Protein AF-A0A940JCB8-F1 (afdb_monomer)

Solvent-accessible surface area (backbone atoms only — not comparable to full-atom values): 30753 Å² total; per-residue (Å²): 132,79,62,69,27,49,29,37,37,38,40,33,71,72,59,15,60,64,66,74,38,58,61,48,79,44,79,41,61,62,73,43,23,52,36,58,54,50,39,53,51,28,47,76,59,75,40,52,91,43,62,91,54,48,49,42,22,48,77,88,39,85,44,61,49,82,44,64,58,59,71,66,39,40,41,31,50,34,54,73,67,92,76,82,67,72,58,42,72,45,69,46,68,42,69,57,87,74,60,64,67,59,43,53,57,71,34,64,51,93,71,39,59,26,72,34,78,48,75,43,52,48,72,102,42,57,26,34,37,28,48,58,59,58,72,60,36,44,54,44,49,47,51,51,40,54,50,45,33,65,76,47,57,31,53,9,32,24,49,34,38,41,31,45,81,34,43,36,91,37,60,42,32,39,35,30,18,16,5,55,44,48,69,40,8,51,54,40,42,53,49,47,54,54,48,45,72,56,67,34,70,61,43,50,30,45,28,50,92,92,48,77,46,81,49,86,63,78,80,57,83,81,65,81,72,76,66,78,70,73,80,76,55,94,79,68,73,66,68,50,43,43,100,86,69,47,81,40,66,64,90,48,84,90,43,69,73,38,63,22,33,12,30,11,32,24,32,35,40,46,51,38,72,58,31,42,32,49,72,69,37,68,35,96,75,40,54,37,61,63,53,12,30,52,43,8,53,54,35,31,78,42,32,43,81,75,37,90,62,50,71,87,72,74,70,75,43,70,51,52,49,78,48,73,41,37,89,78,4,32,37,43,28,42,10,37,22,30,30,72,37,54,66,72,35,55,62,31,6,44,40,12,17,51,44,17,45,52,39,40,46,68,46,39,40,87,82,47,76,83,52,42,83,42,74,73,45,75,40,32,35,41,45,80,96,66,64,51,71,53,91,84,66,81,81,71,78,68,81,71,75,75,78,72,80,65,66,81,74,63,61,47,44,26,13,38,42,35,38,33,49,56,46,68,70,68,75,49,85,68,54,44,59,55,27,49,52,55,48,25,71,74,60,60,34,40,78,78,38,78,50,76,35,44,57,39,45,67,59,43,20,49,49,53,50,56,33,41,72,73,70,28,40,29,33,42,31,31,31,32,32,54,85,54,94,54,31,31,42,38,59,14,49,60,74,52,35,82,42,79,37,62,67,58,29,51,46,53,35,56,61,39,43,79,81,34,77,69,30,79,62,56,52,42,40,26,22,34,37,86,60,16,37,37,37,52,42,66,41,46,44,67,61,43,60,73,43,40,72,58,51,50,56,46,51,53,56,54,28,54,53,44,41,52,54,52,53,58,62,70,78,105

pLDDT: mean 83.63, std 16.85, range [27.91, 98.5]

Mean predicted aligned error: 21.71 Å

Structure (mmCIF, N/CA/C/O backbone):
data_AF-A0A940JCB8-F1
#
_entry.id   AF-A0A940JCB8-F1
#
loop_
_atom_site.group_PDB
_atom_site.id
_atom_site.type_symbol
_atom_site.label_atom_id
_atom_site.label_alt_id
_atom_site.label_comp_id
_atom_site.label_asym_id
_atom_site.label_entity_id
_atom_site.label_seq_id
_atom_site.pdbx_PDB_ins_code
_atom_site.Cartn_x
_atom_site.Cartn_y
_atom_site.Cartn_z
_atom_site.occupancy
_atom_site.B_iso_or_equiv
_atom_site.auth_seq_id
_atom_site.auth_comp_id
_atom_site.auth_asym_id
_atom_site.auth_atom_id
_atom_site.pdbx_PDB_model_num
ATOM 1 N N . MET A 1 1 ? 24.162 45.008 20.730 1.00 47.84 1 MET A N 1
ATOM 2 C CA . MET A 1 1 ? 22.949 45.397 21.471 1.00 47.84 1 MET A CA 1
ATOM 3 C C . MET A 1 1 ? 21.824 45.469 20.458 1.00 47.84 1 MET A C 1
ATOM 5 O O . MET A 1 1 ? 21.760 46.435 19.712 1.00 47.84 1 MET A O 1
ATOM 9 N N . THR A 1 2 ? 21.047 44.399 20.320 1.00 54.44 2 THR A N 1
ATOM 10 C CA . THR A 1 2 ? 19.790 44.422 19.561 1.00 54.44 2 THR A CA 1
ATOM 11 C C . THR A 1 2 ? 18.814 45.314 20.325 1.00 54.44 2 THR A C 1
ATOM 13 O O . THR A 1 2 ? 18.699 45.167 21.538 1.00 54.44 2 THR A O 1
ATOM 16 N N . ALA A 1 3 ? 18.218 46.302 19.658 1.00 74.69 3 ALA A N 1
ATOM 17 C CA . ALA A 1 3 ? 17.293 47.237 20.296 1.00 74.69 3 ALA A CA 1
ATOM 18 C C . ALA A 1 3 ? 16.041 46.495 20.794 1.00 74.69 3 ALA A C 1
ATOM 20 O O . ALA A 1 3 ? 15.574 45.576 20.122 1.00 74.69 3 ALA A O 1
ATOM 21 N N . ASP A 1 4 ? 15.513 46.878 21.955 1.00 86.06 4 ASP A N 1
ATOM 22 C CA . ASP A 1 4 ? 14.218 46.380 22.425 1.00 86.06 4 ASP A CA 1
ATOM 23 C C . ASP A 1 4 ? 13.100 46.987 21.567 1.00 86.06 4 ASP A C 1
ATOM 25 O O . ASP A 1 4 ? 13.131 48.179 21.257 1.00 86.06 4 ASP A O 1
ATOM 29 N N . LEU A 1 5 ? 12.120 46.165 21.197 1.00 90.38 5 LEU A N 1
ATOM 30 C CA . LEU A 1 5 ? 10.915 46.568 20.476 1.00 90.38 5 LEU A CA 1
ATOM 31 C C . LEU A 1 5 ? 9.831 46.937 21.488 1.00 90.38 5 LEU A C 1
ATOM 33 O O . LEU A 1 5 ? 9.679 46.256 22.504 1.00 90.38 5 LEU A O 1
ATOM 37 N N . THR A 1 6 ? 9.061 47.982 21.213 1.00 92.56 6 THR A N 1
ATOM 38 C CA . THR A 1 6 ? 7.860 48.339 21.970 1.00 92.56 6 THR A CA 1
ATOM 39 C C . THR A 1 6 ? 6.638 47.865 21.198 1.00 92.56 6 THR A C 1
ATOM 41 O O . THR A 1 6 ? 6.383 48.323 20.091 1.00 92.56 6 THR A O 1
ATOM 44 N N . ILE A 1 7 ? 5.871 46.952 21.785 1.00 94.38 7 ILE A N 1
ATOM 45 C CA . ILE A 1 7 ? 4.648 46.400 21.190 1.00 94.38 7 ILE A CA 1
ATOM 46 C C . ILE A 1 7 ? 3.441 46.716 22.069 1.00 94.38 7 ILE A C 1
ATOM 48 O O . ILE A 1 7 ? 3.572 46.894 23.285 1.00 94.38 7 ILE A O 1
ATOM 52 N N . THR A 1 8 ? 2.254 46.727 21.468 1.00 92.94 8 THR A N 1
ATOM 53 C CA . THR A 1 8 ? 0.989 46.883 22.191 1.00 92.94 8 THR A CA 1
ATOM 54 C C . THR A 1 8 ? 0.245 45.557 22.228 1.00 92.94 8 THR A C 1
ATOM 56 O O . THR A 1 8 ? -0.144 45.011 21.200 1.00 92.94 8 THR A O 1
ATOM 59 N N . LEU A 1 9 ? 0.004 45.031 23.425 1.00 94.94 9 LEU A N 1
ATOM 60 C CA . LEU A 1 9 ? -0.792 43.827 23.629 1.00 94.94 9 LEU A CA 1
ATOM 61 C C . LEU A 1 9 ? -2.259 44.211 23.762 1.00 94.94 9 LEU A C 1
ATOM 63 O O . LEU A 1 9 ? -2.598 45.043 24.600 1.00 94.94 9 LEU A O 1
ATOM 67 N N . ARG A 1 10 ? -3.144 43.580 22.991 1.00 92.88 10 ARG A N 1
ATOM 68 C CA . ARG A 1 10 ? -4.598 43.727 23.125 1.00 92.88 10 ARG A CA 1
ATOM 69 C C . ARG A 1 10 ? -5.192 42.464 23.732 1.00 92.88 10 ARG A C 1
ATOM 71 O O . ARG A 1 10 ? -5.079 41.377 23.168 1.00 92.88 10 ARG A O 1
ATOM 78 N N . LEU A 1 11 ? -5.825 42.614 24.890 1.00 90.62 11 LEU A N 1
ATOM 79 C CA . LEU A 1 11 ? -6.244 41.500 25.735 1.00 90.62 11 LEU A CA 1
ATOM 80 C C . LEU A 1 11 ? -7.766 41.369 25.768 1.00 90.62 11 LEU A C 1
ATOM 82 O O . LEU A 1 11 ? -8.511 42.354 25.775 1.00 90.62 11 LEU A O 1
ATOM 86 N N . PHE A 1 12 ? -8.236 40.126 25.841 1.00 81.06 12 PHE A N 1
ATOM 87 C CA . PHE A 1 12 ? -9.656 39.788 25.791 1.00 81.06 12 PHE A CA 1
ATOM 88 C C . PHE A 1 12 ? -10.036 38.830 26.932 1.00 81.06 12 PHE A C 1
ATOM 90 O O . PHE A 1 12 ? -9.185 38.148 27.498 1.00 81.06 12 PHE A O 1
ATOM 97 N N . ALA A 1 13 ? -11.328 38.802 27.279 1.00 81.19 13 ALA A N 1
ATOM 98 C CA . ALA A 1 13 ? -11.943 37.917 28.283 1.00 81.19 13 ALA A CA 1
ATOM 99 C C . ALA A 1 13 ? -11.084 37.676 29.547 1.00 81.19 13 ALA A C 1
ATOM 101 O O . ALA A 1 13 ? -10.679 38.654 30.176 1.00 81.19 13 ALA A O 1
ATOM 102 N N . GLN A 1 14 ? -10.830 36.420 29.945 1.00 72.94 14 GLN A N 1
ATOM 103 C CA . GLN A 1 14 ? -10.091 36.119 31.180 1.00 72.94 14 GLN A CA 1
ATOM 104 C C . GLN A 1 14 ? -8.665 36.682 31.203 1.00 72.94 14 GLN A C 1
ATOM 106 O O . GLN A 1 14 ? -8.215 37.102 32.262 1.00 72.94 14 GLN A O 1
ATOM 111 N N . VAL A 1 15 ? -7.994 36.797 30.051 1.00 79.25 15 VAL A N 1
ATOM 112 C CA . VAL A 1 15 ? -6.648 37.392 29.967 1.00 79.25 15 VAL A CA 1
ATOM 113 C C . VAL A 1 15 ? -6.708 38.885 30.295 1.00 79.25 15 VAL A C 1
ATOM 115 O O . VAL A 1 15 ? -5.902 39.385 31.071 1.00 79.25 15 VAL A O 1
ATOM 118 N N . ARG A 1 16 ? -7.726 39.594 29.786 1.00 84.62 16 ARG A N 1
ATOM 119 C CA . ARG A 1 16 ? -7.993 40.997 30.146 1.00 84.62 16 ARG A CA 1
ATOM 120 C C . ARG A 1 16 ? -8.329 41.160 31.627 1.00 84.62 16 ARG A C 1
ATOM 122 O O . ARG A 1 16 ? -7.913 42.138 32.237 1.00 84.62 16 ARG A O 1
ATOM 129 N N . VAL A 1 17 ? -9.134 40.252 32.182 1.00 71.81 17 VAL A N 1
ATOM 130 C CA . VAL A 1 17 ? -9.527 40.305 33.600 1.00 71.81 17 VAL A CA 1
ATOM 131 C C . VAL A 1 17 ? -8.306 40.096 34.494 1.00 71.81 17 VAL A C 1
ATOM 133 O O . VAL A 1 17 ? -8.106 40.891 35.406 1.00 71.81 17 VAL A O 1
ATOM 136 N N . ALA A 1 18 ? -7.470 39.099 34.195 1.00 75.69 18 ALA A N 1
ATOM 137 C CA . ALA A 1 18 ? -6.246 38.819 34.944 1.00 75.69 18 ALA A CA 1
ATOM 138 C C . ALA A 1 18 ? -5.221 39.960 34.837 1.00 75.69 18 ALA A C 1
ATOM 140 O O . ALA A 1 18 ? -4.622 40.341 35.835 1.00 75.69 18 ALA A O 1
ATOM 141 N N . ALA A 1 19 ? -5.068 40.559 33.652 1.00 84.44 19 ALA A N 1
ATOM 142 C CA . ALA A 1 19 ? -4.157 41.684 33.443 1.00 84.44 19 ALA A CA 1
ATOM 143 C C . ALA A 1 19 ? -4.662 43.018 34.022 1.00 84.44 19 ALA A C 1
ATOM 145 O O . ALA A 1 19 ? -3.912 43.990 34.072 1.00 84.44 19 ALA A O 1
ATOM 146 N N . GLY A 1 20 ? -5.947 43.117 34.382 1.00 86.19 20 GLY A N 1
ATOM 147 C CA . GLY A 1 20 ? -6.569 44.360 34.851 1.00 86.19 20 GLY A CA 1
ATOM 148 C C . GLY A 1 20 ? -6.683 45.473 33.796 1.00 86.19 20 GLY A C 1
ATOM 149 O O . GLY A 1 20 ? -7.180 46.555 34.107 1.00 86.19 20 GLY A O 1
ATOM 150 N N . ALA A 1 21 ? -6.266 45.229 32.549 1.00 86.19 21 ALA A N 1
ATOM 151 C CA . ALA A 1 21 ? -6.255 46.204 31.462 1.00 86.19 21 ALA A CA 1
ATOM 152 C C . ALA A 1 21 ? -6.628 45.560 30.117 1.00 86.19 21 ALA A C 1
ATOM 154 O O . ALA A 1 21 ? -6.303 44.407 29.839 1.00 86.19 21 ALA A O 1
ATOM 155 N N . ALA A 1 22 ? -7.317 46.319 29.257 1.00 78.94 22 ALA A N 1
ATOM 156 C CA . ALA A 1 22 ? -7.664 45.885 27.896 1.00 78.94 22 ALA A CA 1
ATOM 157 C C . ALA A 1 22 ? -6.474 45.936 26.928 1.00 78.94 22 ALA A C 1
ATOM 159 O O . ALA A 1 22 ? -6.476 45.239 25.912 1.00 78.94 22 ALA A O 1
ATOM 160 N N . THR A 1 23 ? -5.475 46.753 27.250 1.00 90.88 23 THR A N 1
ATOM 161 C CA . THR A 1 23 ? -4.256 46.934 26.469 1.00 90.88 23 THR A CA 1
ATOM 162 C C . THR A 1 23 ? -3.062 47.118 27.392 1.00 90.88 23 THR A C 1
ATOM 164 O O . THR A 1 23 ? -3.181 47.816 28.400 1.00 90.88 23 THR A O 1
ATOM 167 N N . VAL A 1 24 ? -1.927 46.516 27.042 1.00 91.19 24 VAL A N 1
ATOM 168 C CA . VAL A 1 24 ? -0.669 46.597 27.798 1.00 91.19 24 VAL A CA 1
ATOM 169 C C . VAL A 1 24 ? 0.470 46.859 26.820 1.00 91.19 24 VAL A C 1
ATOM 171 O O . VAL A 1 24 ? 0.670 46.074 25.899 1.00 91.19 24 VAL A O 1
ATOM 174 N N . GLU A 1 25 ? 1.227 47.937 27.005 1.00 93.50 25 GLU A N 1
ATOM 175 C CA . GLU A 1 25 ? 2.471 48.145 26.255 1.00 93.50 25 GLU A CA 1
ATOM 176 C C . GLU A 1 25 ? 3.605 47.343 26.892 1.00 93.50 25 GLU A C 1
ATOM 178 O O . GLU A 1 25 ? 3.758 47.326 28.116 1.00 93.50 25 GLU A O 1
ATOM 183 N N . ARG A 1 26 ? 4.416 46.676 26.068 1.00 91.12 26 ARG A N 1
ATOM 184 C CA . ARG A 1 26 ? 5.525 45.847 26.547 1.00 91.12 26 ARG A CA 1
ATOM 185 C C . ARG A 1 26 ? 6.771 46.078 25.710 1.00 91.12 26 ARG A C 1
ATOM 187 O O . ARG A 1 26 ? 6.701 46.157 24.487 1.00 91.12 26 ARG A O 1
ATOM 194 N N . ARG A 1 27 ? 7.921 46.144 26.386 1.00 93.69 27 ARG A N 1
ATOM 195 C CA . ARG A 1 27 ? 9.230 46.070 25.733 1.00 93.69 27 ARG A CA 1
ATOM 196 C C . ARG A 1 27 ? 9.681 44.623 25.661 1.00 93.69 27 ARG A C 1
ATOM 198 O O . ARG A 1 27 ? 9.673 43.932 26.680 1.00 93.69 27 ARG A O 1
ATOM 205 N N . VAL A 1 28 ? 10.052 44.177 24.469 1.00 91.75 28 VAL A N 1
ATOM 206 C CA . VAL A 1 28 ? 10.487 42.804 24.203 1.00 91.75 28 VAL A CA 1
ATOM 207 C C . VAL A 1 28 ? 11.788 42.808 23.397 1.00 91.75 28 VAL A C 1
ATOM 209 O O . VAL A 1 28 ? 12.001 43.723 22.599 1.00 91.75 28 VAL A O 1
ATOM 212 N N . PRO A 1 29 ? 12.671 41.809 23.564 1.00 91.94 29 PRO A N 1
ATOM 213 C CA . PRO A 1 29 ? 13.887 41.718 22.761 1.00 91.94 29 PRO A CA 1
ATOM 214 C C . PRO A 1 29 ? 13.569 41.639 21.262 1.00 91.94 29 PRO A C 1
ATOM 216 O O . PRO A 1 29 ? 12.654 40.914 20.858 1.00 91.94 29 PRO A O 1
ATOM 219 N N . SER A 1 30 ? 14.344 42.327 20.418 1.00 87.19 30 SER A N 1
ATOM 220 C CA . SER A 1 30 ? 14.237 42.154 18.962 1.00 87.19 30 SER A CA 1
ATOM 221 C C . SER A 1 30 ? 14.469 40.691 18.568 1.00 87.19 30 SER A C 1
ATOM 223 O O . SER A 1 30 ? 15.414 40.055 19.037 1.00 87.19 30 SER A O 1
ATOM 225 N N . GLY A 1 31 ? 13.576 40.156 17.729 1.00 88.31 31 GLY A N 1
ATOM 226 C CA . GLY A 1 31 ? 13.528 38.736 17.368 1.00 88.31 31 GLY A CA 1
ATOM 227 C C . GLY A 1 31 ? 12.516 37.906 18.168 1.00 88.31 31 GLY A C 1
ATOM 228 O O . GLY A 1 31 ? 12.343 36.730 17.858 1.00 88.31 31 GLY A O 1
ATOM 229 N N . SER A 1 32 ? 11.834 38.493 19.161 1.00 92.31 32 SER A N 1
ATOM 230 C CA . SER A 1 32 ? 10.762 37.808 19.898 1.00 92.31 32 SER A CA 1
ATOM 231 C C . SER A 1 32 ? 9.608 37.420 18.974 1.00 92.31 32 SER A C 1
ATOM 233 O O . SER A 1 32 ? 9.167 38.224 18.148 1.00 92.31 32 SER A O 1
ATOM 235 N N . THR A 1 33 ? 9.093 36.202 19.137 1.00 94.88 33 THR A N 1
ATOM 236 C CA . THR A 1 33 ? 7.920 35.733 18.392 1.00 94.88 33 THR A CA 1
ATOM 237 C C . THR A 1 33 ? 6.616 36.056 19.122 1.00 94.88 33 THR A C 1
ATOM 239 O O . THR A 1 33 ? 6.592 36.224 20.345 1.00 94.88 33 THR A O 1
ATOM 242 N N . ALA A 1 34 ? 5.505 36.100 18.385 1.00 90.50 34 ALA A N 1
ATOM 243 C CA . ALA A 1 34 ? 4.168 36.274 18.951 1.00 90.50 34 ALA A CA 1
ATOM 244 C C . ALA A 1 34 ? 3.846 35.217 20.024 1.00 90.50 34 ALA A C 1
ATOM 246 O O . ALA A 1 34 ? 3.245 35.532 21.053 1.00 90.50 34 ALA A O 1
ATOM 247 N N . GLY A 1 35 ? 4.279 33.970 19.811 1.00 88.06 35 GLY A N 1
ATOM 248 C CA . GLY A 1 35 ? 4.099 32.868 20.749 1.00 88.06 35 GLY A CA 1
ATOM 249 C C . GLY A 1 35 ? 4.913 33.028 22.028 1.00 88.06 35 GLY A C 1
ATOM 250 O O . GLY A 1 35 ? 4.399 32.746 23.109 1.00 88.06 35 GLY A O 1
ATOM 251 N N . ASP A 1 36 ? 6.152 33.510 21.931 1.00 93.00 36 ASP A N 1
ATOM 252 C CA . ASP A 1 36 ? 7.004 33.733 23.105 1.00 93.00 36 ASP A CA 1
ATOM 253 C C . ASP A 1 36 ? 6.448 34.839 23.998 1.00 93.00 36 ASP A C 1
ATOM 255 O O . ASP A 1 36 ? 6.352 34.666 25.214 1.00 93.00 36 ASP A O 1
ATOM 259 N N . VAL A 1 37 ? 5.997 35.939 23.389 1.00 93.38 37 VAL A N 1
ATOM 260 C CA . VAL A 1 37 ? 5.364 37.049 24.109 1.00 93.38 37 VAL A CA 1
ATOM 261 C C . VAL A 1 37 ? 4.050 36.615 24.757 1.00 93.38 37 VAL A C 1
ATOM 263 O O . VAL A 1 37 ? 3.804 36.940 25.919 1.00 93.38 37 VAL A O 1
ATOM 266 N N . ALA A 1 38 ? 3.214 35.855 24.043 1.00 90.31 38 ALA A N 1
ATOM 267 C CA . ALA A 1 38 ? 1.955 35.359 24.588 1.00 90.31 38 ALA A CA 1
ATOM 268 C C . ALA A 1 38 ? 2.168 34.371 25.744 1.00 90.31 38 ALA A C 1
ATOM 270 O O . ALA A 1 38 ? 1.495 34.481 26.767 1.00 90.31 38 ALA A O 1
ATOM 271 N N . ARG A 1 39 ? 3.124 33.441 25.617 1.00 90.12 39 ARG A N 1
ATOM 272 C CA . ARG A 1 39 ? 3.464 32.471 26.669 1.00 90.12 39 ARG A CA 1
ATOM 273 C C . ARG A 1 39 ? 3.973 33.172 27.924 1.00 90.12 39 ARG A C 1
ATOM 275 O O . ARG A 1 39 ? 3.460 32.897 29.001 1.00 90.12 39 ARG A O 1
ATOM 282 N N . ALA A 1 40 ? 4.903 34.115 27.765 1.00 91.00 40 ALA A N 1
ATOM 283 C CA . ALA A 1 40 ? 5.451 34.885 28.878 1.00 91.00 40 ALA A CA 1
ATOM 284 C C . ALA A 1 40 ? 4.371 35.704 29.602 1.00 91.00 40 ALA A C 1
ATOM 286 O O . ALA A 1 40 ? 4.348 35.738 30.829 1.00 91.00 40 ALA A O 1
ATOM 287 N N . LEU A 1 41 ? 3.443 36.329 28.862 1.00 91.44 41 LEU A N 1
ATOM 288 C CA . LEU A 1 41 ? 2.323 37.046 29.473 1.00 91.44 41 LEU A CA 1
ATOM 289 C C . LEU A 1 41 ? 1.380 36.095 30.222 1.00 91.44 41 LEU A C 1
ATOM 291 O O . LEU A 1 41 ? 0.964 36.395 31.334 1.00 91.44 41 LEU A O 1
ATOM 295 N N . LEU A 1 42 ? 0.999 34.969 29.618 1.00 84.88 42 LEU A N 1
ATOM 296 C CA . LEU A 1 42 ? 0.078 34.028 30.256 1.00 84.88 42 LEU A CA 1
ATOM 297 C C . LEU A 1 42 ? 0.689 33.401 31.509 1.00 84.88 42 LEU A C 1
ATOM 299 O O . LEU A 1 42 ? -0.025 33.220 32.488 1.00 84.88 42 LEU A O 1
ATOM 303 N N . GLU A 1 43 ? 1.990 33.125 31.506 1.00 87.00 43 GLU A N 1
ATOM 304 C CA . GLU A 1 43 ? 2.721 32.655 32.682 1.00 87.00 43 GLU A CA 1
ATOM 305 C C . GLU A 1 43 ? 2.728 33.696 33.807 1.00 87.00 43 GLU A C 1
ATOM 307 O O . GLU A 1 43 ? 2.366 33.381 34.939 1.00 87.00 43 GLU A O 1
ATOM 312 N N . GLU A 1 44 ? 3.026 34.956 33.481 1.00 89.00 44 GLU A N 1
ATOM 313 C CA . GLU A 1 44 ? 2.977 36.084 34.421 1.00 89.00 44 GLU A CA 1
ATOM 314 C C . GLU A 1 44 ? 1.587 36.261 35.058 1.00 89.00 44 GLU A C 1
ATOM 316 O O . GLU A 1 44 ? 1.471 36.612 36.231 1.00 89.00 44 GLU A O 1
ATOM 321 N N . LEU A 1 45 ? 0.526 35.980 34.297 1.00 82.88 45 LEU A N 1
ATOM 322 C CA . LEU A 1 45 ? -0.864 36.094 34.741 1.00 82.88 45 LEU A CA 1
ATOM 323 C C . LEU A 1 45 ? -1.412 34.824 35.419 1.00 82.88 45 LEU A C 1
ATOM 325 O O . LEU A 1 45 ? -2.592 34.796 35.769 1.00 82.88 45 LEU A O 1
ATOM 329 N N . GLY A 1 46 ? -0.604 33.769 35.587 1.00 79.31 46 GLY A N 1
ATOM 330 C CA . GLY A 1 46 ? -1.051 32.492 36.161 1.00 79.31 46 GLY A CA 1
ATOM 331 C C . GLY A 1 46 ? -2.011 31.697 35.262 1.00 79.31 46 GLY A C 1
ATOM 332 O O . GLY A 1 46 ? -2.795 30.887 35.745 1.00 79.31 46 GLY A O 1
ATOM 333 N N . LEU A 1 47 ? -1.972 31.932 33.948 1.00 77.12 47 LEU A N 1
ATOM 334 C CA . LEU A 1 47 ? -2.838 31.341 32.920 1.00 77.12 47 LEU A CA 1
ATOM 335 C C . LEU A 1 47 ? -2.068 30.422 31.950 1.00 77.12 47 LEU A C 1
ATOM 337 O O . LEU A 1 47 ? -2.488 30.234 30.805 1.00 77.12 47 LEU A O 1
ATOM 341 N N . SER A 1 48 ? -0.949 29.829 32.377 1.00 74.12 48 SER A N 1
ATOM 342 C CA . SER A 1 48 ? -0.064 29.008 31.528 1.00 74.12 48 SER A CA 1
ATOM 343 C C . SER A 1 48 ? -0.783 27.865 30.798 1.00 74.12 48 SER A C 1
ATOM 345 O O . SER A 1 48 ? -0.441 27.556 29.656 1.00 74.12 48 SER A O 1
ATOM 347 N N . GLY A 1 49 ? -1.831 27.287 31.401 1.00 63.03 49 GLY A N 1
ATOM 348 C CA . GLY A 1 49 ? -2.662 26.239 30.787 1.00 63.03 49 GLY A CA 1
ATOM 349 C C . GLY A 1 49 ? -3.373 26.666 29.493 1.00 63.03 49 GLY A C 1
ATOM 350 O O . GLY A 1 49 ? -3.793 25.825 28.701 1.00 63.03 49 GLY A O 1
ATOM 351 N N . MET A 1 50 ? -3.458 27.972 29.225 1.00 67.56 50 MET A N 1
ATOM 352 C CA . MET A 1 50 ? -4.073 28.522 28.016 1.00 67.56 50 MET A CA 1
ATOM 353 C C . MET A 1 50 ? -3.094 28.744 26.860 1.00 67.56 50 MET A C 1
ATOM 355 O O . MET A 1 50 ? -3.538 29.066 25.758 1.00 67.56 50 MET A O 1
ATOM 359 N N . ALA A 1 51 ? -1.782 28.581 27.061 1.00 68.94 51 ALA A N 1
ATOM 360 C CA . ALA A 1 51 ? -0.773 28.968 26.069 1.00 68.94 51 ALA A CA 1
ATOM 361 C C . ALA A 1 51 ? -0.938 28.269 24.704 1.00 68.94 51 ALA A C 1
ATOM 363 O O . ALA A 1 51 ? -0.619 28.857 23.675 1.00 68.94 51 ALA A O 1
ATOM 364 N N . GLY A 1 52 ? -1.481 27.047 24.681 1.00 63.88 52 GLY A N 1
ATOM 365 C CA . GLY A 1 52 ? -1.786 26.302 23.450 1.00 63.88 52 GLY A CA 1
ATOM 366 C C . GLY A 1 52 ? -3.196 26.514 22.885 1.00 63.88 52 GLY A C 1
ATOM 367 O O . GLY A 1 52 ? -3.536 25.910 21.873 1.00 63.88 52 GLY A O 1
ATOM 368 N N . GLN A 1 53 ? -4.030 27.321 23.544 1.00 70.75 53 GLN A N 1
ATOM 369 C CA . GLN A 1 53 ? -5.456 27.487 23.227 1.00 70.75 53 GLN A CA 1
ATOM 370 C C . GLN A 1 53 ? -5.816 28.916 22.802 1.00 70.75 53 GLN A C 1
ATOM 372 O O . GLN A 1 53 ? -6.941 29.170 22.371 1.00 70.75 53 GLN A O 1
ATOM 377 N N . VAL A 1 54 ? -4.884 29.862 22.944 1.00 75.50 54 VAL A N 1
ATOM 378 C CA . VAL A 1 54 ? -5.081 31.244 22.507 1.00 75.50 54 VAL A CA 1
ATOM 379 C C . VAL A 1 54 ? -4.900 31.372 20.999 1.00 75.50 54 VAL A C 1
ATOM 381 O O . VAL A 1 54 ? -4.010 30.775 20.396 1.00 75.50 54 VAL A O 1
ATOM 384 N N . VAL A 1 55 ? -5.737 32.203 20.395 1.00 81.06 55 VAL A N 1
ATOM 385 C CA . VAL A 1 55 ? -5.575 32.662 19.022 1.00 81.06 55 VAL A CA 1
ATOM 386 C C . VAL A 1 55 ? -4.792 33.969 19.052 1.00 81.06 55 VAL A C 1
ATOM 388 O O . VAL A 1 55 ? -5.138 34.897 19.788 1.00 81.06 55 V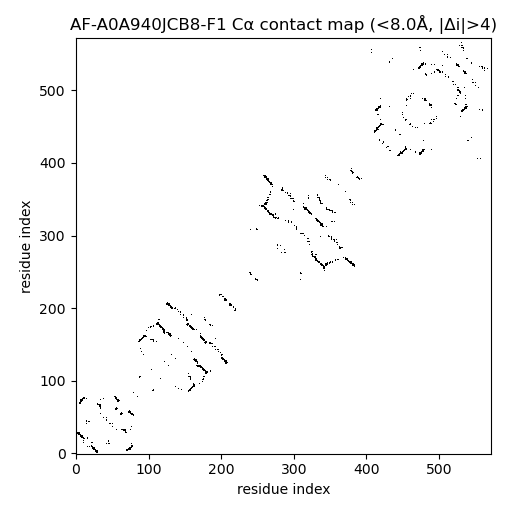AL A O 1
ATOM 391 N N . LEU A 1 56 ? -3.729 34.036 18.255 1.00 86.50 56 LEU A N 1
ATOM 392 C CA . LEU A 1 56 ? -2.877 35.213 18.133 1.00 86.50 56 LEU A CA 1
ATOM 393 C C . LEU A 1 56 ? -3.238 35.976 16.861 1.00 86.50 56 LEU A C 1
ATOM 395 O O . LEU A 1 56 ? -3.512 35.371 15.822 1.00 86.50 56 LEU A O 1
ATOM 399 N N . ALA A 1 57 ? -3.230 37.301 16.934 1.00 81.31 57 ALA A N 1
ATOM 400 C CA . ALA A 1 57 ? -3.350 38.154 15.759 1.00 81.31 57 ALA A CA 1
ATOM 401 C C . ALA A 1 57 ? -2.431 39.371 15.877 1.00 81.31 57 ALA A C 1
ATOM 403 O O . ALA A 1 57 ? -2.339 39.947 16.955 1.00 81.31 57 ALA A O 1
ATOM 404 N N . ILE A 1 58 ? -1.773 39.761 14.789 1.00 90.31 58 ILE A N 1
ATOM 405 C CA . ILE A 1 58 ? -0.926 40.958 14.701 1.00 90.31 58 ILE A CA 1
ATOM 406 C C . ILE A 1 58 ? -1.628 41.935 13.760 1.00 90.31 58 ILE A C 1
ATOM 408 O O . ILE A 1 58 ? -2.054 41.531 12.683 1.00 90.31 58 ILE A O 1
ATOM 412 N N . ASP A 1 59 ? -1.836 43.182 14.188 1.00 85.62 59 ASP A N 1
ATOM 413 C CA . ASP A 1 59 ? -2.484 44.238 13.389 1.00 85.62 59 ASP A CA 1
ATOM 414 C C . ASP A 1 59 ? -3.820 43.815 12.739 1.00 85.62 59 ASP A C 1
ATOM 416 O O . ASP A 1 59 ? -4.166 44.209 11.629 1.00 85.62 59 ASP A O 1
ATOM 420 N N . ALA A 1 60 ? -4.607 43.034 13.488 1.00 70.81 60 ALA A N 1
ATOM 421 C CA . ALA A 1 60 ? -5.898 42.459 13.091 1.00 70.81 60 ALA A CA 1
ATOM 422 C C . ALA A 1 60 ? -5.854 41.316 12.053 1.00 70.81 60 ALA A C 1
ATOM 424 O O . ALA A 1 60 ? -6.911 40.896 11.577 1.00 70.81 60 ALA A O 1
ATOM 425 N N . GLU A 1 61 ? -4.684 40.734 11.785 1.00 62.59 61 GLU A N 1
ATOM 426 C CA . GLU A 1 61 ? -4.527 39.505 10.998 1.00 62.59 61 GLU A CA 1
ATOM 427 C C . GLU A 1 61 ? -4.121 38.319 11.881 1.00 62.59 61 GLU A C 1
ATOM 429 O O . GLU A 1 61 ? -3.284 38.456 12.771 1.00 62.59 61 GLU A O 1
ATOM 434 N N . PHE A 1 62 ? -4.696 37.133 11.650 1.00 69.00 62 PHE A N 1
ATOM 435 C CA . PHE A 1 62 ? -4.334 35.932 12.412 1.00 69.00 62 PHE A CA 1
ATOM 436 C C . PHE A 1 62 ? -2.861 35.565 12.202 1.00 69.00 62 PHE A C 1
ATOM 438 O O . PHE A 1 62 ? -2.404 35.404 11.071 1.00 69.00 62 PHE A O 1
ATOM 445 N N . ALA A 1 63 ? -2.139 35.374 13.303 1.00 77.00 63 ALA A N 1
ATOM 446 C CA . ALA A 1 63 ? -0.709 35.114 13.306 1.00 77.00 63 ALA A CA 1
ATOM 447 C C . ALA A 1 63 ? -0.405 33.721 13.863 1.00 77.00 63 ALA A C 1
ATOM 449 O O . ALA A 1 63 ? -1.010 33.262 14.834 1.00 77.00 63 ALA A O 1
ATOM 450 N N . ARG A 1 64 ? 0.573 33.046 13.252 1.00 83.38 64 ARG A N 1
ATOM 451 C CA . ARG A 1 64 ? 1.139 31.817 13.817 1.00 83.38 64 ARG A CA 1
ATOM 452 C C . ARG A 1 64 ? 2.086 32.165 14.980 1.00 83.38 64 ARG A C 1
ATOM 454 O O . ARG A 1 64 ? 2.664 33.251 14.973 1.00 83.38 64 ARG A O 1
ATOM 461 N N . PRO A 1 65 ? 2.279 31.269 15.967 1.00 81.69 65 PRO A N 1
ATOM 462 C CA . PRO A 1 65 ? 3.133 31.550 17.123 1.00 81.69 65 PRO A CA 1
ATOM 463 C C . PRO A 1 65 ? 4.596 31.857 16.781 1.00 81.69 65 PRO A C 1
ATOM 465 O O . PRO A 1 65 ? 5.250 32.546 17.550 1.00 81.69 65 PRO A O 1
ATOM 468 N N . ASP A 1 66 ? 5.103 31.365 15.651 1.00 89.25 66 ASP A N 1
ATOM 469 C CA . ASP A 1 66 ? 6.483 31.533 15.181 1.00 89.25 66 ASP A CA 1
ATOM 470 C C . ASP A 1 66 ? 6.737 32.855 14.434 1.00 89.25 66 ASP A C 1
ATOM 472 O O . ASP A 1 66 ? 7.872 33.136 14.050 1.00 89.25 66 ASP A O 1
ATOM 476 N N . VAL A 1 67 ? 5.710 33.687 14.233 1.00 88.94 67 VAL A N 1
ATOM 477 C CA . VAL A 1 67 ? 5.863 34.996 13.583 1.00 88.94 67 VAL A CA 1
ATOM 478 C C . VAL A 1 67 ? 6.666 35.937 14.484 1.00 88.94 67 VAL A C 1
ATOM 480 O O . VAL A 1 67 ? 6.304 36.155 15.640 1.00 88.94 67 VAL A O 1
ATOM 483 N N . VAL A 1 68 ? 7.753 36.497 13.946 1.00 94.31 68 VAL A N 1
ATOM 484 C CA . VAL A 1 68 ? 8.612 37.485 14.620 1.00 94.31 68 VAL A CA 1
ATOM 485 C C . VAL A 1 68 ? 7.930 38.852 14.623 1.00 94.31 68 VAL A C 1
ATOM 487 O O . VAL A 1 68 ? 7.454 39.298 13.581 1.00 94.31 68 VAL A O 1
ATOM 490 N N . LEU A 1 69 ? 7.904 39.508 15.782 1.00 91.62 69 LEU A N 1
ATOM 491 C CA . LEU A 1 69 ? 7.276 40.818 15.964 1.00 91.62 69 LEU A CA 1
ATOM 492 C C . LEU A 1 69 ? 8.185 41.963 15.499 1.00 91.62 69 LEU A C 1
ATOM 494 O O . LEU A 1 69 ? 9.414 41.883 15.604 1.00 91.62 69 LEU A O 1
ATOM 498 N N . SER A 1 70 ? 7.563 43.043 15.037 1.00 91.50 70 SER A N 1
ATOM 499 C CA . SER A 1 70 ? 8.195 44.319 14.693 1.00 91.50 70 SER A CA 1
ATOM 500 C C . SER A 1 70 ? 7.884 45.402 15.734 1.00 91.50 70 SER A C 1
ATOM 502 O O . SER A 1 70 ? 6.996 45.262 16.577 1.00 91.50 70 SER A O 1
ATOM 504 N N . ASP A 1 71 ? 8.666 46.485 15.720 1.00 92.00 71 ASP A N 1
ATOM 505 C CA . ASP A 1 71 ? 8.447 47.630 16.612 1.00 92.00 71 ASP A CA 1
ATOM 506 C C . ASP A 1 71 ? 7.114 48.315 16.277 1.00 92.00 71 ASP A C 1
ATOM 508 O O . ASP A 1 71 ? 6.868 48.660 15.122 1.00 92.00 71 ASP A O 1
ATOM 512 N N . GLY A 1 72 ? 6.266 48.521 17.284 1.00 89.06 72 GLY A N 1
ATOM 513 C CA . GLY A 1 72 ? 4.943 49.128 17.140 1.00 89.06 72 GLY A CA 1
ATOM 514 C C . GLY A 1 72 ? 3.785 48.160 16.864 1.00 89.06 72 GLY A C 1
ATOM 515 O O . GLY A 1 72 ? 2.642 48.620 16.842 1.00 89.06 72 GLY A O 1
ATOM 516 N N . ASP A 1 73 ? 4.040 46.857 16.705 1.00 93.38 73 ASP A N 1
ATOM 517 C CA . ASP A 1 73 ? 3.003 45.856 16.407 1.00 93.38 73 ASP A CA 1
ATOM 518 C C . ASP A 1 73 ? 1.893 45.806 17.473 1.00 93.38 73 ASP A C 1
ATOM 520 O O . ASP A 1 73 ? 2.149 45.874 18.686 1.00 93.38 73 ASP A O 1
ATOM 524 N N . TRP A 1 74 ? 0.652 45.582 17.024 1.00 93.06 74 TRP A N 1
ATOM 525 C CA . TRP A 1 74 ? -0.474 45.251 17.897 1.00 93.06 74 TRP A CA 1
ATOM 526 C C . TRP A 1 74 ? -0.696 43.743 17.978 1.00 93.06 74 TRP A C 1
ATOM 528 O O . TRP A 1 74 ? -1.395 43.164 17.145 1.00 93.06 74 TRP A O 1
ATOM 538 N N . LEU A 1 75 ? -0.188 43.106 19.032 1.00 94.38 75 LEU A N 1
ATOM 539 C CA . LEU A 1 75 ? -0.425 41.686 19.289 1.00 94.38 75 LEU A CA 1
ATOM 540 C C . LEU A 1 75 ? -1.711 41.481 20.102 1.00 94.38 75 LEU A C 1
ATOM 542 O O . LEU A 1 75 ? -1.788 41.761 21.296 1.00 94.38 75 LEU A O 1
ATOM 546 N N . SER A 1 76 ? -2.736 40.939 19.462 1.00 91.69 76 SER A N 1
ATOM 547 C CA . SER A 1 76 ? -3.965 40.481 20.102 1.00 91.69 76 SER A CA 1
ATOM 548 C C . SER A 1 76 ? -3.807 39.055 20.622 1.00 91.69 76 SER A C 1
ATOM 550 O O . SER A 1 76 ? -3.538 38.137 19.849 1.00 91.69 76 SER A O 1
ATOM 552 N N . ILE A 1 77 ? -4.028 38.866 21.924 1.00 89.81 77 ILE A N 1
ATOM 553 C CA . ILE A 1 77 ? -4.057 37.548 22.570 1.00 89.81 77 ILE A CA 1
ATOM 554 C C . ILE A 1 77 ? -5.514 37.236 22.879 1.00 89.81 77 ILE A C 1
ATOM 556 O O . ILE A 1 77 ? -6.089 37.720 23.860 1.00 89.81 77 ILE A O 1
ATOM 560 N N . VAL A 1 78 ? -6.129 36.471 21.984 1.00 81.56 78 VAL A N 1
ATOM 561 C CA . VAL A 1 78 ? -7.551 36.157 22.039 1.00 81.56 78 VAL A CA 1
ATOM 562 C C . VAL A 1 78 ? -7.700 34.782 22.694 1.00 81.56 78 VAL A C 1
ATOM 564 O O . VAL A 1 78 ? -7.346 33.772 22.086 1.00 81.56 78 VAL A O 1
ATOM 567 N N . PRO A 1 79 ? -8.201 34.700 23.937 1.00 70.44 79 PRO A N 1
ATOM 568 C CA . PRO A 1 79 ? -8.580 33.423 24.517 1.00 70.44 79 PRO A CA 1
ATOM 569 C C . PRO A 1 79 ? -9.722 32.809 23.696 1.00 70.44 79 PRO A C 1
ATOM 571 O O . PRO A 1 79 ? -10.414 33.544 22.984 1.00 70.44 79 PRO A O 1
ATOM 574 N N . PRO A 1 80 ? -9.941 31.487 23.780 1.00 63.12 80 PRO A N 1
ATOM 575 C CA . PRO A 1 80 ? -10.988 30.820 23.015 1.00 63.12 80 PRO A CA 1
ATOM 576 C C . PRO A 1 80 ? -12.323 31.567 23.162 1.00 63.12 80 PRO A C 1
ATOM 578 O O . PRO A 1 80 ? -12.807 31.808 24.271 1.00 63.12 80 PRO A O 1
ATOM 581 N N . VAL A 1 81 ? -12.882 32.011 22.032 1.00 45.66 81 VAL A N 1
ATOM 582 C CA . VAL A 1 81 ? -14.112 32.809 22.013 1.00 45.66 81 VAL A CA 1
ATOM 583 C C . VAL A 1 81 ? -15.298 31.940 22.427 1.00 45.66 81 VAL A C 1
ATOM 585 O O . VAL A 1 81 ? -15.538 30.866 21.878 1.00 45.66 81 VAL A O 1
ATOM 588 N N . SER A 1 82 ? -16.058 32.411 23.415 1.00 44.62 82 SER A N 1
ATOM 589 C CA . SER A 1 82 ? -17.288 31.775 23.882 1.00 44.62 82 SER A CA 1
ATOM 590 C C . SER A 1 82 ? -18.381 31.910 22.822 1.00 44.62 82 SER A C 1
ATOM 592 O O . SER A 1 82 ? -19.093 32.905 22.732 1.00 44.62 82 SER A O 1
ATOM 594 N N . GLY A 1 83 ? -18.489 30.871 22.003 1.00 37.94 83 GLY A N 1
ATOM 595 C CA . GLY A 1 83 ? -19.510 30.705 20.978 1.00 37.94 83 GLY A CA 1
ATOM 596 C C . GLY A 1 83 ? -19.356 29.337 20.329 1.00 37.94 83 GLY A C 1
ATOM 597 O O . GLY A 1 83 ? -19.014 29.251 19.157 1.00 37.94 83 GLY A O 1
ATOM 598 N N . GLY A 1 84 ? -19.542 28.279 21.124 1.00 39.12 84 GLY A N 1
ATOM 599 C CA . GLY A 1 84 ? -19.338 26.889 20.706 1.00 39.12 84 GLY A CA 1
ATOM 600 C C . GLY A 1 84 ? -17.925 26.371 20.974 1.00 39.12 84 GLY A C 1
ATOM 601 O O . GLY A 1 84 ? -17.332 25.740 20.105 1.00 39.12 84 GLY A O 1
ATOM 602 N N . ALA A 1 85 ? -17.367 26.642 22.158 1.00 45.62 85 ALA A N 1
ATOM 603 C CA . ALA A 1 85 ? -16.174 25.929 22.594 1.00 45.62 85 ALA A CA 1
ATOM 604 C C . ALA A 1 85 ? -16.591 24.504 22.955 1.00 45.62 85 ALA A C 1
ATOM 606 O O . ALA A 1 85 ? -17.565 24.293 23.681 1.00 45.62 85 ALA A O 1
ATOM 607 N N . GLY A 1 86 ? -15.878 23.531 22.399 1.00 55.44 86 GLY A N 1
ATOM 608 C CA . GLY A 1 86 ? -15.997 22.160 22.847 1.00 55.44 86 GLY A CA 1
ATOM 609 C C . GLY A 1 86 ? -15.725 22.046 24.353 1.00 55.44 86 GLY A C 1
ATOM 610 O O . GLY A 1 86 ? -15.228 22.979 24.985 1.00 55.44 86 GLY A O 1
ATOM 611 N N . PRO A 1 87 ? -16.062 20.900 24.933 1.00 70.94 87 PRO A N 1
ATOM 612 C CA . PRO A 1 87 ? -15.847 20.636 26.348 1.00 70.94 87 PRO A CA 1
ATOM 613 C C . PRO A 1 87 ? -14.411 20.914 26.815 1.00 70.94 87 PRO A C 1
ATOM 615 O O . PRO A 1 87 ? -13.450 20.534 26.145 1.00 70.94 87 PRO A O 1
ATOM 618 N N . VAL A 1 88 ? -14.273 21.559 27.978 1.00 78.38 88 VAL A N 1
ATOM 619 C CA . VAL A 1 88 ? -12.975 21.908 28.584 1.00 78.38 88 VAL A CA 1
ATOM 620 C C . VAL A 1 88 ? -12.293 20.651 29.128 1.00 78.38 88 VAL A C 1
ATOM 622 O O . VAL A 1 88 ? -12.917 19.869 29.838 1.00 78.38 88 VAL A O 1
ATOM 625 N N . ILE A 1 89 ? -11.010 20.448 28.829 1.00 83.19 89 ILE A N 1
ATOM 626 C CA . ILE A 1 89 ? -10.202 19.366 29.411 1.00 83.19 89 ILE A CA 1
ATOM 627 C C . ILE A 1 89 ? -8.967 20.003 30.033 1.00 83.19 89 ILE A C 1
ATOM 629 O O . ILE A 1 89 ? -8.119 20.529 29.315 1.00 83.19 89 ILE A O 1
ATOM 633 N N . ASP A 1 90 ? -8.885 19.954 31.356 1.00 85.56 90 ASP A N 1
ATOM 634 C CA . ASP A 1 90 ? -7.794 20.528 32.135 1.00 85.56 90 ASP A CA 1
ATOM 635 C C . ASP A 1 90 ? -7.026 19.428 32.868 1.00 85.56 90 ASP A C 1
ATOM 637 O O . ASP A 1 90 ? -7.614 18.550 33.502 1.00 85.56 90 ASP A O 1
ATOM 641 N N . VAL A 1 91 ? -5.702 19.430 32.741 1.00 82.19 91 VAL A N 1
ATOM 642 C CA . VAL A 1 91 ? -4.842 18.381 33.296 1.00 82.19 91 VAL A CA 1
ATOM 643 C C . VAL A 1 91 ? -3.627 19.014 33.935 1.00 82.19 91 VAL A C 1
ATOM 645 O O . VAL A 1 91 ? -2.900 19.762 33.285 1.00 82.19 91 VAL A O 1
ATOM 648 N N . VAL A 1 92 ? -3.380 18.642 35.187 1.00 86.50 92 VAL A N 1
ATOM 649 C CA . VAL A 1 92 ? -2.220 19.095 35.953 1.00 86.50 92 VAL A CA 1
ATOM 650 C C . VAL A 1 92 ? -1.533 17.884 36.562 1.00 86.50 92 VAL A C 1
ATOM 652 O O . VAL A 1 92 ? -2.165 17.073 37.234 1.00 86.50 92 VAL A O 1
ATOM 655 N N . VAL A 1 93 ? -0.228 17.777 36.342 1.00 86.94 93 VAL A N 1
ATOM 656 C CA . VAL A 1 93 ? 0.654 16.885 37.093 1.00 86.94 93 VAL A CA 1
ATOM 657 C C . VAL A 1 93 ? 1.696 17.780 37.748 1.00 86.94 93 VAL A C 1
ATOM 659 O O . VAL A 1 93 ? 2.257 18.638 37.080 1.00 86.94 93 VAL A O 1
ATOM 662 N N . THR A 1 94 ? 1.882 17.672 39.061 1.00 88.12 94 THR A N 1
ATOM 663 C CA . THR A 1 94 ? 2.767 18.580 39.811 1.00 88.12 94 THR A CA 1
ATOM 664 C C . THR A 1 94 ? 3.312 17.904 41.062 1.00 88.12 94 THR A C 1
ATOM 666 O O . THR A 1 94 ? 2.668 17.016 41.605 1.00 88.12 94 THR A O 1
ATOM 669 N N . GLU A 1 95 ? 4.470 18.327 41.559 1.00 86.38 95 GLU A N 1
ATOM 670 C CA . GLU A 1 95 ? 4.984 17.910 42.877 1.00 86.38 95 GLU A CA 1
ATOM 671 C C . GLU A 1 95 ? 4.377 18.741 44.031 1.00 86.38 95 GLU A C 1
ATOM 673 O O . GLU A 1 95 ? 4.359 18.326 45.196 1.00 86.38 95 GLU A O 1
ATOM 678 N N . GLY A 1 96 ? 3.841 19.925 43.712 1.00 88.69 96 GLY A N 1
ATOM 679 C CA . GLY A 1 96 ? 3.230 20.842 44.674 1.00 88.69 96 GLY A CA 1
ATOM 680 C C . GLY A 1 96 ? 1.794 20.467 45.075 1.00 88.69 96 GLY A C 1
ATOM 681 O O . GLY A 1 96 ? 1.174 19.600 44.458 1.00 88.69 96 GLY A O 1
ATOM 682 N N . PRO A 1 97 ? 1.227 21.117 46.110 1.00 88.50 97 PRO A N 1
ATOM 683 C CA . PRO A 1 97 ? -0.174 20.936 46.490 1.00 88.50 97 PRO A CA 1
ATOM 684 C C . PRO A 1 97 ? -1.144 21.247 45.340 1.00 88.50 97 PRO A C 1
ATOM 686 O O . PRO A 1 97 ? -0.925 22.180 44.568 1.00 88.50 97 PRO A O 1
ATOM 689 N N . LEU A 1 98 ? -2.239 20.484 45.249 1.00 89.75 98 LEU A N 1
ATOM 690 C CA . LEU A 1 98 ? -3.263 20.675 44.217 1.00 89.75 98 LEU A CA 1
ATOM 691 C C . LEU A 1 98 ? -4.220 21.819 44.581 1.00 89.75 98 LEU A C 1
ATOM 693 O O . LEU A 1 98 ? -4.792 21.830 45.674 1.00 89.75 98 LEU A O 1
ATOM 697 N N . ASP A 1 99 ? -4.448 22.743 43.645 1.00 88.44 99 ASP A N 1
ATOM 698 C CA . ASP A 1 99 ? -5.406 23.842 43.808 1.00 88.44 99 ASP A CA 1
ATOM 699 C C . ASP A 1 99 ? -6.820 23.415 43.382 1.00 88.44 99 ASP A C 1
ATOM 701 O O . ASP A 1 99 ? -7.214 23.452 42.213 1.00 88.44 99 ASP A O 1
ATOM 705 N N . ILE A 1 100 ? -7.610 23.019 44.378 1.00 88.81 100 ILE A N 1
ATOM 706 C CA . ILE A 1 100 ? -9.003 22.594 44.210 1.00 88.81 100 ILE A CA 1
ATOM 707 C C . ILE A 1 100 ? -9.891 23.722 43.662 1.00 88.81 100 ILE A C 1
ATOM 709 O O . ILE A 1 100 ? -10.799 23.468 42.863 1.00 88.81 100 ILE A O 1
ATOM 713 N N . ALA A 1 101 ? -9.660 24.964 44.092 1.00 79.19 101 ALA A N 1
ATOM 714 C CA . ALA A 1 101 ? -10.474 26.095 43.667 1.00 79.19 101 ALA A CA 1
ATOM 715 C C . ALA A 1 101 ? -10.217 26.420 42.190 1.00 79.19 101 ALA A C 1
ATOM 717 O O . ALA A 1 101 ? -11.171 26.661 41.447 1.00 79.19 101 ALA A O 1
ATOM 718 N N . ALA A 1 102 ? -8.958 26.345 41.750 1.00 75.50 102 ALA A N 1
ATOM 719 C CA . ALA A 1 102 ? -8.593 26.477 40.343 1.00 75.50 102 ALA A CA 1
ATOM 720 C C . ALA A 1 102 ? -9.219 25.367 39.484 1.00 75.50 102 ALA A C 1
ATOM 722 O O . ALA A 1 102 ? -9.838 25.669 38.462 1.00 75.50 102 ALA A O 1
ATOM 723 N N . ALA A 1 103 ? -9.157 24.105 39.931 1.00 79.25 103 ALA A N 1
ATOM 724 C CA . ALA A 1 103 ? -9.765 22.975 39.221 1.00 79.25 103 ALA A CA 1
ATOM 725 C C . ALA A 1 103 ? -11.281 23.159 39.006 1.00 79.25 103 ALA A C 1
ATOM 727 O O . ALA A 1 103 ? -11.806 22.883 37.927 1.00 79.25 103 ALA A O 1
ATOM 728 N N . LEU A 1 104 ? -11.995 23.666 40.020 1.00 82.12 104 LEU A N 1
ATOM 729 C CA . LEU A 1 104 ? -13.421 23.996 39.924 1.00 82.12 104 LEU A CA 1
ATOM 730 C C . LEU A 1 104 ? -13.693 25.177 38.989 1.00 82.12 104 LEU A C 1
ATOM 732 O O . LEU A 1 104 ? -14.660 25.144 38.226 1.00 82.12 104 LEU A O 1
ATOM 736 N N . ALA A 1 105 ? -12.867 26.222 39.061 1.00 76.25 105 ALA A N 1
ATOM 737 C CA . ALA A 1 105 ? -13.043 27.434 38.271 1.00 76.25 105 ALA A CA 1
ATOM 738 C C . ALA A 1 105 ? -12.858 27.178 36.769 1.00 76.25 105 ALA A C 1
ATOM 740 O O . ALA A 1 105 ? -13.613 27.721 35.964 1.00 76.25 105 ALA A O 1
ATOM 741 N N . VAL A 1 106 ? -11.897 26.328 36.391 1.00 74.00 106 VAL A N 1
ATOM 742 C CA . VAL A 1 106 ? -11.582 26.034 34.983 1.00 74.00 106 VAL A CA 1
ATOM 743 C C . VAL A 1 106 ? -12.726 25.318 34.260 1.00 74.00 106 VAL A C 1
ATOM 745 O O . VAL A 1 106 ? -12.987 25.605 33.094 1.00 74.00 106 VAL A O 1
ATOM 748 N N . VAL A 1 107 ? -13.450 24.422 34.937 1.00 80.56 107 VAL A N 1
ATOM 749 C CA . VAL A 1 107 ? -14.558 23.657 34.327 1.00 80.56 107 VAL A CA 1
ATOM 750 C C . VAL A 1 107 ? -15.932 24.304 34.518 1.00 80.56 107 VAL A C 1
ATOM 752 O O . VAL A 1 107 ? -16.955 23.706 34.174 1.00 80.56 107 VAL A O 1
ATOM 755 N N . ALA A 1 108 ? -15.984 25.505 35.099 1.00 77.12 108 ALA A N 1
ATOM 756 C CA . ALA A 1 108 ? -17.230 26.208 35.354 1.00 77.12 108 ALA A CA 1
ATOM 757 C C . ALA A 1 108 ? -17.896 26.637 34.035 1.00 77.12 108 ALA A C 1
ATOM 759 O O . ALA A 1 108 ? -17.407 27.509 33.321 1.00 77.12 108 ALA A O 1
ATOM 760 N N . ASP A 1 109 ? -19.061 26.057 33.742 1.00 76.88 109 ASP A N 1
ATOM 761 C CA . ASP A 1 109 ? -19.842 26.347 32.540 1.00 76.88 109 ASP A CA 1
ATOM 762 C C . ASP A 1 109 ? -21.303 26.645 32.912 1.00 76.88 109 ASP A C 1
ATOM 764 O O . ASP A 1 109 ? -21.908 25.957 33.735 1.00 76.88 109 ASP A O 1
ATOM 768 N N . ARG A 1 110 ? -21.903 27.654 32.269 1.00 73.75 110 ARG A N 1
ATOM 769 C CA . ARG A 1 110 ? -23.336 27.969 32.395 1.00 73.75 110 ARG A CA 1
ATOM 770 C C . ARG A 1 110 ? -24.236 26.845 31.874 1.00 73.75 110 ARG A C 1
ATOM 772 O O . ARG A 1 110 ? -25.393 26.772 32.278 1.00 73.75 110 ARG A O 1
ATOM 779 N N . ALA A 1 111 ? -23.730 25.997 30.980 1.00 76.44 111 ALA A N 1
ATOM 780 C CA . ALA A 1 111 ? -24.425 24.826 30.460 1.00 76.44 111 ALA A CA 1
ATOM 781 C C . ALA A 1 111 ? -24.371 23.613 31.410 1.00 76.44 111 ALA A C 1
ATOM 783 O O . ALA A 1 111 ? -25.077 22.627 31.178 1.00 76.44 111 ALA A O 1
ATOM 784 N N . ALA A 1 112 ? -23.568 23.661 32.481 1.00 82.69 112 ALA A N 1
ATOM 785 C CA . ALA A 1 112 ? -23.483 22.576 33.450 1.00 82.69 112 ALA A CA 1
ATOM 786 C C . ALA A 1 112 ? -24.719 22.566 34.369 1.00 82.69 112 ALA A C 1
ATOM 788 O O . ALA A 1 112 ? -24.954 23.480 35.155 1.00 82.69 112 ALA A O 1
ATOM 789 N N . GLY A 1 113 ? -25.503 21.490 34.302 1.00 81.25 113 GLY A N 1
ATOM 790 C CA . GLY A 1 113 ? -26.601 21.204 35.231 1.00 81.25 113 GLY A CA 1
ATOM 791 C C . GLY A 1 113 ? -26.139 20.508 36.517 1.00 81.25 113 GLY A C 1
ATOM 792 O O . GLY A 1 113 ? -26.950 20.267 37.412 1.00 81.25 113 GLY A O 1
ATOM 793 N N . GLY A 1 114 ? -24.852 20.166 36.614 1.00 85.31 114 GLY A N 1
ATOM 794 C CA . GLY A 1 114 ? -24.191 19.721 37.835 1.00 85.31 114 GLY A CA 1
ATOM 795 C C . GLY A 1 114 ? -22.681 19.568 37.650 1.00 85.31 114 GLY A C 1
ATOM 796 O O . GLY A 1 114 ? -22.225 19.097 36.607 1.00 85.31 114 GLY A O 1
ATOM 797 N N . THR A 1 115 ? -21.933 19.927 38.693 1.00 93.69 115 THR A N 1
ATOM 798 C CA . THR A 1 115 ? -20.481 19.736 38.789 1.00 93.69 115 THR A CA 1
ATOM 799 C C . THR A 1 115 ? -20.185 18.838 39.982 1.00 93.69 115 THR A C 1
ATOM 801 O O . THR A 1 115 ? -20.670 19.095 41.083 1.00 93.69 115 THR A O 1
ATOM 804 N N . VAL A 1 116 ? -19.417 17.775 39.761 1.00 96.81 116 VAL A N 1
ATOM 805 C CA . VAL A 1 116 ? -18.980 16.841 40.803 1.00 96.81 116 VAL A CA 1
ATOM 806 C C . VAL A 1 116 ? -17.490 17.018 41.014 1.00 96.81 116 VAL A C 1
ATOM 808 O O . VAL A 1 116 ? -16.726 16.931 40.058 1.00 96.81 116 VAL A O 1
ATOM 811 N N . LEU A 1 117 ? -17.099 17.242 42.267 1.00 96.75 117 LEU A N 1
ATOM 812 C CA . LEU A 1 117 ? -15.711 17.222 42.702 1.00 96.75 117 LEU A CA 1
ATOM 813 C C . LEU A 1 117 ? -15.453 15.966 43.529 1.00 96.75 117 LEU A C 1
ATOM 815 O O . LEU A 1 117 ? -16.203 15.655 44.455 1.00 96.75 117 LEU A O 1
ATOM 819 N N . PHE A 1 118 ? -14.357 15.289 43.216 1.00 97.00 118 PHE A N 1
ATOM 820 C CA . PHE A 1 118 ? -13.762 14.260 44.047 1.00 97.00 118 PHE A CA 1
ATOM 821 C C . PHE A 1 118 ? -12.332 14.657 44.414 1.00 97.00 118 PHE A C 1
ATOM 823 O O . PHE A 1 118 ? -11.563 15.098 43.561 1.00 97.00 118 PHE A O 1
ATOM 830 N N . GLN A 1 119 ? -11.975 14.439 45.678 1.00 94.69 119 GLN A N 1
ATOM 831 C CA . GLN A 1 119 ? -10.621 14.581 46.195 1.00 94.69 119 GLN A CA 1
ATOM 832 C C . GLN A 1 119 ? -10.195 13.252 46.823 1.00 94.69 119 GLN A C 1
ATOM 834 O O . GLN A 1 119 ? -10.862 12.753 47.729 1.00 94.69 119 GLN A O 1
ATOM 839 N N . GLY A 1 120 ? -9.086 12.684 46.349 1.00 92.06 120 GLY A N 1
ATOM 840 C CA . GLY A 1 120 ? -8.478 11.490 46.931 1.00 92.06 120 GLY A CA 1
ATOM 841 C C . GLY A 1 120 ? -7.323 11.862 47.852 1.00 92.06 120 GLY A C 1
ATOM 842 O O . GLY A 1 120 ? -6.388 12.530 47.415 1.00 92.06 120 GLY A O 1
ATOM 843 N N . THR A 1 121 ? -7.372 11.417 49.105 1.00 91.19 121 THR A N 1
ATOM 844 C CA . THR A 1 121 ? -6.303 11.584 50.103 1.00 91.19 121 THR A CA 1
ATOM 845 C C . THR A 1 121 ? -5.765 10.215 50.531 1.00 91.19 121 THR A C 1
ATOM 847 O O . THR A 1 121 ? -6.500 9.220 50.443 1.00 91.19 121 THR A O 1
ATOM 850 N N . PRO A 1 122 ? -4.505 10.119 50.991 1.00 87.00 122 PRO A N 1
ATOM 851 C CA . PRO A 1 122 ? -4.019 8.900 51.625 1.00 87.00 122 PRO A CA 1
ATOM 852 C C . PRO A 1 122 ? -4.892 8.487 52.817 1.00 87.00 122 PRO A C 1
ATOM 854 O O . PRO A 1 122 ? -5.491 9.326 53.490 1.00 87.00 122 PRO A O 1
ATOM 857 N N . ARG A 1 123 ? -4.954 7.181 53.079 1.00 83.88 123 ARG A N 1
ATOM 858 C CA . ARG A 1 123 ? -5.621 6.594 54.247 1.00 83.88 123 ARG A CA 1
ATOM 859 C C . ARG A 1 123 ? -4.743 5.495 54.825 1.00 83.88 123 ARG A C 1
ATOM 861 O O . ARG A 1 123 ? -4.028 4.850 54.063 1.00 83.88 123 ARG A O 1
ATOM 868 N N . ASP A 1 124 ? -4.837 5.284 56.133 1.00 82.94 124 ASP A N 1
ATOM 869 C CA . ASP A 1 124 ? -4.174 4.192 56.864 1.00 82.94 124 ASP A CA 1
ATOM 870 C C . ASP A 1 124 ? -2.627 4.213 56.832 1.00 82.94 124 ASP A C 1
ATOM 872 O O . ASP A 1 124 ? -1.991 3.273 57.300 1.00 82.94 124 ASP A O 1
ATOM 876 N N . VAL A 1 125 ? -2.025 5.294 56.322 1.00 83.94 125 VAL A N 1
ATOM 877 C CA . VAL A 1 125 ? -0.573 5.528 56.215 1.00 83.94 125 VAL A CA 1
ATOM 878 C C . VAL A 1 125 ? -0.254 6.993 56.522 1.00 83.94 125 VAL A C 1
ATOM 880 O O . VAL A 1 125 ? -1.146 7.839 56.418 1.00 83.94 125 VAL A O 1
ATOM 883 N N . ASP A 1 126 ? 0.999 7.312 56.858 1.00 80.50 126 ASP A N 1
ATOM 884 C CA . ASP A 1 126 ? 1.413 8.695 57.147 1.00 80.50 126 ASP A CA 1
ATOM 885 C C . ASP A 1 126 ? 1.490 9.533 55.860 1.00 80.50 126 ASP A C 1
ATOM 887 O O . ASP A 1 126 ? 1.069 10.696 55.820 1.00 80.50 126 ASP A O 1
ATOM 891 N N . ALA A 1 127 ? 1.990 8.922 54.784 1.00 85.94 127 ALA A N 1
ATOM 892 C CA . ALA A 1 127 ? 2.066 9.520 53.459 1.00 85.94 127 ALA A CA 1
ATOM 893 C C . ALA A 1 127 ? 2.053 8.461 52.345 1.00 85.94 127 ALA A C 1
ATOM 895 O O . ALA A 1 127 ? 2.320 7.277 52.566 1.00 85.94 127 ALA A O 1
ATOM 896 N N . LEU A 1 128 ? 1.764 8.912 51.126 1.00 86.88 128 LEU A N 1
ATOM 897 C CA . LEU A 1 128 ? 1.988 8.157 49.896 1.00 86.88 128 LEU A CA 1
ATOM 898 C C . LEU A 1 128 ? 3.051 8.862 49.062 1.00 86.88 128 LEU A C 1
ATOM 900 O O . LEU A 1 128 ? 2.962 10.068 48.856 1.00 86.88 128 LEU A O 1
ATOM 904 N N . GLU A 1 129 ? 4.034 8.121 48.569 1.00 87.44 129 GLU A N 1
ATOM 905 C CA . GLU A 1 129 ? 5.014 8.622 47.605 1.00 87.44 129 GLU A CA 1
ATOM 906 C C . GLU A 1 129 ? 4.576 8.193 46.200 1.00 87.44 129 GLU A C 1
ATOM 908 O O . GLU A 1 129 ? 4.357 7.004 45.948 1.00 87.44 129 GLU A O 1
ATOM 913 N N . PHE A 1 130 ? 4.386 9.169 45.310 1.00 87.38 130 PHE A N 1
ATOM 914 C CA . PHE A 1 130 ? 3.963 8.942 43.931 1.00 87.38 130 PHE A CA 1
ATOM 915 C C . PHE A 1 130 ? 5.088 9.255 42.951 1.00 87.38 130 PHE A C 1
ATOM 917 O O . PHE A 1 130 ? 5.556 10.390 42.874 1.00 87.38 130 PHE A O 1
ATOM 924 N N . GLU A 1 131 ? 5.471 8.271 42.146 1.00 83.38 131 GLU A N 1
ATOM 925 C CA . GLU A 1 131 ? 6.496 8.423 41.114 1.00 83.38 131 GLU A CA 1
ATOM 926 C C . GLU A 1 131 ? 5.885 8.220 39.731 1.00 83.38 131 GLU A C 1
ATOM 928 O O . GLU A 1 131 ? 5.131 7.273 39.505 1.00 83.38 131 GLU A O 1
ATOM 933 N N 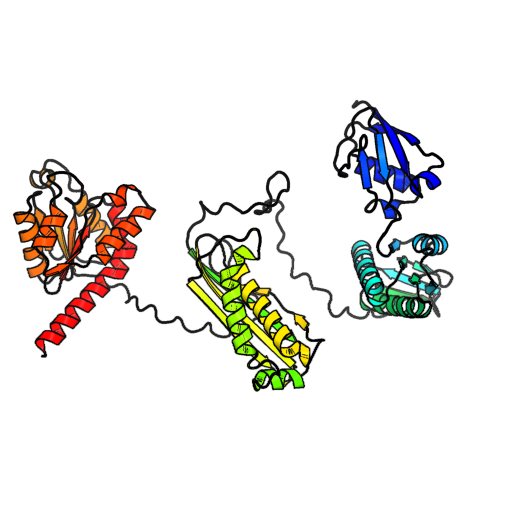. ALA A 1 132 ? 6.204 9.104 38.787 1.00 81.94 132 ALA A N 1
ATOM 934 C CA . ALA A 1 132 ? 5.793 8.968 37.396 1.00 81.94 132 ALA A CA 1
ATOM 935 C C . ALA A 1 132 ? 6.689 9.795 36.476 1.00 81.94 132 ALA A C 1
ATOM 937 O O . ALA A 1 132 ? 7.245 10.816 36.875 1.00 81.94 132 ALA A O 1
ATOM 938 N N . HIS A 1 133 ? 6.752 9.411 35.201 1.00 75.88 133 HIS A N 1
ATOM 939 C CA . HIS A 1 133 ? 7.250 10.319 34.175 1.00 75.88 133 HIS A CA 1
ATOM 940 C C . HIS A 1 133 ? 6.168 11.367 33.879 1.00 75.88 133 HIS A C 1
ATOM 942 O O . HIS A 1 133 ? 5.191 11.067 33.190 1.00 75.88 133 HIS A O 1
ATOM 948 N N . GLU A 1 134 ? 6.364 12.600 34.350 1.00 73.62 134 GLU A N 1
ATOM 949 C CA . GLU A 1 134 ? 5.375 13.692 34.315 1.00 73.62 134 GLU A CA 1
ATOM 950 C C . GLU A 1 134 ? 4.704 13.857 32.942 1.00 73.62 134 GLU A C 1
ATOM 952 O O . GLU A 1 134 ? 3.483 13.765 32.835 1.00 73.62 134 GLU A O 1
ATOM 957 N N . ALA A 1 135 ? 5.492 13.963 31.865 1.00 60.53 135 ALA A N 1
ATOM 958 C CA . ALA A 1 135 ? 4.947 14.130 30.515 1.00 60.53 135 ALA A CA 1
ATOM 959 C C . ALA A 1 135 ? 4.076 12.947 30.036 1.00 60.53 135 ALA A C 1
ATOM 961 O O . ALA A 1 135 ? 3.105 13.154 29.307 1.00 60.53 135 ALA A O 1
ATOM 962 N N . LEU A 1 136 ? 4.395 11.708 30.437 1.00 57.94 136 LEU A N 1
ATOM 963 C CA . LEU A 1 136 ? 3.597 10.528 30.083 1.0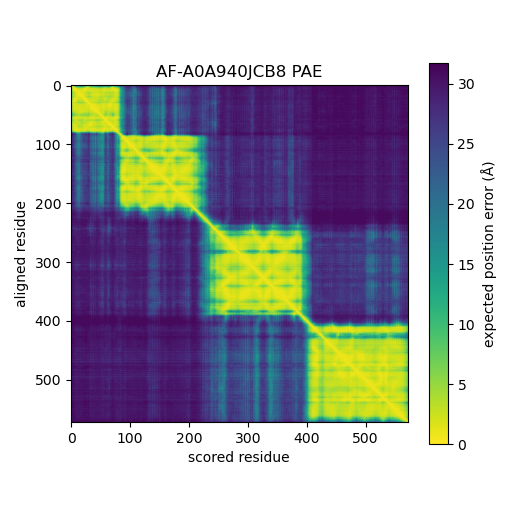0 57.94 136 LEU A CA 1
ATOM 964 C C . LEU A 1 136 ? 2.305 10.482 30.900 1.00 57.94 136 LEU A C 1
ATOM 966 O O . LEU A 1 136 ? 1.244 10.206 30.342 1.00 57.94 136 LEU A O 1
ATOM 970 N N . ALA A 1 137 ? 2.384 10.797 32.196 1.00 73.50 137 ALA A N 1
ATOM 971 C CA . ALA A 1 137 ? 1.215 10.886 33.061 1.00 73.50 137 ALA A CA 1
ATOM 972 C C . ALA A 1 137 ? 0.249 11.979 32.578 1.00 73.50 137 ALA A C 1
ATOM 974 O O . ALA A 1 137 ? -0.941 11.720 32.413 1.00 73.50 137 ALA A O 1
ATOM 975 N N . GLN A 1 138 ? 0.767 13.166 32.253 1.00 77.75 138 GLN A N 1
ATOM 976 C CA . GLN A 1 138 ? -0.016 14.283 31.729 1.00 77.75 138 GLN A CA 1
ATOM 977 C C . GLN A 1 138 ? -0.678 13.941 30.386 1.00 77.75 138 GLN A C 1
ATOM 979 O O . GLN A 1 138 ? -1.870 14.193 30.201 1.00 77.75 138 GLN A O 1
ATOM 984 N N . ALA A 1 139 ? 0.059 13.323 29.457 1.00 61.41 139 ALA A N 1
ATOM 985 C CA . ALA A 1 139 ? -0.492 12.912 28.167 1.00 61.41 139 ALA A CA 1
ATOM 986 C C . ALA A 1 139 ? -1.610 11.866 28.313 1.00 61.41 139 ALA A C 1
ATOM 988 O O . ALA A 1 139 ? -2.625 11.945 27.616 1.00 61.41 139 ALA A O 1
ATOM 989 N N . GLU A 1 140 ? -1.454 10.894 29.214 1.00 76.19 140 GLU A N 1
ATOM 990 C CA . GLU A 1 140 ? -2.465 9.857 29.421 1.00 76.19 140 GLU A CA 1
ATOM 991 C C . GLU A 1 140 ? -3.700 10.390 30.161 1.00 76.19 140 GLU A C 1
ATOM 993 O O . GLU A 1 140 ? -4.824 10.081 29.765 1.00 76.19 140 GLU A O 1
ATOM 998 N N . LEU A 1 141 ? -3.522 11.272 31.151 1.00 79.50 141 LEU A N 1
ATOM 999 C CA . LEU A 1 141 ? -4.623 11.994 31.796 1.00 79.50 141 LEU A CA 1
ATOM 1000 C C . LEU A 1 141 ? -5.427 12.820 30.784 1.00 79.50 141 LEU A C 1
ATOM 1002 O O . LEU A 1 141 ? -6.656 12.773 30.799 1.00 79.50 141 LEU A O 1
ATOM 1006 N N . ALA A 1 142 ? -4.767 13.501 29.842 1.00 77.06 142 ALA A N 1
ATOM 1007 C CA . ALA A 1 142 ? -5.455 14.248 28.786 1.00 77.06 142 ALA A CA 1
ATOM 1008 C C . ALA A 1 142 ? -6.297 13.336 27.880 1.00 77.06 142 ALA A C 1
ATOM 1010 O O . ALA A 1 142 ? -7.431 13.677 27.534 1.00 77.06 142 ALA A O 1
ATOM 1011 N N . ARG A 1 143 ? -5.790 12.141 27.540 1.00 72.50 143 ARG A N 1
ATOM 1012 C CA . ARG A 1 143 ? -6.551 11.136 26.775 1.00 72.50 143 ARG A CA 1
ATOM 1013 C C . ARG A 1 143 ? -7.754 10.611 27.550 1.00 72.50 143 ARG A C 1
ATOM 1015 O O . ARG A 1 143 ? -8.822 10.463 26.960 1.00 72.50 143 ARG A O 1
ATOM 1022 N N . ILE A 1 144 ? -7.594 10.329 28.844 1.00 86.31 144 ILE A N 1
ATOM 1023 C CA . ILE A 1 144 ? -8.698 9.920 29.723 1.00 86.31 144 ILE A CA 1
ATOM 1024 C C . ILE A 1 144 ? -9.758 11.023 29.773 1.00 86.31 144 ILE A C 1
ATOM 1026 O O . ILE A 1 144 ? -10.936 10.738 29.578 1.00 86.31 144 ILE A O 1
ATOM 1030 N N . GLY A 1 145 ? -9.347 12.280 29.957 1.00 85.50 145 GLY A N 1
ATOM 1031 C CA . GLY A 1 145 ? -10.246 13.432 29.964 1.00 85.50 145 GLY A CA 1
ATOM 1032 C C . GLY A 1 145 ? -11.059 13.547 28.673 1.00 85.50 145 GLY A C 1
ATOM 1033 O O . GLY A 1 145 ? -12.285 13.619 28.730 1.00 85.50 145 GLY A O 1
ATOM 1034 N N . ALA A 1 146 ? -10.402 13.477 27.511 1.00 77.88 146 ALA A N 1
ATOM 1035 C CA . ALA A 1 146 ? -11.064 13.534 26.205 1.00 77.88 146 ALA A CA 1
ATOM 1036 C C . ALA A 1 146 ? -12.077 12.399 25.989 1.00 77.88 146 ALA A C 1
ATOM 1038 O O . ALA A 1 146 ? -13.187 12.622 25.499 1.00 77.88 146 ALA A O 1
ATOM 1039 N N . ASP A 1 147 ? -11.707 11.183 26.383 1.00 82.06 147 ASP A N 1
ATOM 1040 C CA . ASP A 1 147 ? -12.570 10.012 26.289 1.00 82.06 147 ASP A CA 1
ATOM 1041 C C . ASP A 1 147 ? -13.797 10.139 27.207 1.00 82.06 147 ASP A C 1
ATOM 1043 O O . ASP A 1 147 ? -14.928 9.961 26.760 1.00 82.06 147 ASP A O 1
ATOM 1047 N N . LEU A 1 148 ? -13.614 10.541 28.467 1.00 91.81 148 LEU A N 1
ATOM 1048 C CA . LEU A 1 148 ? -14.719 10.721 29.416 1.00 91.81 148 LEU A CA 1
ATOM 1049 C C . LEU A 1 148 ? -15.667 11.845 29.011 1.00 91.81 148 LEU A C 1
ATOM 1051 O O . LEU A 1 148 ? -16.885 11.705 29.131 1.00 91.81 148 LEU A O 1
ATOM 1055 N N . VAL A 1 149 ? -15.119 12.938 28.492 1.00 88.00 149 VAL A N 1
ATOM 1056 C CA . VAL A 1 149 ? -15.890 14.037 27.923 1.00 88.00 149 VAL A CA 1
ATOM 1057 C C . VAL A 1 149 ? -16.829 13.540 26.824 1.00 88.00 149 VAL A C 1
ATOM 1059 O O . VAL A 1 149 ? -18.026 13.830 26.866 1.00 88.00 149 VAL A O 1
ATOM 1062 N N . SER A 1 150 ? -16.303 12.745 25.889 1.00 83.69 150 SER A N 1
ATOM 1063 C CA . SER A 1 150 ? -17.076 12.153 24.797 1.00 83.69 150 SER A CA 1
ATOM 1064 C C . SER A 1 150 ? -18.105 11.138 25.311 1.00 83.69 150 SER A C 1
ATOM 1066 O O . SER A 1 150 ? -19.291 11.231 24.992 1.00 83.69 150 SER A O 1
ATOM 1068 N N . ARG A 1 151 ? -17.679 10.204 26.173 1.00 91.38 151 ARG A N 1
ATOM 1069 C CA . ARG A 1 151 ? -18.516 9.118 26.708 1.00 91.38 151 ARG A CA 1
ATOM 1070 C C . ARG A 1 151 ? -19.680 9.613 27.561 1.00 91.38 151 ARG A C 1
ATOM 1072 O O . ARG A 1 151 ? -20.766 9.037 27.499 1.00 91.38 151 ARG A O 1
ATOM 1079 N N . HIS A 1 152 ? -19.466 10.655 28.362 1.00 89.81 152 HIS A N 1
ATOM 1080 C CA . HIS A 1 152 ? -20.446 11.127 29.343 1.00 89.81 152 HIS A CA 1
ATOM 1081 C C . HIS A 1 152 ? -21.133 12.444 28.950 1.00 89.81 152 HIS A C 1
ATOM 1083 O O . HIS A 1 152 ? -22.058 12.872 29.645 1.00 89.81 152 HIS A O 1
ATOM 1089 N N . GLY A 1 153 ? -20.746 13.071 27.832 1.00 86.81 153 GLY A N 1
ATOM 1090 C CA . GLY A 1 153 ? -21.316 14.346 27.386 1.00 86.81 153 GLY A CA 1
ATOM 1091 C C . GLY A 1 153 ? -21.061 15.461 28.399 1.00 86.81 153 GLY A C 1
ATOM 1092 O O . GLY A 1 153 ? -21.995 16.128 28.853 1.00 86.81 153 GLY A O 1
ATOM 1093 N N . LEU A 1 154 ? -19.808 15.590 28.830 1.00 89.88 154 LEU A N 1
ATOM 1094 C CA . LEU A 1 154 ? -19.392 16.617 29.783 1.00 89.88 154 LEU A CA 1
ATOM 1095 C C . LEU A 1 154 ? -19.284 17.975 29.085 1.00 89.88 154 LEU A C 1
ATOM 1097 O O . LEU A 1 154 ? -19.040 18.034 27.885 1.00 89.88 154 LEU A O 1
ATOM 1101 N N . THR A 1 155 ? -19.453 19.057 29.840 1.00 86.12 155 THR A N 1
ATOM 1102 C CA . THR A 1 155 ? -19.085 20.424 29.427 1.00 86.12 155 THR A CA 1
ATOM 1103 C C . THR A 1 155 ? -17.651 20.752 29.832 1.00 86.12 155 THR A C 1
ATOM 1105 O O . THR A 1 155 ? -17.009 21.594 29.215 1.00 86.12 155 THR A O 1
ATOM 1108 N N . GLY A 1 156 ? -17.116 20.050 30.833 1.00 89.69 156 GLY A N 1
ATOM 1109 C CA . GLY A 1 156 ? -15.706 20.128 31.179 1.00 89.69 156 GLY A CA 1
ATOM 1110 C C . GLY A 1 156 ? -15.265 19.044 32.156 1.00 89.69 156 GLY A C 1
ATOM 1111 O O . GLY A 1 156 ? -16.085 18.493 32.896 1.00 89.69 156 GLY A O 1
ATOM 1112 N N . ILE A 1 157 ? -13.971 18.738 32.158 1.00 94.69 157 ILE A N 1
ATOM 1113 C CA . ILE A 1 157 ? -13.327 17.856 33.128 1.00 94.69 157 ILE A CA 1
ATOM 1114 C C . ILE A 1 157 ? -11.947 18.398 33.523 1.00 94.69 157 ILE A C 1
ATOM 1116 O O . ILE A 1 157 ? -11.192 18.841 32.661 1.00 94.69 157 ILE A O 1
ATOM 1120 N N . ALA A 1 158 ? -11.622 18.343 34.815 1.00 94.06 158 ALA A N 1
ATOM 1121 C CA . ALA A 1 158 ? -10.293 18.610 35.355 1.00 94.06 158 ALA A CA 1
ATOM 1122 C C . ALA A 1 158 ? -9.750 17.342 36.025 1.00 94.06 158 ALA A C 1
ATOM 1124 O O . ALA A 1 158 ? -10.450 16.732 36.837 1.00 94.06 158 ALA A O 1
ATOM 1125 N N . LEU A 1 159 ? -8.525 16.946 35.676 1.00 95.50 159 LEU A N 1
ATOM 1126 C CA . LEU A 1 159 ? -7.816 15.789 36.227 1.00 95.50 159 LEU A CA 1
ATOM 1127 C C . LEU A 1 159 ? -6.443 16.233 36.731 1.00 95.50 159 LEU A C 1
ATOM 1129 O O . LEU A 1 159 ? -5.502 16.389 35.951 1.00 95.50 159 LEU A O 1
ATOM 1133 N N . HIS A 1 160 ? -6.334 16.476 38.033 1.00 96.00 160 HIS A N 1
ATOM 1134 C CA . HIS A 1 160 ? -5.102 16.953 38.656 1.00 96.00 160 HIS A CA 1
ATOM 1135 C C . HIS A 1 160 ? -4.512 15.867 39.546 1.00 96.00 160 HIS A C 1
ATOM 1137 O O . HIS A 1 160 ? -5.227 15.297 40.370 1.00 96.00 160 HIS A O 1
ATOM 1143 N N . HIS A 1 161 ? -3.220 15.588 39.405 1.00 95.31 161 HIS A N 1
ATOM 1144 C CA . HIS A 1 161 ? -2.526 14.568 40.184 1.00 95.31 161 HIS A CA 1
ATOM 1145 C C . HIS A 1 161 ? -1.223 15.110 40.765 1.00 95.31 161 HIS A C 1
ATOM 1147 O O . HIS A 1 161 ? -0.451 15.776 40.075 1.00 95.31 161 HIS A O 1
ATOM 1153 N N . ARG A 1 162 ? -0.963 14.789 42.033 1.00 94.00 162 ARG A N 1
ATOM 1154 C CA . ARG A 1 162 ? 0.267 15.161 42.723 1.00 94.00 162 ARG A CA 1
ATOM 1155 C C . ARG A 1 162 ? 1.297 14.036 42.688 1.00 94.00 162 ARG A C 1
ATOM 1157 O O . ARG A 1 162 ? 0.943 12.874 42.877 1.00 94.00 162 ARG A O 1
ATOM 1164 N N . LEU A 1 163 ? 2.550 14.386 42.433 1.00 90.56 163 LEU A N 1
ATOM 1165 C CA . LEU A 1 163 ? 3.720 13.516 42.502 1.00 90.56 163 LEU A CA 1
ATOM 1166 C C . LEU A 1 163 ? 4.533 13.806 43.771 1.00 90.56 163 LEU A C 1
ATOM 1168 O O . LEU A 1 163 ? 4.303 14.797 44.465 1.00 90.56 163 LEU A O 1
ATOM 1172 N N . GLY A 1 164 ? 5.490 12.934 44.068 1.00 88.88 164 GLY A N 1
ATOM 1173 C CA . GLY A 1 164 ? 6.314 13.015 45.266 1.00 88.88 164 GLY A CA 1
ATOM 1174 C C . GLY A 1 164 ? 5.559 12.591 46.523 1.00 88.88 164 GLY A C 1
ATOM 1175 O O . GLY A 1 164 ? 4.591 11.829 46.468 1.00 88.88 164 GLY A O 1
ATOM 1176 N N . LEU A 1 165 ? 6.030 13.063 47.676 1.00 88.75 165 LEU A N 1
ATOM 1177 C CA . LEU A 1 165 ? 5.482 12.701 48.980 1.00 88.75 165 LEU A CA 1
ATOM 1178 C C . LEU A 1 165 ? 4.196 13.490 49.278 1.00 88.75 165 LEU A C 1
ATOM 1180 O O . LEU A 1 165 ? 4.216 14.716 49.396 1.00 88.75 165 LEU A O 1
ATOM 1184 N N . VAL A 1 166 ? 3.087 12.775 49.452 1.00 91.44 166 VAL A N 1
ATOM 1185 C CA . VAL A 1 166 ? 1.763 13.328 49.755 1.00 91.44 166 VAL A CA 1
ATOM 1186 C C . VAL A 1 166 ? 1.330 12.890 51.157 1.00 91.44 166 VAL A C 1
ATOM 1188 O O . VAL A 1 166 ? 1.023 11.710 51.349 1.00 91.44 166 VAL A O 1
ATOM 1191 N N . PRO A 1 167 ? 1.282 13.806 52.143 1.00 88.69 167 PRO A N 1
ATOM 1192 C CA . PRO A 1 167 ? 0.802 13.505 53.492 1.00 88.69 167 PRO A CA 1
ATOM 1193 C C . PRO A 1 167 ? -0.672 13.089 53.513 1.00 88.69 167 PRO A C 1
ATOM 1195 O O . PRO A 1 167 ? -1.458 13.530 52.674 1.00 88.69 167 PRO A O 1
ATOM 1198 N N . ALA A 1 168 ? -1.089 12.322 54.525 1.00 86.19 168 ALA A N 1
ATOM 1199 C CA . ALA A 1 168 ? -2.485 11.888 54.691 1.00 86.19 168 ALA A CA 1
ATOM 1200 C C . ALA A 1 168 ? -3.522 13.023 54.755 1.00 86.19 168 ALA A C 1
ATOM 1202 O O . ALA A 1 168 ? -4.703 12.815 54.479 1.00 86.19 168 ALA A O 1
ATOM 1203 N N . THR A 1 169 ? -3.086 14.238 55.081 1.00 85.19 169 THR A N 1
ATOM 1204 C CA . THR A 1 169 ? -3.926 15.438 55.151 1.00 85.19 169 THR A CA 1
ATOM 1205 C C . THR A 1 169 ? -4.114 16.147 53.808 1.00 85.19 169 THR A C 1
ATOM 1207 O O . THR A 1 169 ? -4.870 17.113 53.743 1.00 85.19 169 THR A O 1
ATOM 1210 N N . GLU A 1 170 ? -3.437 15.712 52.742 1.00 90.19 170 GLU A N 1
ATOM 1211 C CA . GLU A 1 170 ? -3.394 16.419 51.461 1.00 90.19 170 GLU A CA 1
ATOM 1212 C C . GLU A 1 170 ? -3.930 15.580 50.294 1.00 90.19 170 GLU A C 1
ATOM 1214 O O . GLU A 1 170 ? -3.945 14.348 50.314 1.00 90.19 170 GLU A O 1
ATOM 1219 N N . ALA A 1 171 ? -4.417 16.271 49.260 1.00 91.44 171 ALA A N 1
ATOM 1220 C CA . ALA A 1 171 ? -4.941 15.634 48.060 1.00 91.44 171 ALA A CA 1
ATOM 1221 C C . ALA A 1 171 ? -3.807 15.046 47.209 1.00 91.44 171 ALA A C 1
ATOM 1223 O O . ALA A 1 171 ? -2.904 15.767 46.785 1.00 91.44 171 ALA A O 1
ATOM 1224 N N . ALA A 1 172 ? -3.906 13.755 46.902 1.00 93.06 172 ALA A N 1
ATOM 1225 C CA . ALA A 1 172 ? -3.095 13.100 45.880 1.00 93.06 172 ALA A CA 1
ATOM 1226 C C . ALA A 1 172 ? -3.693 13.286 44.478 1.00 93.06 172 ALA A C 1
ATOM 1228 O O . ALA A 1 172 ? -2.966 13.387 43.495 1.00 93.06 172 ALA A O 1
ATOM 1229 N N . ILE A 1 173 ? -5.024 13.348 44.386 1.00 95.44 173 ILE A N 1
ATOM 1230 C CA . ILE A 1 173 ? -5.752 13.502 43.126 1.00 95.44 173 ILE A CA 1
ATOM 1231 C C . ILE A 1 173 ? -6.998 14.365 43.326 1.00 95.44 173 ILE A C 1
ATOM 1233 O O . ILE A 1 173 ? -7.715 14.216 44.320 1.00 95.44 173 ILE A O 1
ATOM 1237 N N . VAL A 1 174 ? -7.273 15.240 42.362 1.00 96.94 174 VAL A N 1
ATOM 1238 C CA . VAL A 1 174 ? -8.514 16.013 42.257 1.00 96.94 174 VAL A CA 1
ATOM 1239 C C . VAL A 1 174 ? -9.138 15.740 40.894 1.00 96.94 174 VAL A C 1
ATOM 1241 O O . VAL A 1 174 ? -8.490 15.873 39.857 1.00 96.94 174 VAL A O 1
ATOM 1244 N N . VAL A 1 175 ? -10.412 15.354 40.902 1.00 97.31 175 VAL A N 1
ATOM 1245 C CA . VAL A 1 175 ? -11.221 15.155 39.697 1.00 97.31 175 VAL A CA 1
ATOM 1246 C C . VAL A 1 175 ? -12.431 16.067 39.779 1.00 97.31 175 VAL A C 1
ATOM 1248 O O . VAL A 1 175 ? -13.199 15.986 40.738 1.00 97.31 175 VAL A O 1
ATOM 1251 N N . VAL A 1 176 ? -12.638 16.895 38.760 1.00 96.94 176 VAL A N 1
ATOM 1252 C CA . VAL A 1 176 ? -13.841 17.724 38.643 1.00 96.94 176 VAL A CA 1
ATOM 1253 C C . VAL A 1 176 ? -14.521 17.428 37.318 1.00 96.94 176 VAL A C 1
ATOM 1255 O O . VAL A 1 176 ? -13.908 17.596 36.275 1.00 96.94 176 VAL A O 1
ATOM 1258 N N . ALA A 1 177 ? -15.781 17.000 37.337 1.00 96.50 177 ALA A N 1
ATOM 1259 C CA . ALA A 1 177 ? -16.564 16.728 36.134 1.00 96.50 177 ALA A CA 1
ATOM 1260 C C . ALA A 1 177 ? -17.812 17.617 36.101 1.00 96.50 177 ALA A C 1
ATOM 1262 O O . ALA A 1 177 ? -18.650 17.551 37.002 1.00 96.50 177 ALA A O 1
ATOM 1263 N N . ALA A 1 178 ? -17.951 18.429 35.054 1.00 93.94 178 ALA A N 1
ATOM 1264 C CA . ALA A 1 178 ? -19.105 19.288 34.809 1.00 93.94 178 ALA A CA 1
ATOM 1265 C C . ALA A 1 178 ? -19.945 18.722 33.656 1.00 93.94 178 ALA A C 1
ATOM 1267 O O . ALA A 1 178 ? -19.420 18.373 32.599 1.00 93.94 178 ALA A O 1
ATOM 1268 N N . SER A 1 179 ? -21.259 18.606 33.848 1.00 93.94 179 SER A N 1
ATOM 1269 C CA . SER A 1 179 ? -22.170 18.063 32.834 1.00 93.94 179 SER A CA 1
ATOM 1270 C C . SER A 1 179 ? -23.536 18.750 32.870 1.00 93.94 179 SER A C 1
ATOM 1272 O O . SER A 1 179 ? -23.994 19.138 33.948 1.00 93.94 179 SER A O 1
ATOM 1274 N N . PRO A 1 180 ? -24.277 18.818 31.745 1.00 88.94 180 PRO A N 1
ATOM 1275 C CA . PRO A 1 180 ? -25.678 19.240 31.736 1.00 88.94 180 PRO A CA 1
ATOM 1276 C C . PRO A 1 180 ? -26.580 18.354 32.610 1.00 88.94 180 PRO A C 1
ATOM 1278 O O . PRO A 1 180 ? -27.621 18.799 33.089 1.00 88.94 180 PRO A O 1
ATOM 1281 N N . ARG A 1 181 ? -26.198 17.088 32.841 1.00 89.88 181 ARG A N 1
ATOM 1282 C CA . ARG A 1 181 ? -26.955 16.138 33.669 1.00 89.88 181 ARG A CA 1
ATOM 1283 C C . ARG A 1 181 ? -26.131 15.707 34.877 1.00 89.88 181 ARG A C 1
ATOM 1285 O O . ARG A 1 181 ? -25.144 14.997 34.727 1.00 89.88 181 ARG A O 1
ATOM 1292 N N . ARG A 1 182 ? -26.616 16.018 36.085 1.00 88.06 182 ARG A N 1
ATOM 1293 C CA . ARG A 1 182 ? -25.952 15.669 37.359 1.00 88.06 182 ARG A CA 1
ATOM 1294 C C . ARG A 1 182 ? -25.502 14.203 37.472 1.00 88.06 182 ARG A C 1
ATOM 1296 O O . ARG A 1 182 ? -24.425 13.950 37.988 1.00 88.06 182 ARG A O 1
ATOM 1303 N N . GLY A 1 183 ? -26.288 13.246 36.964 1.00 89.69 183 GLY A N 1
ATOM 1304 C CA . GLY A 1 183 ? -25.924 11.821 37.002 1.00 89.69 183 GLY A CA 1
ATOM 1305 C C . GLY A 1 183 ? -24.668 11.506 36.184 1.00 89.69 183 GLY A C 1
ATOM 1306 O O . GLY A 1 183 ? -23.782 10.813 36.667 1.00 89.69 183 GLY A O 1
ATOM 1307 N N . ALA A 1 184 ? -24.542 12.110 35.000 1.00 90.69 184 ALA A N 1
ATOM 1308 C CA . ALA A 1 184 ? -23.381 11.918 34.137 1.00 90.69 184 ALA A CA 1
ATOM 1309 C C . ALA A 1 184 ? -22.097 12.504 34.747 1.00 90.69 184 ALA A C 1
ATOM 1311 O O . ALA A 1 184 ? -21.029 11.935 34.552 1.00 90.69 184 ALA A O 1
ATOM 1312 N N . ALA A 1 185 ? -22.198 13.587 35.529 1.00 93.12 185 ALA A N 1
ATOM 1313 C CA . ALA A 1 185 ? -21.062 14.130 36.273 1.00 93.12 185 ALA A CA 1
ATOM 1314 C C . ALA A 1 185 ? -20.547 13.151 37.350 1.00 93.12 185 ALA A C 1
ATOM 1316 O O . ALA A 1 185 ? -19.340 12.963 37.473 1.00 93.12 185 ALA A O 1
ATOM 1317 N N . PHE A 1 186 ? -21.441 12.472 38.083 1.00 96.06 186 PHE A N 1
ATOM 1318 C CA . PHE A 1 186 ? -21.048 11.435 39.051 1.00 96.06 186 PHE A CA 1
ATOM 1319 C C . PHE A 1 186 ? -20.424 10.214 38.371 1.00 96.06 186 PHE A C 1
ATOM 1321 O O . PHE A 1 186 ? -19.376 9.737 38.810 1.00 96.06 186 PHE A O 1
ATOM 1328 N N . ASP A 1 187 ? -21.047 9.727 37.296 1.00 94.56 187 ASP A N 1
ATOM 1329 C CA . ASP A 1 187 ? -20.544 8.571 36.552 1.00 94.56 187 ASP A CA 1
ATOM 1330 C C . ASP A 1 187 ? -19.156 8.848 35.966 1.00 94.56 187 ASP A C 1
ATOM 1332 O O . ASP A 1 187 ? -18.270 7.999 36.069 1.00 94.56 187 ASP A O 1
ATOM 1336 N N . ALA A 1 188 ? -18.946 10.050 35.420 1.00 95.19 188 ALA A N 1
ATOM 1337 C CA . ALA A 1 188 ? -17.662 10.469 34.877 1.00 95.19 188 ALA A CA 1
ATOM 1338 C C . ALA A 1 188 ? -16.587 10.637 35.954 1.00 95.19 188 ALA A C 1
ATOM 1340 O O . ALA A 1 188 ? -15.462 10.197 35.745 1.00 95.19 188 ALA A O 1
ATOM 1341 N N . ALA A 1 189 ? -16.916 11.229 37.108 1.00 95.94 189 ALA A N 1
ATOM 1342 C CA . ALA A 1 189 ? -15.959 11.376 38.204 1.00 95.94 189 ALA A CA 1
ATOM 1343 C C . ALA A 1 189 ? -15.496 10.011 38.739 1.00 95.94 189 ALA A C 1
ATOM 1345 O O . ALA A 1 189 ? -14.306 9.812 38.969 1.00 95.94 189 ALA A O 1
ATOM 1346 N N . ARG A 1 190 ? -16.411 9.039 38.876 1.00 95.44 190 ARG A N 1
ATOM 1347 C CA . ARG A 1 190 ? -16.050 7.664 39.254 1.00 95.44 190 ARG A CA 1
ATOM 1348 C C . ARG A 1 190 ? -15.196 6.994 38.179 1.00 95.44 190 ARG A C 1
ATOM 1350 O O . ARG A 1 190 ? -14.141 6.456 38.495 1.00 95.44 190 ARG A O 1
ATOM 1357 N N . ALA A 1 191 ? -15.630 7.064 36.920 1.00 94.12 191 ALA A N 1
ATOM 1358 C CA . ALA A 1 191 ? -14.902 6.472 35.804 1.00 94.12 191 ALA A CA 1
ATOM 1359 C C . ALA A 1 191 ? -13.493 7.067 35.661 1.00 94.12 191 ALA A C 1
ATOM 1361 O O . ALA A 1 191 ? -12.555 6.331 35.385 1.00 94.12 191 ALA A O 1
ATOM 1362 N N . ALA A 1 192 ? -13.313 8.366 35.911 1.00 95.88 192 ALA A N 1
ATOM 1363 C CA . ALA A 1 192 ? -11.997 8.996 35.926 1.00 95.88 192 ALA A CA 1
ATOM 1364 C C . ALA A 1 192 ? -11.045 8.331 36.920 1.00 95.88 192 ALA A C 1
ATOM 1366 O O . ALA A 1 192 ? -9.926 8.009 36.546 1.00 95.88 192 ALA A O 1
ATOM 1367 N N . LEU A 1 193 ? -11.481 8.069 38.153 1.00 94.12 193 LEU A N 1
ATOM 1368 C CA . LEU A 1 193 ? -10.635 7.418 39.158 1.00 94.12 193 LEU A CA 1
ATOM 1369 C C . LEU A 1 193 ? -10.220 6.009 38.731 1.00 94.12 193 LEU A C 1
ATOM 1371 O O . LEU A 1 193 ? -9.047 5.649 38.850 1.00 94.12 193 LEU A O 1
ATOM 1375 N N . ASP A 1 194 ? -11.168 5.239 38.197 1.00 92.19 194 ASP A N 1
ATOM 1376 C CA . ASP A 1 194 ? -10.919 3.878 37.721 1.00 92.19 194 ASP A CA 1
ATOM 1377 C C . ASP A 1 194 ? -9.941 3.875 36.534 1.00 92.19 194 ASP A C 1
ATOM 1379 O O . ASP A 1 194 ? -8.996 3.087 36.496 1.00 92.19 194 ASP A O 1
ATOM 1383 N N . GLU A 1 195 ? -10.122 4.790 35.578 1.00 90.69 195 GLU A N 1
ATOM 1384 C CA . GLU A 1 195 ? -9.269 4.908 34.393 1.00 90.69 195 GLU A CA 1
ATOM 1385 C C . GLU A 1 195 ? -7.874 5.435 34.730 1.00 90.69 195 GLU A C 1
ATOM 1387 O O . GLU A 1 195 ? -6.894 4.935 34.178 1.00 90.69 195 GLU A O 1
ATOM 1392 N N . VAL A 1 196 ? -7.765 6.398 35.653 1.00 91.38 196 VAL A N 1
ATOM 1393 C CA . VAL A 1 196 ? -6.473 6.915 36.120 1.00 91.38 196 VAL A CA 1
ATOM 1394 C C . VAL A 1 196 ? -5.666 5.795 36.752 1.00 91.38 196 VAL A C 1
ATOM 1396 O O . VAL A 1 196 ? -4.536 5.548 36.339 1.00 91.38 196 VAL A O 1
ATOM 1399 N N . LYS A 1 197 ? -6.281 5.053 37.679 1.00 87.12 197 LYS A N 1
ATOM 1400 C CA . LYS A 1 197 ? -5.645 3.915 38.346 1.00 87.12 197 LYS A CA 1
ATOM 1401 C C . LYS A 1 197 ? -5.230 2.812 37.367 1.00 87.12 197 LYS A C 1
ATOM 1403 O O . LYS A 1 197 ? -4.244 2.125 37.607 1.00 87.12 197 LYS A O 1
ATOM 1408 N N . ARG A 1 198 ? -5.993 2.621 36.289 1.00 82.69 198 ARG A N 1
ATOM 1409 C CA . ARG A 1 198 ? -5.772 1.550 35.310 1.00 82.69 198 ARG A CA 1
ATOM 1410 C C . ARG A 1 198 ? -4.718 1.886 34.257 1.00 82.69 198 ARG A C 1
ATOM 1412 O O . ARG A 1 198 ? -4.028 0.983 33.793 1.00 82.69 198 ARG A O 1
ATOM 1419 N N . ARG A 1 199 ? -4.658 3.139 33.801 1.00 81.81 199 ARG A N 1
ATOM 1420 C CA . ARG A 1 199 ? -3.933 3.518 32.573 1.00 81.81 199 ARG A CA 1
ATOM 1421 C C . ARG A 1 199 ? -2.736 4.419 32.817 1.00 81.81 199 ARG A C 1
ATOM 1423 O O . ARG A 1 199 ? -1.804 4.394 32.017 1.00 81.81 199 ARG A O 1
ATOM 1430 N N . VAL A 1 200 ? -2.780 5.254 33.852 1.00 82.75 200 VAL A N 1
ATOM 1431 C CA . VAL A 1 200 ? -1.748 6.269 34.060 1.00 82.75 200 VAL A CA 1
ATOM 1432 C C . VAL A 1 200 ? -0.565 5.607 34.772 1.00 82.75 200 VAL A C 1
ATOM 1434 O O . VAL A 1 200 ? -0.767 5.006 35.827 1.00 82.75 200 VAL A O 1
ATOM 1437 N N . PRO A 1 201 ? 0.661 5.682 34.220 1.00 76.62 201 PRO A N 1
ATOM 1438 C CA . PRO A 1 201 ? 1.837 5.022 34.784 1.00 76.62 201 PRO A CA 1
ATOM 1439 C C . PRO A 1 201 ? 2.373 5.808 35.992 1.00 76.62 201 PRO A C 1
ATOM 1441 O O . PRO A 1 201 ? 3.416 6.455 35.914 1.00 76.62 201 PRO A O 1
ATOM 1444 N N . ILE A 1 202 ? 1.613 5.792 37.087 1.00 82.62 202 ILE A N 1
ATOM 1445 C CA . ILE A 1 202 ? 1.977 6.369 38.381 1.00 82.62 202 ILE A CA 1
ATOM 1446 C C . ILE A 1 202 ? 2.155 5.219 39.373 1.00 82.62 202 ILE A C 1
ATOM 1448 O O . ILE A 1 202 ? 1.224 4.452 39.629 1.00 82.62 202 ILE A O 1
ATOM 1452 N N . TRP A 1 203 ? 3.350 5.108 39.942 1.00 82.69 203 TRP A N 1
ATOM 1453 C CA . TRP A 1 203 ? 3.668 4.155 41.001 1.00 82.69 203 TRP A CA 1
ATOM 1454 C C . TRP A 1 203 ? 3.389 4.771 42.365 1.00 82.69 203 TRP A C 1
ATOM 1456 O O . TRP A 1 203 ? 3.608 5.963 42.566 1.00 82.69 203 TRP A O 1
ATOM 1466 N N . LYS A 1 204 ? 2.895 3.951 43.297 1.00 83.44 204 LYS A N 1
ATOM 1467 C CA . LYS A 1 204 ? 2.521 4.364 44.651 1.00 83.44 204 LYS A CA 1
ATOM 1468 C C . LYS A 1 204 ? 3.307 3.547 45.674 1.00 83.44 204 LYS A C 1
ATOM 1470 O O . LYS A 1 204 ? 3.170 2.324 45.709 1.00 83.44 204 LYS A O 1
ATOM 1475 N N . ALA A 1 205 ? 4.049 4.212 46.549 1.00 80.06 205 ALA A N 1
ATOM 1476 C CA . ALA A 1 205 ? 4.633 3.607 47.741 1.00 80.06 205 ALA A CA 1
ATOM 1477 C C . ALA A 1 205 ? 3.934 4.121 49.007 1.00 80.06 205 ALA A C 1
ATOM 1479 O O . ALA A 1 205 ? 3.538 5.284 49.088 1.00 80.06 205 ALA A O 1
ATOM 1480 N N . GLU A 1 206 ? 3.754 3.236 49.983 1.00 85.06 206 GLU A N 1
ATOM 1481 C CA . GLU A 1 206 ? 3.212 3.556 51.303 1.00 85.06 206 GLU A CA 1
ATOM 1482 C C . GLU A 1 206 ? 4.349 3.883 52.273 1.00 85.06 206 GLU A C 1
ATOM 1484 O O . GLU A 1 206 ? 5.355 3.169 52.325 1.00 85.06 206 GLU A O 1
ATOM 1489 N N . VAL A 1 207 ? 4.189 4.974 53.029 1.00 76.31 207 VAL A N 1
ATOM 1490 C CA . VAL A 1 207 ? 5.162 5.443 54.022 1.00 76.31 207 VAL A CA 1
ATOM 1491 C C . VAL A 1 207 ? 4.519 5.406 55.407 1.00 76.31 207 VAL A C 1
ATOM 1493 O O . VAL A 1 207 ? 3.499 6.063 55.637 1.00 76.31 207 VAL A O 1
ATOM 1496 N N . VAL A 1 208 ? 5.116 4.632 56.319 1.00 74.94 208 VAL A N 1
ATOM 1497 C CA . VAL A 1 208 ? 4.712 4.519 57.731 1.00 74.94 208 VAL A CA 1
ATOM 1498 C C . VAL A 1 208 ? 5.963 4.666 58.600 1.00 74.94 208 VAL A C 1
ATOM 1500 O O . VAL A 1 208 ? 6.858 3.821 58.568 1.00 74.94 208 VAL A O 1
ATOM 1503 N N . GLY A 1 209 ? 6.062 5.752 59.368 1.00 70.94 209 GLY A N 1
ATOM 1504 C CA . GLY A 1 209 ? 7.291 6.102 60.086 1.00 70.94 209 GLY A CA 1
ATOM 1505 C C . GLY A 1 209 ? 8.482 6.324 59.140 1.00 70.94 209 GLY A C 1
ATOM 1506 O O . GLY A 1 209 ? 8.428 7.178 58.259 1.00 70.94 209 GLY A O 1
ATOM 1507 N N . GLU A 1 210 ? 9.571 5.568 59.327 1.00 59.84 210 GLU A N 1
ATOM 1508 C CA . GLU A 1 210 ? 10.747 5.576 58.432 1.00 59.84 210 GLU A CA 1
ATOM 1509 C C . GLU A 1 210 ? 10.718 4.447 57.381 1.00 59.84 210 GLU A C 1
ATOM 1511 O O . GLU A 1 210 ? 11.584 4.393 56.504 1.00 59.84 210 GLU A O 1
ATOM 1516 N N . GLU A 1 211 ? 9.735 3.541 57.440 1.00 63.47 211 GLU A N 1
ATOM 1517 C CA . GLU A 1 211 ? 9.637 2.397 56.531 1.00 63.47 211 GLU A CA 1
ATOM 1518 C C . GLU A 1 211 ? 8.878 2.763 55.246 1.00 63.47 211 GLU A C 1
ATOM 1520 O O . GLU A 1 211 ? 7.803 3.370 55.275 1.00 63.47 211 GLU A O 1
ATOM 1525 N N . ARG A 1 212 ? 9.448 2.365 54.098 1.00 63.03 212 ARG A N 1
ATOM 1526 C CA . ARG A 1 212 ? 8.845 2.506 52.765 1.00 63.03 212 ARG A CA 1
ATOM 1527 C C . ARG A 1 212 ? 8.467 1.131 52.229 1.00 63.03 212 ARG A C 1
ATOM 1529 O O . ARG A 1 212 ? 9.346 0.298 52.003 1.00 63.03 212 ARG A O 1
ATOM 1536 N N . ALA A 1 213 ? 7.181 0.906 51.984 1.00 61.28 213 ALA A N 1
ATOM 1537 C CA . ALA A 1 213 ? 6.677 -0.318 51.371 1.00 61.28 213 ALA A CA 1
ATOM 1538 C C . ALA A 1 213 ? 6.121 -0.016 49.971 1.00 61.28 213 ALA A C 1
ATOM 1540 O O . ALA A 1 213 ? 5.180 0.760 49.808 1.00 61.28 213 ALA A O 1
ATOM 1541 N N . LEU A 1 214 ? 6.702 -0.637 48.941 1.00 53.25 214 LEU A N 1
ATOM 1542 C CA . LEU A 1 214 ? 6.167 -0.574 47.580 1.00 53.25 214 LEU A CA 1
ATOM 1543 C C . LEU A 1 214 ? 4.856 -1.360 47.523 1.00 53.25 214 LEU A C 1
ATOM 1545 O O . LEU A 1 214 ? 4.833 -2.555 47.815 1.00 53.25 214 LEU A O 1
ATOM 1549 N N . VAL A 1 215 ? 3.774 -0.702 47.112 1.00 55.91 215 VAL A N 1
ATOM 1550 C CA . VAL A 1 215 ? 2.510 -1.378 46.816 1.00 55.91 215 VAL A CA 1
ATOM 1551 C C . VAL A 1 215 ? 2.520 -1.707 45.330 1.00 55.91 215 VAL A C 1
ATOM 1553 O O . VAL A 1 215 ? 2.659 -0.802 44.509 1.00 55.91 215 VAL A O 1
ATOM 1556 N N . GLU A 1 216 ? 2.423 -2.995 44.981 1.00 40.53 216 GLU A N 1
ATOM 1557 C CA . GLU A 1 216 ? 2.474 -3.474 43.593 1.00 40.53 216 GLU A CA 1
ATOM 1558 C C . GLU A 1 216 ? 1.570 -2.637 42.672 1.00 40.53 216 GLU A C 1
ATOM 1560 O O . GLU A 1 216 ? 0.342 -2.622 42.801 1.00 40.53 216 GLU A O 1
ATOM 1565 N N . GLY A 1 217 ? 2.192 -1.930 41.724 1.00 41.19 217 GLY A N 1
ATOM 1566 C CA . GLY A 1 217 ? 1.487 -1.292 40.620 1.00 41.19 217 GLY A CA 1
ATOM 1567 C C . GLY A 1 217 ? 0.898 -2.366 39.711 1.00 41.19 217 GLY A C 1
ATOM 1568 O O . GLY A 1 217 ? 1.581 -3.330 39.361 1.00 41.19 217 GLY A O 1
ATOM 1569 N N . GLN A 1 218 ? -0.370 -2.223 39.318 1.00 39.12 218 GLN A N 1
ATOM 1570 C CA . GLN A 1 218 ? -0.936 -3.104 38.301 1.00 39.12 218 GLN A CA 1
ATOM 1571 C C . GLN A 1 218 ? -0.169 -2.898 36.992 1.00 39.12 218 GLN A C 1
ATOM 1573 O O . GLN A 1 218 ? -0.014 -1.770 36.526 1.00 39.12 218 GLN A O 1
ATOM 1578 N N . VAL A 1 219 ? 0.316 -3.996 36.407 1.00 36.53 219 VAL A N 1
ATOM 1579 C CA . VAL A 1 219 ? 0.894 -3.995 35.062 1.00 36.53 219 VAL A CA 1
ATOM 1580 C C . VAL A 1 219 ? -0.149 -3.400 34.120 1.00 36.53 219 VAL A C 1
ATOM 1582 O O . VAL A 1 219 ? -1.260 -3.919 34.013 1.00 36.53 219 VAL A O 1
ATOM 1585 N N . VAL A 1 220 ? 0.193 -2.292 33.465 1.00 42.91 220 VAL A N 1
ATOM 1586 C CA . VAL A 1 220 ? -0.686 -1.659 32.483 1.00 42.91 220 VAL A CA 1
ATOM 1587 C C . VAL A 1 220 ? -0.758 -2.581 31.261 1.00 42.91 220 VAL A C 1
ATOM 1589 O O . VAL A 1 220 ? 0.100 -2.548 30.379 1.00 42.91 220 VAL A O 1
ATOM 1592 N N . GLU A 1 221 ? -1.763 -3.457 31.213 1.00 34.59 221 GLU A N 1
ATOM 1593 C CA . GLU A 1 221 ? -2.066 -4.232 30.011 1.00 34.59 221 GLU A CA 1
ATOM 1594 C C . GLU A 1 221 ? -2.528 -3.277 28.903 1.00 34.59 221 GLU A C 1
ATOM 1596 O O . GLU A 1 221 ? -3.492 -2.526 29.058 1.00 34.59 221 GLU A O 1
ATOM 1601 N N . GLY A 1 222 ? -1.825 -3.300 27.769 1.00 42.50 222 GLY A N 1
ATOM 1602 C CA . GLY A 1 222 ? -2.182 -2.498 26.599 1.00 42.50 222 GLY A CA 1
ATOM 1603 C C . GLY A 1 222 ? -1.491 -1.137 26.484 1.00 42.50 222 GLY A C 1
ATOM 1604 O O . GLY A 1 222 ? -1.904 -0.347 25.635 1.00 42.50 222 GLY A O 1
ATOM 1605 N N . VAL A 1 223 ? -0.420 -0.856 27.243 1.00 34.78 223 VAL A N 1
ATOM 1606 C CA . VAL A 1 223 ? 0.534 0.182 26.804 1.00 34.78 223 VAL A CA 1
ATOM 1607 C C . VAL A 1 223 ? 1.099 -0.287 25.466 1.00 34.78 223 VAL A C 1
ATOM 1609 O O . VAL A 1 223 ? 1.622 -1.404 25.410 1.00 34.78 223 VAL A O 1
ATOM 1612 N N . PRO A 1 224 ? 1.026 0.510 24.386 1.00 34.38 224 PRO A N 1
ATOM 1613 C CA . PRO A 1 224 ? 1.797 0.221 23.194 1.00 34.38 224 PRO A CA 1
ATOM 1614 C C . PRO A 1 224 ? 3.254 0.153 23.633 1.00 34.38 224 PRO A C 1
ATOM 1616 O O . PRO A 1 224 ? 3.855 1.170 23.981 1.00 34.38 224 PRO A O 1
ATOM 1619 N N . THR A 1 225 ? 3.823 -1.049 23.679 1.00 31.81 225 THR A N 1
ATOM 1620 C CA . THR A 1 225 ? 5.265 -1.181 23.792 1.00 31.81 225 THR A CA 1
ATOM 1621 C C . THR A 1 225 ? 5.797 -0.452 22.571 1.00 31.81 225 THR A C 1
ATOM 1623 O O . THR A 1 225 ? 5.474 -0.830 21.442 1.00 31.81 225 THR A O 1
ATOM 1626 N N . LEU A 1 226 ? 6.540 0.638 22.774 1.00 33.38 226 LEU A N 1
ATOM 1627 C CA . LEU A 1 226 ? 7.372 1.167 21.708 1.00 33.38 226 LEU A CA 1
ATOM 1628 C C . LEU A 1 226 ? 8.300 0.011 21.341 1.00 33.38 226 LEU A C 1
ATOM 1630 O O . LEU A 1 226 ? 9.284 -0.246 22.033 1.00 33.38 226 LEU A O 1
ATOM 1634 N N . ALA A 1 227 ? 7.963 -0.720 20.274 1.00 34.03 227 ALA A N 1
ATOM 1635 C CA . ALA A 1 227 ? 8.971 -1.410 19.496 1.00 34.03 227 ALA A CA 1
ATOM 1636 C C . ALA A 1 227 ? 10.080 -0.380 19.319 1.00 34.03 227 ALA A C 1
ATOM 1638 O O . ALA A 1 227 ? 9.766 0.749 18.924 1.00 34.03 227 ALA A O 1
ATOM 1639 N N . ALA A 1 228 ? 11.299 -0.730 19.749 1.00 30.22 228 ALA A N 1
ATOM 1640 C CA . ALA A 1 228 ? 12.448 0.161 19.751 1.00 30.22 228 ALA A CA 1
ATOM 1641 C C . ALA A 1 228 ? 12.367 1.040 18.507 1.00 30.22 228 ALA A C 1
ATOM 1643 O O . ALA A 1 228 ? 12.428 0.515 17.391 1.00 30.22 228 ALA A O 1
ATOM 1644 N N . GLN A 1 229 ? 12.099 2.340 18.690 1.00 31.72 229 GLN A N 1
ATOM 1645 C CA . GLN A 1 229 ? 12.071 3.224 17.540 1.00 31.72 229 GLN A CA 1
ATOM 1646 C C . GLN A 1 229 ? 13.452 3.074 16.912 1.00 31.72 229 GLN A C 1
ATOM 1648 O O . GLN A 1 229 ? 14.443 3.271 17.628 1.00 31.72 229 GLN A O 1
ATOM 1653 N N . PRO A 1 230 ? 13.560 2.671 15.632 1.00 32.12 230 PRO A N 1
ATOM 1654 C CA . PRO A 1 230 ? 14.831 2.818 14.956 1.00 32.12 230 PRO A CA 1
ATOM 1655 C C . PRO A 1 230 ? 15.206 4.279 15.163 1.00 32.12 230 PRO A C 1
ATOM 1657 O O . PRO A 1 230 ? 14.367 5.154 14.943 1.00 32.12 230 PRO A O 1
ATOM 1660 N N . GLN A 1 231 ? 16.403 4.526 15.700 1.00 32.47 231 GLN A N 1
ATOM 1661 C CA . GLN A 1 231 ? 16.908 5.879 15.874 1.00 32.47 231 GLN A CA 1
ATOM 1662 C C . GLN A 1 231 ? 16.687 6.611 14.552 1.00 32.47 231 GLN A C 1
ATOM 1664 O O . GLN A 1 231 ? 17.353 6.313 13.559 1.00 32.47 231 GLN A O 1
ATOM 1669 N N . VAL A 1 232 ? 15.713 7.524 14.512 1.00 33.25 232 VAL A N 1
ATOM 1670 C CA . VAL A 1 232 ? 15.567 8.421 13.377 1.00 33.25 232 VAL A CA 1
ATOM 1671 C C . VAL A 1 232 ? 16.770 9.328 13.495 1.00 33.25 232 VAL A C 1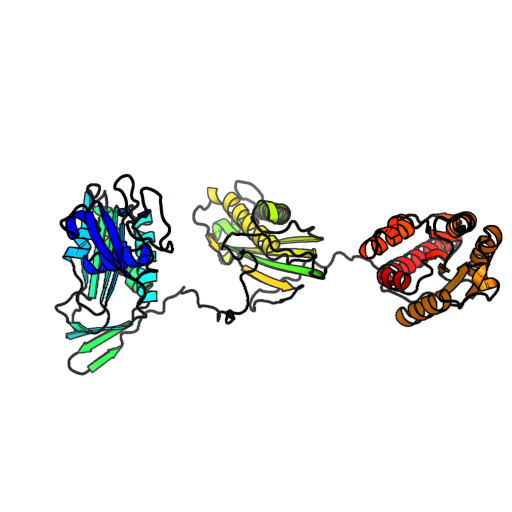
ATOM 1673 O O . VAL A 1 232 ? 16.806 10.237 14.325 1.00 33.25 232 VAL A O 1
ATOM 1676 N N . SER A 1 233 ? 17.808 9.009 12.725 1.00 31.17 233 SER A N 1
ATOM 1677 C CA . SER A 1 233 ? 18.915 9.925 12.564 1.00 31.17 233 SER A CA 1
ATOM 1678 C C . SER A 1 233 ? 18.307 11.238 12.079 1.00 31.17 233 SER A C 1
ATOM 1680 O O . SER A 1 233 ? 17.547 11.276 11.110 1.00 31.17 233 SER A O 1
ATOM 1682 N N . THR A 1 234 ? 18.639 12.336 12.744 1.00 33.75 234 THR A N 1
ATOM 1683 C CA . THR A 1 234 ? 18.279 13.695 12.321 1.00 33.75 234 THR A CA 1
ATOM 1684 C C . THR A 1 234 ? 18.893 14.075 10.960 1.00 33.75 234 THR A C 1
ATOM 1686 O O . THR A 1 234 ? 18.760 15.214 10.519 1.00 33.75 234 THR A O 1
ATOM 1689 N N . ALA A 1 235 ? 19.536 13.124 10.267 1.00 34.19 235 ALA A N 1
ATOM 1690 C CA . ALA A 1 235 ? 20.050 13.245 8.912 1.00 34.19 235 ALA A CA 1
ATOM 1691 C C . ALA A 1 235 ? 19.044 12.823 7.817 1.00 34.19 235 ALA A C 1
ATOM 1693 O O . ALA A 1 235 ? 19.225 13.228 6.667 1.00 34.19 235 ALA A O 1
ATOM 1694 N N . ASP A 1 236 ? 17.962 12.098 8.132 1.00 38.03 236 ASP A N 1
ATOM 1695 C CA . ASP A 1 236 ? 16.960 11.706 7.129 1.00 38.03 236 ASP A CA 1
ATOM 1696 C C . ASP A 1 236 ? 15.795 12.703 7.083 1.00 38.03 236 ASP A C 1
ATOM 1698 O O . ASP A 1 236 ? 14.819 12.629 7.829 1.00 38.03 236 ASP A O 1
ATOM 1702 N N . ARG A 1 237 ? 15.895 13.672 6.165 1.00 45.69 237 ARG A N 1
ATOM 1703 C CA . ARG A 1 237 ? 14.802 14.595 5.822 1.00 45.69 237 ARG A CA 1
ATOM 1704 C C . ARG A 1 237 ? 13.504 13.824 5.538 1.00 45.69 237 ARG A C 1
ATOM 1706 O O . ARG A 1 237 ? 13.488 12.936 4.684 1.00 45.69 237 ARG A O 1
ATOM 1713 N N . LEU A 1 238 ? 12.399 14.241 6.169 1.00 52.81 238 LEU A N 1
ATOM 1714 C CA . LEU A 1 238 ? 11.041 13.810 5.813 1.00 52.81 238 LEU A CA 1
ATOM 1715 C C . LEU A 1 238 ? 10.836 13.990 4.302 1.00 52.81 238 LEU A C 1
ATOM 1717 O O . LEU A 1 238 ? 10.893 15.102 3.780 1.00 52.81 238 LEU A O 1
ATOM 1721 N N . THR A 1 239 ? 10.639 12.891 3.576 1.00 55.69 239 THR A N 1
ATOM 1722 C CA . THR A 1 239 ? 10.652 12.925 2.105 1.00 55.69 239 THR A CA 1
ATOM 1723 C C . THR A 1 239 ? 9.398 13.589 1.526 1.00 55.69 239 THR A C 1
ATOM 1725 O O . THR A 1 239 ? 9.497 14.304 0.530 1.00 55.69 239 THR A O 1
ATOM 1728 N N . HIS A 1 240 ? 8.247 13.449 2.190 1.00 53.34 240 HIS A N 1
ATOM 1729 C CA . HIS A 1 240 ? 6.950 14.006 1.775 1.00 53.34 240 HIS A CA 1
ATOM 1730 C C . HIS A 1 240 ? 6.697 15.459 2.207 1.00 53.34 240 HIS A C 1
ATOM 1732 O O . HIS A 1 240 ? 5.579 15.955 2.077 1.00 53.34 240 HIS A O 1
ATOM 1738 N N . VAL A 1 241 ? 7.718 16.148 2.717 1.00 45.78 241 VAL A N 1
ATOM 1739 C CA . VAL A 1 241 ? 7.611 17.531 3.189 1.00 45.78 241 VAL A CA 1
ATOM 1740 C C . VAL A 1 241 ? 8.592 18.395 2.397 1.00 45.78 241 VAL A C 1
ATOM 1742 O O . VAL A 1 241 ? 9.742 18.016 2.150 1.00 45.78 241 VAL A O 1
ATOM 1745 N N . ALA A 1 242 ? 8.113 19.526 1.893 1.00 54.44 242 ALA A N 1
ATOM 1746 C CA . ALA A 1 242 ? 8.929 20.528 1.229 1.00 54.44 242 ALA A CA 1
ATOM 1747 C C . ALA A 1 242 ? 9.743 21.337 2.261 1.00 54.44 242 ALA A C 1
ATOM 1749 O O . ALA A 1 242 ? 9.432 21.313 3.452 1.00 54.44 242 ALA A O 1
ATOM 1750 N N . PRO A 1 243 ? 10.790 22.070 1.840 1.00 49.06 243 PRO A N 1
ATOM 1751 C CA . PRO A 1 243 ? 11.575 22.908 2.751 1.00 49.06 243 PRO A CA 1
ATOM 1752 C C . PRO A 1 243 ? 10.760 23.967 3.517 1.00 49.06 243 PRO A C 1
ATOM 1754 O O . PRO A 1 243 ? 11.218 24.428 4.554 1.00 49.06 243 PRO A O 1
ATOM 1757 N N . ASP A 1 244 ? 9.574 24.332 3.024 1.00 53.53 244 ASP A N 1
ATOM 1758 C CA . ASP A 1 244 ? 8.635 25.280 3.640 1.00 53.53 244 ASP A CA 1
ATOM 1759 C C . ASP A 1 244 ? 7.594 24.617 4.569 1.00 53.53 244 ASP A C 1
ATOM 1761 O O . ASP A 1 244 ? 6.712 25.294 5.094 1.00 53.53 244 ASP A O 1
ATOM 1765 N N . GLY A 1 245 ? 7.677 23.295 4.773 1.00 60.81 245 GLY A N 1
ATOM 1766 C CA . GLY A 1 245 ? 6.742 22.527 5.598 1.00 60.81 245 GLY A CA 1
ATOM 1767 C C . GLY A 1 245 ? 5.483 22.042 4.868 1.00 60.81 245 GLY A C 1
ATOM 1768 O O . GLY A 1 245 ? 4.689 21.316 5.467 1.00 60.81 245 GLY A O 1
ATOM 1769 N N . SER A 1 246 ? 5.292 22.384 3.588 1.00 57.97 246 SER A N 1
ATOM 1770 C CA . SER A 1 246 ? 4.135 21.927 2.811 1.00 57.97 246 SER A CA 1
ATOM 1771 C C . SER A 1 246 ? 4.254 20.455 2.395 1.00 57.97 246 SER A C 1
ATOM 1773 O O . SER A 1 246 ? 5.341 19.926 2.143 1.00 57.97 246 SER A O 1
ATOM 1775 N N . ALA A 1 247 ? 3.116 19.764 2.333 1.00 74.50 247 ALA A N 1
ATOM 1776 C CA . ALA A 1 247 ? 3.052 18.374 1.904 1.00 74.50 247 ALA A CA 1
ATOM 1777 C C . ALA A 1 247 ? 3.311 18.267 0.391 1.00 74.50 247 ALA A C 1
ATOM 1779 O O . ALA A 1 247 ? 2.667 18.953 -0.401 1.00 74.50 247 ALA A O 1
ATOM 1780 N N . ARG A 1 248 ? 4.224 17.385 -0.026 1.00 74.81 248 ARG A N 1
ATOM 1781 C CA . ARG A 1 248 ? 4.524 17.145 -1.446 1.00 74.81 248 ARG A CA 1
ATOM 1782 C C . ARG A 1 248 ? 4.687 15.666 -1.770 1.00 74.81 248 ARG A C 1
ATOM 1784 O O . ARG A 1 248 ? 5.180 14.873 -0.967 1.00 74.81 248 ARG A O 1
ATOM 1791 N N . MET A 1 249 ? 4.319 15.300 -2.993 1.00 82.00 249 MET A N 1
ATOM 1792 C CA . MET A 1 249 ? 4.650 13.991 -3.549 1.00 82.00 249 MET A CA 1
ATOM 1793 C C . MET A 1 249 ? 6.154 13.939 -3.860 1.00 82.00 249 MET A C 1
ATOM 1795 O O . MET A 1 249 ? 6.727 14.897 -4.379 1.00 82.00 249 MET A O 1
ATOM 1799 N N . VAL A 1 250 ? 6.810 12.838 -3.496 1.00 81.38 250 VAL A N 1
ATOM 1800 C CA . VAL A 1 250 ? 8.261 12.666 -3.675 1.00 81.38 250 VAL A CA 1
ATOM 1801 C C . VAL A 1 250 ? 8.570 12.365 -5.132 1.00 81.38 250 VAL A C 1
ATOM 1803 O O . VAL A 1 250 ? 8.080 11.369 -5.640 1.00 81.38 250 VAL A O 1
ATOM 1806 N N . ASP A 1 251 ? 9.456 13.123 -5.776 1.00 78.44 251 ASP A N 1
ATOM 1807 C CA . ASP A 1 251 ? 9.944 12.746 -7.106 1.00 78.44 251 ASP A CA 1
ATOM 1808 C C . ASP A 1 251 ? 10.737 11.425 -7.046 1.00 78.44 251 ASP A C 1
ATOM 1810 O O . ASP A 1 251 ? 11.744 11.290 -6.341 1.00 78.44 251 ASP A O 1
ATOM 1814 N N . VAL A 1 252 ? 10.260 10.421 -7.783 1.00 83.56 252 VAL A N 1
ATOM 1815 C CA . VAL A 1 252 ? 10.875 9.093 -7.885 1.00 83.56 252 VAL A CA 1
ATOM 1816 C C . VAL A 1 252 ? 11.615 8.876 -9.203 1.00 83.56 252 VAL A C 1
ATOM 1818 O O . VAL A 1 252 ? 12.126 7.781 -9.419 1.00 83.56 252 VAL A O 1
ATOM 1821 N N . THR A 1 253 ? 11.727 9.889 -10.070 1.00 79.06 253 THR A N 1
ATOM 1822 C CA . THR A 1 253 ? 12.284 9.776 -11.431 1.00 79.06 253 THR A CA 1
ATOM 1823 C C . THR A 1 253 ? 13.664 9.122 -11.452 1.00 79.06 253 THR A C 1
ATOM 1825 O O . THR A 1 253 ? 13.882 8.207 -12.248 1.00 79.06 253 THR A O 1
ATOM 1828 N N . GLY A 1 254 ? 14.553 9.513 -10.533 1.00 76.31 254 GLY A N 1
ATOM 1829 C CA . GLY A 1 254 ? 15.916 8.979 -10.417 1.00 76.31 254 GLY A CA 1
ATOM 1830 C C . GLY A 1 254 ? 16.049 7.629 -9.698 1.00 76.31 254 GLY A C 1
ATOM 1831 O O . GLY A 1 254 ? 17.166 7.148 -9.527 1.00 76.31 254 GLY A O 1
ATOM 1832 N N . LYS A 1 255 ? 14.953 7.014 -9.232 1.00 82.25 255 LYS A N 1
ATOM 1833 C CA . LYS A 1 255 ? 14.993 5.696 -8.574 1.00 82.25 255 LYS A CA 1
ATOM 1834 C C . LYS A 1 255 ? 14.949 4.569 -9.612 1.00 82.25 255 LYS A C 1
ATOM 1836 O O . LYS A 1 255 ? 14.238 4.663 -10.612 1.00 82.25 255 LYS A O 1
ATOM 1841 N N . ALA A 1 256 ? 15.667 3.481 -9.333 1.00 75.44 256 ALA A N 1
ATOM 1842 C CA . ALA A 1 256 ? 15.631 2.271 -10.151 1.00 75.44 256 ALA A CA 1
ATOM 1843 C C . ALA A 1 256 ? 14.247 1.600 -10.113 1.00 75.44 256 ALA A C 1
ATOM 1845 O O . ALA A 1 256 ? 13.573 1.582 -9.074 1.00 75.44 256 ALA A O 1
ATOM 1846 N N . VAL A 1 257 ? 13.849 1.037 -11.254 1.00 84.44 257 VAL A N 1
ATOM 1847 C CA . VAL A 1 257 ? 12.685 0.156 -11.365 1.00 84.44 257 VAL A CA 1
ATOM 1848 C C . VAL A 1 257 ? 13.095 -1.223 -10.857 1.00 84.44 257 VAL A C 1
ATOM 1850 O O . VAL A 1 257 ? 14.059 -1.799 -11.351 1.00 84.44 257 VAL A O 1
ATOM 1853 N N . THR A 1 258 ? 12.389 -1.736 -9.854 1.00 86.31 258 THR A N 1
ATOM 1854 C CA . THR A 1 258 ? 12.627 -3.068 -9.283 1.00 86.31 258 THR A CA 1
ATOM 1855 C C . THR A 1 258 ? 11.299 -3.773 -9.056 1.00 86.31 258 THR A C 1
ATOM 1857 O O . THR A 1 258 ? 10.263 -3.114 -8.915 1.00 86.31 258 THR A O 1
ATOM 1860 N N . ASP A 1 259 ? 11.329 -5.100 -8.965 1.00 90.81 259 ASP A N 1
ATOM 1861 C CA . ASP A 1 259 ? 10.220 -5.854 -8.388 1.00 90.81 259 ASP A CA 1
ATOM 1862 C C . ASP A 1 259 ? 10.039 -5.448 -6.927 1.00 90.81 259 ASP A C 1
ATOM 1864 O O . ASP A 1 259 ? 11.013 -5.245 -6.196 1.00 90.81 259 ASP A O 1
ATOM 1868 N N . ARG A 1 260 ? 8.783 -5.247 -6.530 1.00 92.50 260 ARG A N 1
ATOM 1869 C CA . ARG A 1 260 ? 8.407 -4.799 -5.191 1.00 92.50 260 ARG A CA 1
ATOM 1870 C C . ARG A 1 260 ? 7.163 -5.528 -4.743 1.00 92.50 260 ARG A C 1
ATOM 1872 O O . ARG A 1 260 ? 6.198 -5.612 -5.503 1.00 92.50 260 ARG A O 1
ATOM 1879 N N . LEU A 1 261 ? 7.166 -6.011 -3.511 1.00 95.81 261 LEU A N 1
ATOM 1880 C CA . LEU A 1 261 ? 5.996 -6.620 -2.896 1.00 95.81 261 LEU A CA 1
ATOM 1881 C C . LEU A 1 261 ? 5.803 -6.124 -1.469 1.00 95.81 261 LEU A C 1
ATOM 1883 O O . LEU A 1 261 ? 6.756 -5.756 -0.782 1.00 95.81 261 LEU A O 1
ATOM 1887 N N . ALA A 1 262 ? 4.556 -6.162 -1.023 1.00 95.00 262 ALA A N 1
ATOM 1888 C CA . ALA A 1 262 ? 4.204 -5.936 0.363 1.00 95.00 262 ALA A CA 1
ATOM 1889 C C . ALA A 1 262 ? 3.102 -6.898 0.802 1.00 95.00 262 ALA A C 1
ATOM 1891 O O . ALA A 1 262 ? 2.209 -7.242 0.023 1.00 95.00 262 ALA A O 1
ATOM 1892 N N . ARG A 1 263 ? 3.161 -7.298 2.072 1.00 96.38 263 ARG A N 1
ATOM 1893 C CA . ARG A 1 263 ? 2.075 -7.989 2.767 1.00 96.38 263 ARG A CA 1
ATOM 1894 C C . ARG A 1 263 ? 1.577 -7.136 3.910 1.00 96.38 263 ARG A C 1
ATOM 1896 O O . ARG A 1 263 ? 2.385 -6.576 4.646 1.00 96.38 263 ARG A O 1
ATOM 1903 N N . ALA A 1 264 ? 0.270 -7.088 4.097 1.00 96.81 264 ALA A N 1
ATOM 1904 C CA . ALA A 1 264 ? -0.361 -6.422 5.223 1.00 96.81 264 ALA A CA 1
ATOM 1905 C C . ALA A 1 264 ? -1.415 -7.329 5.852 1.00 96.81 264 ALA A C 1
ATOM 1907 O O . ALA A 1 264 ? -1.910 -8.251 5.212 1.00 96.81 264 ALA A O 1
ATOM 1908 N N . THR A 1 265 ? -1.764 -7.063 7.104 1.00 97.50 265 THR A N 1
ATOM 1909 C CA . THR A 1 265 ? -2.798 -7.800 7.831 1.00 97.50 265 THR A CA 1
ATOM 1910 C C . THR A 1 265 ? -3.795 -6.845 8.464 1.00 97.50 265 THR A C 1
ATOM 1912 O O . THR A 1 265 ? -3.451 -5.701 8.741 1.00 97.50 265 THR A O 1
ATOM 1915 N N . ALA A 1 266 ? -5.011 -7.328 8.703 1.00 97.31 266 ALA A N 1
ATOM 1916 C CA . ALA A 1 266 ? -6.009 -6.722 9.580 1.00 97.31 266 ALA A CA 1
ATOM 1917 C C . ALA A 1 266 ? -6.827 -7.838 10.243 1.00 97.31 266 ALA A C 1
ATOM 1919 O O . ALA A 1 266 ? -6.965 -8.917 9.671 1.00 97.31 266 ALA A O 1
ATOM 1920 N N . THR A 1 267 ? -7.393 -7.593 11.419 1.00 97.62 267 THR A N 1
ATOM 1921 C CA . THR A 1 267 ? -8.279 -8.544 12.099 1.00 97.62 267 THR A CA 1
ATOM 1922 C C . THR A 1 267 ? -9.591 -7.860 12.439 1.00 97.62 267 THR A C 1
ATOM 1924 O O . THR A 1 267 ? -9.592 -6.762 12.987 1.00 97.62 267 THR A O 1
ATOM 1927 N N . VAL A 1 268 ? -10.713 -8.513 12.142 1.00 97.81 268 VAL A N 1
ATOM 1928 C CA . VAL A 1 268 ? -12.033 -8.094 12.623 1.00 97.81 268 VAL A CA 1
ATOM 1929 C C . VAL A 1 268 ? -12.444 -9.016 13.759 1.00 97.81 268 VAL A C 1
ATOM 1931 O O . VAL A 1 268 ? -12.674 -10.206 13.544 1.00 97.81 268 VAL A O 1
ATOM 1934 N N . ARG A 1 269 ? -12.518 -8.475 14.974 1.00 97.50 269 ARG A N 1
ATOM 1935 C CA . ARG A 1 269 ? -12.971 -9.186 16.169 1.00 97.50 269 ARG A CA 1
ATOM 1936 C C . ARG A 1 269 ? -14.471 -8.985 16.356 1.00 97.50 269 ARG A C 1
ATOM 1938 O O . ARG A 1 269 ? -14.961 -7.860 16.299 1.00 97.50 269 ARG A O 1
ATOM 1945 N N . MET A 1 270 ? -15.176 -10.076 16.603 1.00 95.56 270 MET A N 1
ATOM 1946 C CA . MET A 1 270 ? -16.624 -10.172 16.775 1.00 95.56 270 MET A CA 1
ATOM 1947 C C . MET A 1 270 ? -16.950 -11.300 17.767 1.00 95.56 270 MET A C 1
ATOM 1949 O O . MET A 1 270 ? -16.051 -11.926 18.328 1.00 95.56 270 MET A O 1
ATOM 1953 N N . SER A 1 271 ? -18.226 -11.567 18.018 1.00 95.69 271 SER A N 1
ATOM 1954 C CA . SER A 1 271 ? -18.640 -12.723 18.811 1.00 95.69 271 SER A CA 1
ATOM 1955 C C . SER A 1 271 ? -18.448 -14.042 18.038 1.00 95.69 271 SER A C 1
ATOM 1957 O O . SER A 1 271 ? -18.592 -14.060 16.812 1.00 95.69 271 SER A O 1
ATOM 1959 N N . PRO A 1 272 ? -18.202 -15.175 18.727 1.00 94.94 272 PRO A N 1
ATOM 1960 C CA . PRO A 1 272 ? -18.161 -16.499 18.096 1.00 94.94 272 PRO A CA 1
ATOM 1961 C C . PRO A 1 272 ? -19.412 -16.830 17.272 1.00 94.94 272 PRO A C 1
ATOM 1963 O O . PRO A 1 272 ? -19.316 -17.417 16.199 1.00 94.94 272 PRO A O 1
ATOM 1966 N N . ALA A 1 273 ? -20.591 -16.395 17.731 1.00 92.44 273 ALA A N 1
ATOM 1967 C CA . ALA A 1 273 ? -21.848 -16.592 17.011 1.00 92.44 273 ALA A CA 1
ATOM 1968 C C . ALA A 1 273 ? -21.875 -15.837 15.670 1.00 92.44 273 ALA A C 1
ATOM 1970 O O . ALA A 1 273 ? -22.278 -16.399 14.654 1.00 92.44 273 ALA A O 1
ATOM 1971 N N . THR A 1 274 ? -21.404 -14.587 15.636 1.00 93.25 274 THR A N 1
ATOM 1972 C CA . THR A 1 274 ? -21.276 -13.832 14.380 1.00 93.25 274 THR A CA 1
ATOM 1973 C C . THR A 1 274 ? -20.196 -14.423 13.479 1.00 93.25 274 THR A C 1
ATOM 1975 O O . THR A 1 274 ? -20.404 -14.521 12.272 1.00 93.25 274 THR A O 1
ATOM 1978 N N . ALA A 1 275 ? -19.070 -14.871 14.041 1.00 94.75 275 ALA A N 1
ATOM 1979 C CA . ALA A 1 275 ? -18.013 -15.525 13.272 1.00 94.75 275 ALA A CA 1
ATOM 1980 C C . ALA A 1 275 ? -18.502 -16.828 12.617 1.00 94.75 275 ALA A C 1
ATOM 1982 O O . ALA A 1 275 ? -18.163 -17.085 11.465 1.00 94.75 275 ALA A O 1
ATOM 1983 N N . GLN A 1 276 ? -19.357 -17.600 13.297 1.00 93.56 276 GLN A N 1
ATOM 1984 C CA . GLN A 1 276 ? -20.013 -18.775 12.715 1.00 93.56 276 GLN A CA 1
ATOM 1985 C C . GLN A 1 276 ? -20.876 -18.390 11.501 1.00 93.56 276 GLN A C 1
ATOM 1987 O O . GLN A 1 276 ? -20.727 -18.985 10.440 1.00 93.56 276 GLN A O 1
ATOM 1992 N N . LEU A 1 277 ? -21.694 -17.333 11.598 1.00 92.12 277 LEU A N 1
ATOM 1993 C CA . LEU A 1 277 ? -22.488 -16.841 10.458 1.00 92.12 277 LEU A CA 1
ATOM 1994 C C . LEU A 1 277 ? -21.618 -16.407 9.269 1.00 92.12 277 LEU A C 1
ATOM 1996 O O . LEU A 1 277 ? -22.005 -16.586 8.114 1.00 92.12 277 LEU A O 1
ATOM 2000 N N . VAL A 1 278 ? -20.455 -15.811 9.548 1.00 93.25 278 VAL A N 1
ATOM 2001 C CA . VAL A 1 278 ? -19.476 -15.434 8.521 1.00 93.25 278 VAL A CA 1
ATOM 2002 C C . VAL A 1 278 ? -18.873 -16.677 7.865 1.00 93.25 278 VAL A C 1
ATOM 2004 O O . VAL A 1 278 ? -18.781 -16.712 6.640 1.00 93.25 278 VAL A O 1
ATOM 2007 N N . ALA A 1 279 ? -18.494 -17.686 8.655 1.00 91.69 279 ALA A N 1
ATOM 2008 C CA . ALA A 1 279 ? -17.939 -18.947 8.163 1.00 91.69 279 ALA A CA 1
ATOM 2009 C C . ALA A 1 279 ? -18.945 -19.732 7.305 1.00 91.69 279 ALA A C 1
ATOM 2011 O O . ALA A 1 279 ? -18.575 -20.267 6.262 1.00 91.69 279 ALA A O 1
ATOM 2012 N N . ASP A 1 280 ? -20.219 -19.730 7.700 1.00 89.00 280 ASP A N 1
ATOM 2013 C CA . ASP A 1 280 ? -21.299 -20.429 6.996 1.00 89.00 280 ASP A CA 1
ATOM 2014 C C . ASP A 1 280 ? -21.787 -19.678 5.745 1.00 89.00 280 ASP A C 1
ATOM 2016 O O . ASP A 1 280 ? -22.585 -20.201 4.967 1.00 89.00 280 ASP A O 1
ATOM 2020 N N . GLY A 1 281 ? -21.351 -18.428 5.550 1.00 86.38 281 GLY A N 1
ATOM 2021 C CA . GLY A 1 281 ? -21.815 -17.569 4.458 1.00 86.38 281 GLY A CA 1
ATOM 2022 C C . GLY A 1 281 ? -23.292 -17.165 4.572 1.00 86.38 281 GLY A C 1
ATOM 2023 O O . GLY A 1 281 ? -23.871 -16.671 3.605 1.00 86.38 281 GLY A O 1
ATOM 2024 N N . SER A 1 282 ? -23.909 -17.344 5.743 1.00 80.25 282 SER A N 1
ATOM 2025 C CA . SER A 1 282 ? -25.341 -17.134 5.996 1.00 80.25 282 SER A CA 1
ATOM 2026 C C . SER A 1 282 ? -25.654 -15.756 6.594 1.00 80.25 282 SER A C 1
ATOM 2028 O O . SER A 1 282 ? -26.638 -15.585 7.319 1.00 80.25 282 SER A O 1
ATOM 2030 N N . GLY A 1 283 ? -24.799 -14.763 6.339 1.00 78.62 283 GLY A N 1
ATOM 2031 C CA . GLY A 1 283 ? -25.002 -13.393 6.800 1.00 78.62 283 GLY A CA 1
ATOM 2032 C C . GLY A 1 283 ? -26.244 -12.746 6.165 1.00 78.62 283 GLY A C 1
ATOM 2033 O O . GLY A 1 283 ? -26.608 -13.068 5.033 1.00 78.62 283 GLY A O 1
ATOM 2034 N N . PRO A 1 284 ? -26.880 -11.763 6.830 1.00 74.94 284 PRO A N 1
ATOM 2035 C CA . PRO A 1 284 ? -28.112 -11.128 6.339 1.00 74.94 284 PRO A CA 1
ATOM 2036 C C . PRO A 1 284 ? -27.937 -10.366 5.015 1.00 74.94 284 PRO A C 1
ATOM 2038 O O . PRO A 1 284 ? -28.919 -10.021 4.365 1.00 74.94 284 PRO A O 1
ATOM 2041 N N . LYS A 1 285 ? -26.690 -10.082 4.626 1.00 82.88 285 LYS A N 1
ATOM 2042 C CA . LYS A 1 285 ? -26.317 -9.402 3.381 1.00 82.88 285 LYS A CA 1
ATOM 2043 C C . LYS A 1 285 ? -25.655 -10.333 2.353 1.00 82.88 285 LYS A C 1
ATOM 2045 O O . LYS A 1 285 ? -25.163 -9.848 1.340 1.00 82.88 285 LYS A O 1
ATOM 2050 N N . GLY A 1 286 ? -25.644 -11.646 2.595 1.00 86.56 286 GLY A N 1
ATOM 2051 C CA . GLY A 1 286 ? -24.998 -12.640 1.736 1.00 86.56 286 GLY A CA 1
ATOM 2052 C C . GLY A 1 286 ? -23.570 -12.984 2.166 1.00 86.56 286 GLY A C 1
ATOM 2053 O O . GLY A 1 286 ? -23.214 -12.870 3.341 1.00 86.56 286 GLY A O 1
ATOM 2054 N N . GLU A 1 287 ? -22.756 -13.427 1.203 1.00 90.56 287 GLU A N 1
ATOM 2055 C CA . GLU A 1 287 ? -21.441 -14.015 1.476 1.00 90.56 287 GLU A CA 1
ATOM 2056 C C . GLU A 1 287 ? -20.394 -12.944 1.821 1.00 90.56 287 GLU A C 1
ATOM 2058 O O . GLU A 1 287 ? -19.967 -12.136 0.989 1.00 90.56 287 GLU A O 1
ATOM 2063 N N . VAL A 1 288 ? -20.006 -12.921 3.097 1.00 93.00 288 VAL A N 1
ATOM 2064 C CA . VAL A 1 288 ? -19.205 -11.846 3.694 1.00 93.00 288 VAL A CA 1
ATOM 2065 C C . VAL A 1 288 ? -17.767 -11.849 3.175 1.00 93.00 288 VAL A C 1
ATOM 2067 O O . VAL A 1 288 ? -17.238 -10.788 2.834 1.00 93.00 288 VAL A O 1
ATOM 2070 N N . LEU A 1 289 ? -17.128 -13.021 3.097 1.00 93.44 289 LEU A N 1
ATOM 2071 C CA . LEU A 1 289 ? -15.696 -13.109 2.821 1.00 93.44 289 LEU A CA 1
ATOM 2072 C C . LEU A 1 289 ? -15.378 -12.817 1.354 1.00 93.44 289 LEU A C 1
ATOM 2074 O O . LEU A 1 289 ? -14.450 -12.055 1.096 1.00 93.44 289 LEU A O 1
ATOM 2078 N N . ALA A 1 290 ? -16.135 -13.336 0.380 1.00 92.44 290 ALA A N 1
ATOM 2079 C CA . ALA A 1 290 ? -15.899 -12.971 -1.022 1.00 92.44 290 ALA A CA 1
ATOM 2080 C C . ALA A 1 290 ? -16.141 -11.490 -1.279 1.00 92.44 290 ALA A C 1
ATOM 2082 O O . ALA A 1 290 ? -15.350 -10.867 -1.989 1.00 92.44 290 ALA A O 1
ATOM 2083 N N . THR A 1 291 ? -17.182 -10.914 -0.674 1.00 94.25 291 THR A N 1
ATOM 2084 C CA . THR A 1 291 ? -17.453 -9.478 -0.797 1.00 94.25 291 THR A CA 1
ATOM 2085 C C . THR A 1 291 ? -16.278 -8.664 -0.251 1.00 94.25 291 THR A C 1
ATOM 2087 O O . THR A 1 291 ? -15.791 -7.756 -0.926 1.00 94.25 291 THR A O 1
ATOM 2090 N N . ALA A 1 292 ? -15.747 -9.039 0.918 1.00 96.62 292 ALA A N 1
ATOM 2091 C CA . ALA A 1 292 ? -14.576 -8.399 1.512 1.00 96.62 292 ALA A CA 1
ATOM 2092 C C . ALA A 1 292 ? -13.305 -8.550 0.656 1.00 96.62 292 ALA A C 1
ATOM 2094 O O . ALA A 1 292 ? -12.585 -7.569 0.458 1.00 96.62 292 ALA A O 1
ATOM 2095 N N . ARG A 1 293 ? -13.050 -9.739 0.090 1.00 96.94 293 ARG A N 1
ATOM 2096 C CA . ARG A 1 293 ? -11.909 -9.980 -0.812 1.00 96.94 293 ARG A CA 1
ATOM 2097 C C . ARG A 1 293 ? -11.974 -9.097 -2.058 1.00 96.94 293 ARG A C 1
ATOM 2099 O O . ARG A 1 293 ? -10.993 -8.439 -2.400 1.00 96.94 293 ARG A O 1
ATOM 2106 N N . LEU A 1 294 ? -13.137 -9.032 -2.710 1.00 96.12 294 LEU A N 1
ATOM 2107 C CA . LEU A 1 294 ? -13.345 -8.186 -3.889 1.00 96.12 294 LEU A CA 1
ATOM 2108 C C . LEU A 1 294 ? -13.190 -6.700 -3.554 1.00 96.12 294 LEU A C 1
ATOM 2110 O O . LEU A 1 294 ? -12.531 -5.974 -4.299 1.00 96.12 294 LEU A O 1
ATOM 2114 N N . ALA A 1 295 ? -13.747 -6.254 -2.426 1.00 97.19 295 ALA A N 1
ATOM 2115 C CA . ALA A 1 295 ? -13.613 -4.877 -1.969 1.00 97.19 295 ALA A CA 1
ATOM 2116 C C . ALA A 1 295 ? -12.145 -4.498 -1.724 1.00 97.19 295 ALA A C 1
ATOM 2118 O O . ALA A 1 295 ? -11.706 -3.445 -2.187 1.00 97.19 295 ALA A O 1
ATOM 2119 N N . GLY A 1 296 ? -11.363 -5.375 -1.088 1.00 97.62 296 GLY A N 1
ATOM 2120 C CA . GLY A 1 296 ? -9.929 -5.163 -0.885 1.00 97.62 296 GLY A CA 1
ATOM 2121 C C . GLY A 1 296 ? -9.140 -5.087 -2.199 1.00 97.62 296 GLY A C 1
ATOM 2122 O O . GLY A 1 296 ? -8.345 -4.167 -2.390 1.00 97.62 296 GLY A O 1
ATOM 2123 N N . VAL A 1 297 ? -9.414 -5.982 -3.157 1.00 96.62 297 VAL A N 1
ATOM 2124 C CA . VAL A 1 297 ? -8.796 -5.950 -4.499 1.00 96.62 297 VAL A CA 1
ATOM 2125 C C . VAL A 1 297 ? -9.131 -4.657 -5.253 1.00 96.62 297 VAL A C 1
ATOM 2127 O O . VAL A 1 297 ? -8.272 -4.078 -5.922 1.00 96.62 297 VAL A O 1
ATOM 2130 N N . LEU A 1 298 ? -10.380 -4.190 -5.175 1.00 97.12 298 LEU A N 1
ATOM 2131 C CA . LEU A 1 298 ? -10.798 -2.933 -5.800 1.00 97.12 298 LEU A CA 1
ATOM 2132 C C . LEU A 1 298 ? -10.131 -1.726 -5.139 1.00 97.12 298 LEU A C 1
ATOM 2134 O O . LEU A 1 298 ? -9.676 -0.827 -5.845 1.00 97.12 298 LEU A O 1
ATOM 2138 N N . ALA A 1 299 ? -10.039 -1.730 -3.812 1.00 97.44 299 ALA A N 1
ATOM 2139 C CA . ALA A 1 299 ? -9.431 -0.660 -3.041 1.00 97.44 299 ALA A CA 1
ATOM 2140 C C . ALA A 1 299 ? -7.938 -0.501 -3.328 1.00 97.44 299 ALA A C 1
ATOM 2142 O O . ALA A 1 299 ? -7.488 0.616 -3.565 1.00 97.44 299 ALA A O 1
ATOM 2143 N N . ALA A 1 300 ? -7.191 -1.607 -3.408 1.00 97.12 300 ALA A N 1
ATOM 2144 C CA . ALA A 1 300 ? -5.765 -1.579 -3.735 1.00 97.12 300 ALA A CA 1
ATOM 2145 C C . ALA A 1 300 ? -5.485 -0.858 -5.065 1.00 97.12 300 ALA A C 1
ATOM 2147 O O . ALA A 1 300 ? -4.530 -0.095 -5.181 1.00 97.12 300 ALA A O 1
ATOM 2148 N N . LYS A 1 301 ? -6.356 -1.043 -6.065 1.00 96.06 301 LYS A N 1
ATOM 2149 C CA . LYS A 1 301 ? -6.240 -0.381 -7.376 1.00 96.06 301 LYS A CA 1
ATOM 2150 C C . LYS A 1 301 ? -6.574 1.114 -7.342 1.00 96.06 301 LYS A C 1
ATOM 2152 O O . LYS A 1 301 ? -6.217 1.821 -8.275 1.00 96.06 301 LYS A O 1
ATOM 2157 N N . ARG A 1 302 ? -7.252 1.588 -6.292 1.00 96.19 302 ARG A N 1
ATOM 2158 C CA . ARG A 1 302 ? -7.648 2.993 -6.086 1.00 96.19 302 ARG A CA 1
ATOM 2159 C C . ARG A 1 302 ? -6.839 3.680 -4.989 1.00 96.19 302 ARG A C 1
ATOM 2161 O O . ARG A 1 302 ? -7.202 4.760 -4.539 1.00 96.19 302 ARG A O 1
ATOM 2168 N N . THR A 1 303 ? -5.733 3.081 -4.558 1.00 97.06 303 THR A N 1
ATOM 2169 C CA . THR A 1 303 ? -4.916 3.596 -3.451 1.00 97.06 303 THR A CA 1
ATOM 2170 C C . THR A 1 303 ? -4.492 5.049 -3.661 1.00 97.06 303 THR A C 1
ATOM 2172 O O . THR A 1 303 ? -4.644 5.861 -2.754 1.00 97.06 303 THR A O 1
ATOM 2175 N N . ALA A 1 304 ? -4.052 5.412 -4.868 1.00 94.31 304 ALA A N 1
ATOM 2176 C CA . ALA A 1 304 ? -3.642 6.781 -5.189 1.00 94.31 304 ALA A CA 1
ATOM 2177 C C . ALA A 1 304 ? -4.802 7.800 -5.215 1.00 94.31 304 ALA A C 1
ATOM 2179 O O . ALA A 1 304 ? -4.559 8.999 -5.128 1.00 94.31 304 ALA A O 1
ATOM 2180 N N . GLU A 1 305 ? -6.057 7.348 -5.305 1.00 93.94 305 GLU A N 1
ATOM 2181 C CA . GLU A 1 305 ? -7.240 8.214 -5.171 1.00 93.94 305 GLU A CA 1
ATOM 2182 C C . GLU A 1 305 ? -7.594 8.466 -3.696 1.00 93.94 305 GLU A C 1
ATOM 2184 O O . GLU A 1 305 ? -8.202 9.481 -3.365 1.00 93.94 305 GLU A O 1
ATOM 2189 N N . LEU A 1 306 ? -7.225 7.534 -2.809 1.00 92.69 306 LEU A N 1
ATOM 2190 C CA . LEU A 1 306 ? -7.562 7.560 -1.384 1.00 92.69 306 LEU A CA 1
ATOM 2191 C C . LEU A 1 306 ? -6.446 8.165 -0.523 1.00 92.69 306 LEU A C 1
ATOM 2193 O O . LEU A 1 306 ? -6.728 8.809 0.486 1.00 92.69 306 LEU A O 1
ATOM 2197 N N . VAL A 1 307 ? -5.184 7.955 -0.902 1.00 93.12 307 VAL A N 1
ATOM 2198 C CA . VAL A 1 307 ? -4.002 8.394 -0.151 1.00 93.12 307 VAL A CA 1
ATOM 2199 C C . VAL A 1 307 ? -3.325 9.551 -0.898 1.00 93.12 307 VAL A C 1
ATOM 2201 O O . VAL A 1 307 ? -2.644 9.303 -1.893 1.00 93.12 307 VAL A O 1
ATOM 2204 N N . PRO A 1 308 ? -3.447 10.811 -0.420 1.00 87.38 308 PRO A N 1
ATOM 2205 C CA . PRO A 1 308 ? -3.181 12.011 -1.230 1.00 87.38 308 PRO A CA 1
ATOM 2206 C C . PRO A 1 308 ? -1.791 12.136 -1.871 1.00 87.38 308 PRO A C 1
ATOM 2208 O O . PRO A 1 308 ? -1.644 12.806 -2.887 1.00 87.38 308 PRO A O 1
ATOM 2211 N N . LEU A 1 309 ? -0.757 11.538 -1.272 1.00 89.00 309 LEU A N 1
ATOM 2212 C CA . LEU A 1 309 ? 0.633 11.638 -1.745 1.00 89.00 309 LEU A CA 1
ATOM 2213 C C . LEU A 1 309 ? 1.185 10.313 -2.291 1.00 89.00 309 LEU A C 1
ATOM 2215 O O . LEU A 1 309 ? 2.388 10.212 -2.554 1.00 89.00 309 LEU A O 1
ATOM 2219 N N . ALA A 1 310 ? 0.335 9.294 -2.431 1.00 90.00 310 ALA A N 1
ATOM 2220 C CA . ALA A 1 310 ? 0.716 8.032 -3.045 1.00 90.00 310 ALA A CA 1
ATOM 2221 C C . ALA A 1 310 ? 0.851 8.197 -4.565 1.00 90.00 310 ALA A C 1
ATOM 2223 O O . ALA A 1 310 ? 0.116 8.950 -5.200 1.00 90.00 310 ALA A O 1
ATOM 2224 N N . HIS A 1 311 ? 1.808 7.483 -5.156 1.00 90.31 311 HIS A N 1
ATOM 2225 C CA . HIS A 1 311 ? 1.965 7.471 -6.608 1.00 90.31 311 HIS A CA 1
ATOM 2226 C C . HIS A 1 311 ? 0.958 6.499 -7.228 1.00 90.31 311 HIS A C 1
ATOM 2228 O O . HIS A 1 311 ? 0.700 5.451 -6.638 1.00 90.31 311 HIS A O 1
ATOM 2234 N N . PRO A 1 312 ? 0.445 6.769 -8.438 1.00 91.12 312 PRO A N 1
ATOM 2235 C CA . PRO A 1 312 ? -0.268 5.751 -9.193 1.00 91.12 312 PRO A CA 1
ATOM 2236 C C . PRO A 1 312 ? 0.706 4.630 -9.579 1.00 91.12 312 PRO A C 1
ATOM 2238 O O . PRO A 1 312 ? 1.729 4.878 -10.222 1.00 91.12 312 PRO A O 1
ATOM 2241 N N . LEU A 1 313 ? 0.390 3.395 -9.184 1.00 91.81 313 LEU A N 1
ATOM 2242 C CA . LEU A 1 313 ? 1.217 2.219 -9.446 1.00 91.81 313 LEU A CA 1
ATOM 2243 C C . LEU A 1 313 ? 0.460 1.172 -10.272 1.00 91.81 313 LEU A C 1
ATOM 2245 O O . LEU A 1 313 ? -0.657 0.796 -9.907 1.00 91.81 313 LEU A O 1
ATOM 2249 N N . PRO A 1 314 ? 1.059 0.640 -11.354 1.00 91.38 314 PRO A N 1
ATOM 2250 C CA . PRO A 1 314 ? 0.504 -0.504 -12.060 1.00 91.38 314 PRO A CA 1
ATOM 2251 C C . PRO A 1 314 ? 0.730 -1.773 -11.227 1.00 91.38 314 PRO A C 1
ATOM 2253 O O . PRO A 1 314 ? 1.820 -2.347 -11.213 1.00 91.38 314 PRO A O 1
ATOM 2256 N N . LEU A 1 315 ? -0.290 -2.207 -10.489 1.00 94.75 315 LEU A N 1
ATOM 2257 C CA . LEU A 1 315 ? -0.222 -3.448 -9.716 1.00 94.75 315 LEU A CA 1
ATOM 2258 C C . LEU A 1 315 ? -0.122 -4.663 -10.648 1.00 94.75 315 LEU A C 1
ATOM 2260 O O . LEU A 1 315 ? -1.019 -4.913 -11.450 1.00 94.75 315 LEU A O 1
ATOM 2264 N N . SER A 1 316 ? 0.944 -5.448 -10.496 1.00 93.62 316 SER A N 1
ATOM 2265 C CA . SER A 1 316 ? 1.161 -6.702 -11.229 1.00 93.62 316 SER A CA 1
ATOM 2266 C C . SER A 1 316 ? 0.380 -7.867 -10.614 1.00 93.62 316 SER A C 1
ATOM 2268 O O . SER A 1 316 ? -0.005 -8.798 -11.316 1.00 93.62 316 SER A O 1
ATOM 2270 N N . LYS A 1 317 ? 0.155 -7.841 -9.292 1.00 92.81 317 LYS A N 1
ATOM 2271 C CA . LYS A 1 317 ? -0.676 -8.817 -8.570 1.00 92.81 317 LYS A CA 1
ATOM 2272 C C . LYS A 1 317 ? -1.244 -8.186 -7.302 1.00 92.81 317 LYS A C 1
ATOM 2274 O O . LYS A 1 317 ? -0.539 -7.463 -6.603 1.00 92.81 317 LYS A O 1
ATOM 2279 N N . ILE A 1 318 ? -2.499 -8.503 -7.003 1.00 95.56 318 ILE A N 1
ATOM 2280 C CA . ILE A 1 318 ? -3.164 -8.199 -5.737 1.00 95.56 318 ILE A CA 1
ATOM 2281 C C . ILE A 1 318 ? -3.944 -9.439 -5.306 1.00 95.56 318 ILE A C 1
ATOM 2283 O O . ILE A 1 318 ? -4.631 -10.045 -6.128 1.00 95.56 318 ILE A O 1
ATOM 2287 N N . ASP A 1 319 ? -3.807 -9.828 -4.046 1.00 94.75 319 ASP A N 1
ATOM 2288 C CA . ASP A 1 319 ? -4.590 -10.896 -3.431 1.00 94.75 319 ASP A CA 1
ATOM 2289 C C . ASP A 1 319 ? -5.012 -10.483 -2.021 1.00 94.75 319 ASP A C 1
ATOM 2291 O O . ASP A 1 319 ? -4.292 -9.750 -1.341 1.00 94.75 319 ASP A O 1
ATOM 2295 N N . VAL A 1 320 ? -6.185 -10.942 -1.598 1.00 95.69 320 VAL A N 1
ATOM 2296 C CA . VAL A 1 320 ? -6.698 -10.753 -0.241 1.00 95.69 320 VAL A CA 1
ATOM 2297 C C . VAL A 1 320 ? -7.230 -12.092 0.235 1.00 95.69 320 VAL A C 1
ATOM 2299 O O . VAL A 1 320 ? -8.187 -12.631 -0.319 1.00 95.69 320 VAL A O 1
ATOM 2302 N N . GLN A 1 321 ? -6.614 -12.613 1.284 1.00 94.19 321 GLN A N 1
ATOM 2303 C CA . GLN A 1 321 ? -6.999 -13.846 1.948 1.00 94.19 321 GLN A CA 1
ATOM 2304 C C . GLN A 1 321 ? -7.760 -13.519 3.227 1.00 94.19 321 GLN A C 1
ATOM 2306 O O . GLN A 1 321 ? -7.529 -12.486 3.856 1.00 94.19 321 GLN A O 1
ATOM 2311 N N . ALA A 1 322 ? -8.699 -14.390 3.584 1.00 92.56 322 ALA A N 1
ATOM 2312 C CA . ALA A 1 322 ? -9.520 -14.240 4.772 1.00 92.56 322 ALA A CA 1
ATOM 2313 C C . ALA A 1 322 ? -9.653 -15.593 5.469 1.00 92.56 322 ALA A C 1
ATOM 2315 O O . ALA A 1 322 ? -10.076 -16.563 4.841 1.00 92.56 322 ALA A O 1
ATOM 2316 N N . GLU A 1 323 ? -9.325 -15.633 6.753 1.00 94.06 323 GLU A N 1
ATOM 2317 C CA . GLU A 1 323 ? -9.429 -16.807 7.615 1.00 94.06 323 GLU A CA 1
ATOM 2318 C C . GLU A 1 323 ? -10.345 -16.485 8.793 1.00 94.06 323 GLU A C 1
ATOM 2320 O O . GLU A 1 323 ? -10.231 -15.421 9.405 1.00 94.06 323 GLU A O 1
ATOM 2325 N N . VAL A 1 324 ? -11.263 -17.398 9.109 1.00 93.81 324 VAL A N 1
ATOM 2326 C CA . VAL A 1 324 ? -12.214 -17.234 10.213 1.00 93.81 324 VAL A CA 1
ATOM 2327 C C . VAL A 1 324 ? -11.852 -18.199 11.332 1.00 93.81 324 VAL A C 1
ATOM 2329 O O . VAL A 1 324 ? -11.860 -19.411 11.138 1.00 93.81 324 VAL A O 1
ATOM 2332 N N . ASP A 1 325 ? -11.584 -17.658 12.513 1.00 93.31 325 ASP A N 1
ATOM 2333 C CA . ASP A 1 325 ? -11.508 -18.403 13.762 1.00 93.31 325 ASP A CA 1
ATOM 2334 C C . ASP A 1 325 ? -12.821 -18.200 14.519 1.00 93.31 325 ASP A C 1
ATOM 2336 O O . ASP A 1 325 ? -13.049 -17.182 15.181 1.00 93.31 325 ASP A O 1
ATOM 2340 N N . VAL A 1 326 ? -13.710 -19.184 14.388 1.00 92.44 326 VAL A N 1
ATOM 2341 C CA . VAL A 1 326 ? -15.014 -19.173 15.055 1.00 92.44 326 VAL A CA 1
ATOM 2342 C C . VAL A 1 326 ? -14.852 -19.200 16.573 1.00 92.44 326 VAL A C 1
ATOM 2344 O O . VAL A 1 326 ? -15.577 -18.495 17.271 1.00 92.44 326 VAL A O 1
ATOM 2347 N N . ALA A 1 327 ? -13.893 -19.970 17.097 1.00 89.25 327 ALA A N 1
ATOM 2348 C CA . ALA A 1 327 ? -13.733 -20.161 18.534 1.00 89.25 327 ALA A CA 1
ATOM 2349 C C . ALA A 1 327 ? -13.340 -18.854 19.234 1.00 89.25 327 ALA A C 1
ATOM 2351 O O . ALA A 1 327 ? -13.863 -18.546 20.305 1.00 89.25 327 ALA A O 1
ATOM 2352 N N . THR A 1 328 ? -12.457 -18.066 18.613 1.00 90.62 328 THR A N 1
ATOM 2353 C CA . THR A 1 328 ? -12.027 -16.769 19.158 1.00 90.62 328 THR A CA 1
ATOM 2354 C C . THR A 1 328 ? -12.814 -15.575 18.617 1.00 90.62 328 THR A C 1
ATOM 2356 O O . THR A 1 328 ? -12.598 -14.449 19.069 1.00 90.62 328 THR A O 1
ATOM 2359 N N . GLY A 1 329 ? -13.749 -15.799 17.688 1.00 93.25 329 GLY A N 1
ATOM 2360 C CA . GLY A 1 329 ? -14.577 -14.749 17.101 1.00 93.25 329 GLY A CA 1
ATOM 2361 C C . GLY A 1 329 ? -13.766 -13.771 16.250 1.00 93.25 329 GLY A C 1
ATOM 2362 O O . GLY A 1 329 ? -13.917 -12.557 16.377 1.00 93.25 329 GLY A O 1
ATOM 2363 N N . ARG A 1 330 ? -12.851 -14.267 15.414 1.00 95.75 330 ARG A N 1
ATOM 2364 C CA . ARG A 1 330 ? -11.937 -13.423 14.632 1.00 95.75 330 ARG A CA 1
ATOM 2365 C C . ARG A 1 330 ? -11.987 -13.746 13.150 1.00 95.75 330 ARG A C 1
ATOM 2367 O O . ARG A 1 330 ? -11.985 -14.903 12.757 1.00 95.75 330 ARG A O 1
ATOM 2374 N N . VAL A 1 331 ? -11.946 -12.704 12.328 1.00 96.19 331 VAL A N 1
ATOM 2375 C CA . VAL A 1 331 ? -11.669 -12.807 10.892 1.00 96.19 331 VAL A CA 1
ATOM 2376 C C . VAL A 1 331 ? -10.323 -12.145 10.633 1.00 96.19 331 VAL A C 1
ATOM 2378 O O . VAL A 1 331 ? -10.211 -10.922 10.717 1.00 96.19 331 VAL A O 1
ATOM 2381 N N . ARG A 1 332 ? -9.296 -12.945 10.347 1.00 97.31 332 ARG A N 1
ATOM 2382 C CA . ARG A 1 332 ? -7.967 -12.471 9.952 1.00 97.31 332 ARG A CA 1
ATOM 2383 C C . ARG A 1 332 ? -7.951 -12.256 8.443 1.00 97.31 332 ARG A C 1
ATOM 2385 O O . ARG A 1 332 ? -8.308 -13.144 7.678 1.00 97.31 332 ARG A O 1
ATOM 2392 N N . LEU A 1 333 ? -7.518 -11.077 8.023 1.00 97.50 333 LEU A N 1
ATOM 2393 C CA . LEU A 1 333 ? -7.355 -10.682 6.630 1.00 97.50 333 LEU A CA 1
ATOM 2394 C C . LEU A 1 333 ? -5.872 -10.483 6.348 1.00 97.50 333 LEU A C 1
ATOM 2396 O O . LEU A 1 333 ? -5.206 -9.759 7.088 1.00 97.50 333 LEU A O 1
ATOM 2400 N N . GLU A 1 334 ? -5.372 -11.073 5.268 1.00 97.50 334 GLU A N 1
ATOM 2401 C CA . GLU A 1 334 ? -4.011 -10.851 4.781 1.00 97.50 334 GLU A CA 1
ATOM 2402 C C . GLU A 1 334 ? -4.049 -10.391 3.325 1.00 97.50 334 GLU A C 1
ATOM 2404 O O . GLU A 1 334 ? -4.632 -11.045 2.465 1.00 97.50 334 GLU A O 1
ATOM 2409 N N . GLY A 1 335 ? -3.446 -9.239 3.049 1.00 95.62 335 GLY A N 1
ATOM 2410 C CA . GLY A 1 335 ? -3.367 -8.647 1.721 1.00 95.62 335 GLY A CA 1
ATOM 2411 C C . GLY A 1 335 ? -1.952 -8.745 1.179 1.00 95.62 335 GLY A C 1
ATOM 2412 O O . GLY A 1 335 ? -0.995 -8.462 1.895 1.00 95.62 335 GLY A O 1
ATOM 2413 N N . PHE A 1 336 ? -1.826 -9.101 -0.093 1.00 96.56 336 PHE A N 1
ATOM 2414 C CA . PHE A 1 336 ? -0.569 -9.166 -0.827 1.00 96.56 336 PHE A CA 1
ATOM 2415 C C . PHE A 1 336 ? -0.644 -8.258 -2.052 1.00 96.56 336 PHE A C 1
ATOM 2417 O O . PHE A 1 336 ? -1.522 -8.441 -2.891 1.00 96.56 336 PHE A O 1
ATOM 2424 N N . ALA A 1 337 ? 0.306 -7.338 -2.202 1.00 96.88 337 ALA A N 1
ATOM 2425 C CA . ALA A 1 337 ? 0.450 -6.503 -3.391 1.00 96.88 337 ALA A CA 1
ATOM 2426 C C . ALA A 1 337 ? 1.839 -6.692 -4.011 1.00 96.88 337 ALA A C 1
ATOM 2428 O O . ALA A 1 337 ? 2.834 -6.768 -3.291 1.00 96.88 337 ALA A O 1
ATOM 2429 N N . LYS A 1 338 ? 1.914 -6.739 -5.346 1.00 95.38 338 LYS A N 1
ATOM 2430 C CA . LYS A 1 338 ? 3.167 -6.753 -6.113 1.00 95.38 338 LYS A CA 1
ATOM 2431 C C . LYS A 1 338 ? 3.099 -5.767 -7.276 1.00 95.38 338 LYS A C 1
ATOM 2433 O O . LYS A 1 338 ? 2.079 -5.679 -7.957 1.00 95.38 338 LYS A O 1
ATOM 2438 N N . THR A 1 339 ? 4.206 -5.085 -7.544 1.00 95.25 339 THR A N 1
ATOM 2439 C CA . THR A 1 339 ? 4.427 -4.267 -8.745 1.00 95.25 339 THR A CA 1
ATOM 2440 C C . THR A 1 339 ? 5.875 -4.401 -9.220 1.00 95.25 339 THR A C 1
ATOM 2442 O O . THR A 1 339 ? 6.736 -4.895 -8.489 1.00 95.25 339 THR A O 1
ATOM 2445 N N . THR A 1 340 ? 6.148 -3.907 -10.421 1.00 92.44 340 THR A N 1
ATOM 2446 C CA . THR A 1 340 ? 7.497 -3.598 -10.899 1.00 92.44 340 THR A CA 1
ATOM 2447 C C . THR A 1 340 ? 7.553 -2.083 -11.091 1.00 92.44 340 THR A C 1
ATOM 2449 O O . THR A 1 340 ? 6.876 -1.533 -11.957 1.00 92.44 340 THR A O 1
ATOM 2452 N N . GLY A 1 341 ? 8.295 -1.376 -10.233 1.00 89.19 341 GLY A N 1
ATOM 2453 C CA . GLY A 1 341 ? 8.184 0.082 -10.148 1.00 89.19 341 GLY A CA 1
ATOM 2454 C C . GLY A 1 341 ? 9.288 0.778 -9.356 1.00 89.19 341 GLY A C 1
ATOM 2455 O O . GLY A 1 341 ? 10.238 0.160 -8.874 1.00 89.19 341 GLY A O 1
ATOM 2456 N N . LYS A 1 342 ? 9.169 2.105 -9.230 1.00 87.44 342 LYS A N 1
ATOM 2457 C CA . LYS A 1 342 ? 10.170 2.981 -8.582 1.00 87.44 342 LYS A CA 1
ATOM 2458 C C . LYS A 1 342 ? 9.893 3.270 -7.100 1.00 87.44 342 LYS A C 1
ATOM 2460 O O . LYS A 1 342 ? 10.757 3.799 -6.397 1.00 87.44 342 LYS A O 1
ATOM 2465 N N . THR A 1 343 ? 8.700 2.933 -6.615 1.00 89.50 343 THR A N 1
ATOM 2466 C CA . THR A 1 343 ? 8.279 3.106 -5.219 1.00 89.50 343 THR A CA 1
ATOM 2467 C C . THR A 1 343 ? 7.548 1.864 -4.723 1.00 89.50 343 THR A C 1
ATOM 2469 O O . THR A 1 343 ? 7.066 1.077 -5.533 1.00 89.50 343 THR A O 1
ATOM 2472 N N . GLY A 1 344 ? 7.560 1.659 -3.405 1.00 92.00 344 GLY A N 1
ATOM 2473 C CA . GLY A 1 344 ? 6.976 0.489 -2.749 1.00 92.00 344 GLY A CA 1
ATOM 2474 C C . GLY A 1 344 ? 5.450 0.433 -2.838 1.00 92.00 344 GLY A C 1
ATOM 2475 O O . GLY A 1 344 ? 4.825 1.400 -3.268 1.00 92.00 344 GLY A O 1
ATOM 2476 N N . VAL A 1 345 ? 4.897 -0.725 -2.460 1.00 96.44 345 VAL A N 1
ATOM 2477 C CA . VAL A 1 345 ? 3.463 -1.071 -2.540 1.00 96.44 345 VAL A CA 1
ATOM 2478 C C . VAL A 1 345 ? 2.828 -1.343 -1.170 1.00 96.44 345 VAL A C 1
ATOM 2480 O O . VAL A 1 345 ? 1.840 -2.069 -1.046 1.00 96.44 345 VAL A O 1
ATOM 2483 N N . GLU A 1 346 ? 3.425 -0.812 -0.101 1.00 96.19 346 GLU A N 1
ATOM 2484 C CA . GLU A 1 346 ? 2.943 -0.997 1.272 1.00 96.19 346 GLU A CA 1
ATOM 2485 C C . GLU A 1 346 ? 1.540 -0.421 1.460 1.00 96.19 346 GLU A C 1
ATOM 2487 O O . GLU A 1 346 ? 0.701 -1.015 2.138 1.00 96.19 346 GLU A O 1
ATOM 2492 N N . ILE A 1 347 ? 1.287 0.734 0.843 1.00 96.75 347 ILE A N 1
ATOM 2493 C CA . ILE A 1 347 ? 0.025 1.453 0.983 1.00 96.75 347 ILE A CA 1
ATOM 2494 C C . ILE A 1 347 ? -1.087 0.716 0.234 1.00 96.75 347 ILE A C 1
ATOM 2496 O O . ILE A 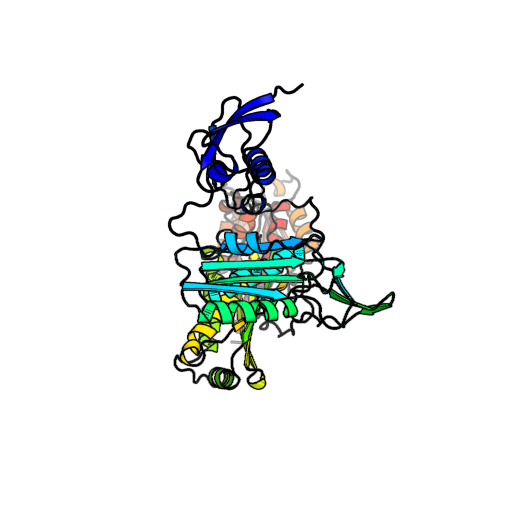1 347 ? -2.197 0.629 0.750 1.00 96.75 347 ILE A O 1
ATOM 2500 N N . GLU A 1 348 ? -0.798 0.103 -0.914 1.00 98.06 348 GLU A N 1
ATOM 2501 C CA . GLU A 1 348 ? -1.745 -0.736 -1.650 1.00 98.06 348 GLU A CA 1
ATOM 2502 C C . GLU A 1 348 ? -2.147 -1.971 -0.836 1.00 98.06 348 GLU A C 1
ATOM 2504 O O . GLU A 1 348 ? -3.337 -2.278 -0.737 1.00 98.06 348 GLU A O 1
ATOM 2509 N N . ALA A 1 349 ? -1.184 -2.647 -0.198 1.00 97.44 349 ALA A N 1
ATOM 2510 C CA . ALA A 1 349 ? -1.461 -3.797 0.664 1.00 97.44 349 ALA A CA 1
ATOM 2511 C C . ALA A 1 349 ? -2.279 -3.404 1.910 1.00 97.44 349 ALA A C 1
ATOM 2513 O O . ALA A 1 349 ? -3.264 -4.071 2.233 1.00 97.44 349 ALA A O 1
ATOM 2514 N N . LEU A 1 350 ? -1.918 -2.303 2.586 1.00 98.25 350 LEU A N 1
ATOM 2515 C CA . LEU A 1 350 ? -2.656 -1.775 3.744 1.00 98.25 350 LEU A CA 1
ATOM 2516 C C . LEU A 1 350 ? -4.085 -1.361 3.379 1.00 98.25 350 LEU A C 1
ATOM 2518 O O . LEU A 1 350 ? -5.036 -1.694 4.086 1.00 98.25 350 LEU A O 1
ATOM 2522 N N . THR A 1 351 ? -4.240 -0.661 2.258 1.00 98.31 351 THR A N 1
ATOM 2523 C CA . THR A 1 351 ? -5.540 -0.204 1.755 1.00 98.31 351 THR A CA 1
ATOM 2524 C C . THR A 1 351 ? -6.443 -1.393 1.436 1.00 98.31 351 THR A C 1
ATOM 2526 O O . THR A 1 351 ? -7.626 -1.377 1.782 1.00 98.31 351 THR A O 1
ATOM 2529 N N . ALA A 1 352 ? -5.882 -2.460 0.855 1.00 98.19 352 ALA A N 1
ATOM 2530 C CA . ALA A 1 352 ? -6.612 -3.689 0.570 1.00 98.19 352 ALA A CA 1
ATOM 2531 C C . ALA A 1 352 ? -7.203 -4.321 1.839 1.00 98.19 352 ALA A C 1
ATOM 2533 O O . ALA A 1 352 ? -8.410 -4.567 1.897 1.00 98.19 352 ALA A O 1
ATOM 2534 N N . VAL A 1 353 ? -6.380 -4.557 2.870 1.00 98.19 353 VAL A N 1
ATOM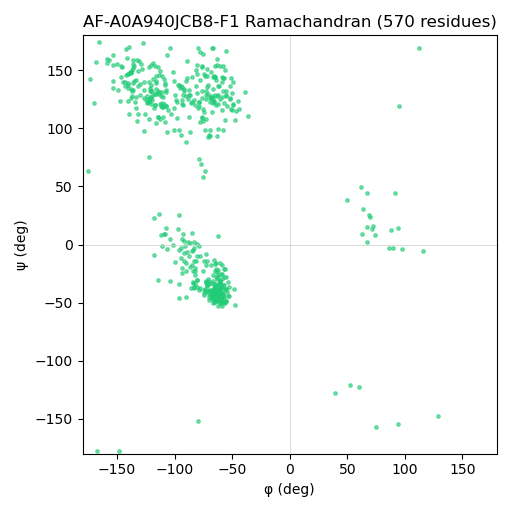 2535 C CA . VAL A 1 353 ? -6.849 -5.209 4.107 1.00 98.19 353 VAL A CA 1
ATOM 2536 C C . VAL A 1 353 ? -7.776 -4.320 4.926 1.00 98.19 353 VAL A C 1
ATOM 2538 O O . VAL A 1 353 ? -8.725 -4.826 5.520 1.00 98.19 353 VAL A O 1
ATOM 2541 N N . LEU A 1 354 ? -7.557 -3.003 4.924 1.00 98.25 354 LEU A N 1
ATOM 2542 C CA . LEU A 1 354 ? -8.396 -2.064 5.664 1.00 98.25 354 LEU A CA 1
ATOM 2543 C C . LEU A 1 354 ? -9.805 -1.982 5.068 1.00 98.25 354 LEU A C 1
ATOM 2545 O O . LEU A 1 354 ? -10.792 -2.053 5.800 1.00 98.25 354 LEU A O 1
ATOM 2549 N N . ILE A 1 355 ? -9.919 -1.887 3.740 1.00 98.44 355 ILE A N 1
ATOM 2550 C CA . ILE A 1 355 ? -11.227 -1.861 3.078 1.00 98.44 355 ILE A CA 1
ATOM 2551 C C . ILE A 1 355 ? -11.905 -3.232 3.131 1.00 98.44 355 ILE A C 1
ATOM 2553 O O . ILE A 1 355 ? -13.121 -3.295 3.325 1.00 98.44 355 ILE A O 1
ATOM 2557 N N . ALA A 1 356 ? -11.154 -4.333 3.049 1.00 98.31 356 ALA A N 1
ATOM 2558 C CA . ALA A 1 356 ? -11.708 -5.662 3.299 1.00 98.31 356 ALA A CA 1
ATOM 2559 C C . ALA A 1 356 ? -12.288 -5.768 4.724 1.00 98.31 356 ALA A C 1
ATOM 2561 O O . ALA A 1 356 ? -13.418 -6.222 4.887 1.00 98.31 356 ALA A O 1
ATOM 2562 N N . ALA A 1 357 ? -11.581 -5.267 5.742 1.00 98.31 357 ALA A N 1
ATOM 2563 C CA . ALA A 1 357 ? -12.046 -5.263 7.131 1.00 98.31 357 ALA A CA 1
ATOM 2564 C C . ALA A 1 357 ? -13.298 -4.393 7.331 1.00 98.31 357 ALA A C 1
ATOM 2566 O O . ALA A 1 357 ? -14.262 -4.828 7.963 1.00 98.31 357 ALA A O 1
ATOM 2567 N N . LEU A 1 358 ? -13.325 -3.196 6.737 1.00 98.31 358 LEU A N 1
ATOM 2568 C CA . LEU A 1 358 ? -14.508 -2.327 6.733 1.00 98.31 358 LEU A CA 1
ATOM 2569 C C . LEU A 1 358 ? -15.701 -2.987 6.035 1.00 98.31 358 LEU A C 1
ATOM 2571 O O . LEU A 1 358 ? -16.839 -2.831 6.473 1.00 98.31 358 LEU A O 1
ATOM 2575 N N . THR A 1 359 ? -15.444 -3.765 4.985 1.00 97.69 359 THR A N 1
ATOM 2576 C CA . THR A 1 359 ? -16.481 -4.517 4.274 1.00 97.69 359 THR A CA 1
ATOM 2577 C C . THR A 1 359 ? -17.024 -5.653 5.134 1.00 97.69 359 THR A C 1
ATOM 2579 O O . THR A 1 359 ? -18.239 -5.794 5.232 1.00 97.69 359 THR A O 1
ATOM 2582 N N . VAL A 1 360 ? -16.168 -6.412 5.830 1.00 96.94 360 VAL A N 1
ATOM 2583 C CA . VAL A 1 360 ? -16.623 -7.405 6.821 1.00 96.94 360 VAL A CA 1
ATOM 2584 C C . VAL A 1 360 ? -17.524 -6.733 7.857 1.00 96.94 360 VAL A C 1
ATOM 2586 O O . VAL A 1 360 ? -18.638 -7.204 8.081 1.00 96.94 360 VAL A O 1
ATOM 2589 N N . TYR A 1 361 ? -17.096 -5.599 8.424 1.00 97.12 361 TYR A N 1
ATOM 2590 C CA . TYR A 1 361 ? -17.904 -4.842 9.380 1.00 97.12 361 TYR A CA 1
ATOM 2591 C C . TYR A 1 361 ? -19.262 -4.430 8.787 1.00 97.12 361 TYR A C 1
ATOM 2593 O O . TYR A 1 361 ? -20.304 -4.688 9.390 1.00 97.12 361 TYR A O 1
ATOM 2601 N N . ASP A 1 362 ? -19.296 -3.839 7.586 1.00 97.06 362 ASP A N 1
ATOM 2602 C CA . ASP A 1 362 ? -20.552 -3.405 6.960 1.00 97.06 362 ASP A CA 1
ATOM 2603 C C . ASP A 1 362 ? -21.532 -4.563 6.714 1.00 97.06 362 ASP A C 1
ATOM 2605 O O . ASP A 1 362 ? -22.757 -4.391 6.839 1.00 97.06 362 ASP A O 1
ATOM 2609 N N . MET A 1 363 ? -20.994 -5.736 6.388 1.00 95.12 363 MET A N 1
ATOM 2610 C CA . MET A 1 363 ? -21.764 -6.947 6.131 1.00 95.12 363 MET A CA 1
ATOM 2611 C C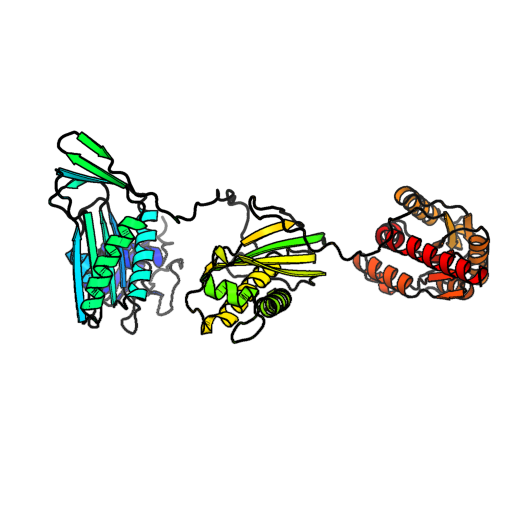 . MET A 1 363 ? -22.359 -7.546 7.412 1.00 95.12 363 MET A C 1
ATOM 2613 O O . MET A 1 363 ? -23.472 -8.072 7.363 1.00 95.12 363 MET A O 1
ATOM 2617 N N . ILE A 1 364 ? -21.686 -7.407 8.563 1.00 93.62 364 ILE A N 1
ATOM 2618 C CA . ILE A 1 364 ? -22.140 -7.975 9.846 1.00 93.62 364 ILE A CA 1
ATOM 2619 C C . ILE A 1 364 ? -22.839 -6.977 10.776 1.00 93.62 364 ILE A C 1
ATOM 2621 O O . ILE A 1 364 ? -23.527 -7.414 11.693 1.00 93.62 364 ILE A O 1
ATOM 2625 N N . LYS A 1 365 ? -22.739 -5.655 10.557 1.00 93.31 365 LYS A N 1
ATOM 2626 C CA . LYS A 1 365 ? -23.221 -4.629 11.515 1.00 93.31 365 LYS A CA 1
ATOM 2627 C C . LYS A 1 365 ? -24.713 -4.695 11.869 1.00 93.31 365 LYS A C 1
ATOM 2629 O O . LYS A 1 365 ? -25.147 -4.083 12.843 1.00 93.31 365 LYS A O 1
ATOM 2634 N N . ALA A 1 366 ? -25.516 -5.388 11.059 1.00 88.81 366 ALA A N 1
ATOM 2635 C CA . ALA A 1 366 ? -26.924 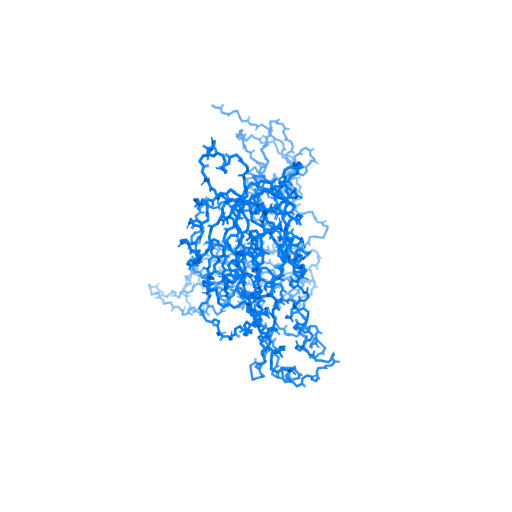-5.653 11.359 1.00 88.81 366 ALA A CA 1
ATOM 2636 C C . ALA A 1 366 ? -27.095 -6.698 12.479 1.00 88.81 366 ALA A C 1
ATOM 2638 O O . ALA A 1 366 ? -28.052 -6.611 13.243 1.00 88.81 366 ALA A O 1
ATOM 2639 N N . VAL A 1 367 ? -26.160 -7.647 12.576 1.00 90.44 367 VAL A N 1
ATOM 2640 C CA . VAL A 1 367 ? -26.091 -8.692 13.606 1.00 90.44 367 VAL A CA 1
ATOM 2641 C C . VAL A 1 367 ? -25.271 -8.212 14.803 1.00 90.44 367 VAL A C 1
ATOM 2643 O O . VAL A 1 367 ? -25.706 -8.352 15.941 1.00 90.44 367 VAL A O 1
ATOM 2646 N N . GLU A 1 368 ? -24.114 -7.590 14.559 1.00 90.44 368 GLU A N 1
ATOM 2647 C CA . GLU A 1 368 ? -23.188 -7.175 15.614 1.00 90.44 368 GLU A CA 1
ATOM 2648 C C . GLU A 1 368 ? -22.580 -5.795 15.344 1.00 90.44 368 GLU A C 1
ATOM 2650 O O . GLU A 1 368 ? -21.770 -5.612 14.440 1.00 90.44 368 GLU A O 1
ATOM 2655 N N . ARG A 1 369 ? -22.948 -4.810 16.173 1.00 91.75 369 ARG A N 1
ATOM 2656 C CA . ARG A 1 369 ? -22.491 -3.412 16.045 1.00 91.75 369 ARG A CA 1
ATOM 2657 C C . ARG A 1 369 ? -21.159 -3.119 16.740 1.00 91.75 369 ARG A C 1
ATOM 2659 O O . ARG A 1 369 ? -20.521 -2.122 16.420 1.00 91.75 369 ARG A O 1
ATOM 2666 N N . HIS A 1 370 ? -20.747 -3.965 17.681 1.00 92.31 370 HIS A N 1
ATOM 2667 C CA . HIS A 1 370 ? -19.557 -3.754 18.514 1.00 92.31 370 HIS A CA 1
ATOM 2668 C C . HIS A 1 370 ? -18.311 -4.489 18.003 1.00 92.31 370 HIS A C 1
ATOM 2670 O O . HIS A 1 370 ? -17.326 -4.591 18.733 1.00 92.31 370 HIS A O 1
ATOM 2676 N N . ALA A 1 371 ? -18.345 -4.996 16.766 1.00 92.12 371 ALA A N 1
ATOM 2677 C CA . ALA A 1 371 ? -17.169 -5.573 16.133 1.00 92.12 371 ALA A CA 1
ATOM 2678 C C . ALA A 1 371 ? -16.035 -4.533 16.039 1.00 92.12 371 ALA A C 1
ATOM 2680 O O . ALA A 1 371 ? -16.283 -3.344 15.835 1.00 92.12 371 ALA A O 1
ATOM 2681 N N . VAL A 1 372 ? -14.790 -4.977 16.193 1.00 95.88 372 VAL A N 1
ATOM 2682 C CA . VAL A 1 372 ? -13.602 -4.110 16.231 1.00 95.88 372 VAL A CA 1
ATOM 2683 C C . VAL A 1 372 ? -12.656 -4.496 15.106 1.00 95.88 372 VAL A C 1
ATOM 2685 O O . VAL A 1 372 ? -12.371 -5.675 14.922 1.00 95.88 372 VAL A O 1
ATOM 2688 N N . ILE A 1 373 ? -12.157 -3.504 14.368 1.00 97.44 373 ILE A N 1
ATOM 2689 C CA . ILE A 1 373 ? -11.057 -3.682 13.415 1.00 97.44 373 ILE A CA 1
ATOM 2690 C C . ILE A 1 373 ? -9.756 -3.357 14.151 1.00 97.44 373 ILE A C 1
ATOM 2692 O O . ILE A 1 373 ? -9.595 -2.252 14.663 1.00 97.44 373 ILE A O 1
ATOM 2696 N N . GLU A 1 374 ? -8.837 -4.314 14.212 1.00 94.94 374 GLU A N 1
ATOM 2697 C CA . GLU A 1 374 ? -7.573 -4.213 14.944 1.00 94.94 374 GLU A CA 1
ATOM 2698 C C . GLU A 1 374 ? -6.407 -4.830 14.158 1.00 94.94 374 GLU A C 1
ATOM 2700 O O . GLU A 1 374 ? -6.594 -5.472 13.123 1.00 94.94 374 GLU A O 1
ATOM 2705 N N . GLY A 1 375 ? -5.178 -4.614 14.639 1.00 90.44 375 GLY A N 1
ATOM 2706 C CA . GLY A 1 375 ? -3.984 -5.265 14.093 1.00 90.44 375 GLY A CA 1
ATOM 2707 C C . GLY A 1 375 ? -3.656 -4.898 12.643 1.00 90.44 375 GLY A C 1
ATOM 2708 O O . GLY A 1 375 ? -3.120 -5.738 11.927 1.00 90.44 375 GLY A O 1
ATOM 2709 N N . VAL A 1 376 ? -3.988 -3.681 12.194 1.00 95.31 376 VAL A N 1
ATOM 2710 C CA . VAL A 1 376 ? -3.677 -3.217 10.832 1.00 95.31 376 VAL A CA 1
ATOM 2711 C C . VAL A 1 376 ? -2.194 -2.862 10.725 1.00 95.31 376 VAL A C 1
ATOM 2713 O O . VAL A 1 376 ? -1.760 -1.870 11.304 1.00 95.31 376 VAL A O 1
ATOM 2716 N N . GLN A 1 377 ? -1.409 -3.662 10.000 1.00 94.75 377 GLN A N 1
ATOM 2717 C CA . GLN A 1 377 ? 0.039 -3.440 9.864 1.00 94.75 377 GLN A CA 1
ATOM 2718 C C . GLN A 1 377 ? 0.645 -4.115 8.627 1.00 94.75 377 GLN A C 1
ATOM 2720 O O . GLN A 1 377 ? 0.087 -5.078 8.097 1.00 94.75 377 GLN A O 1
ATOM 2725 N N . VAL A 1 378 ? 1.815 -3.634 8.193 1.00 94.25 378 VAL A N 1
ATOM 2726 C CA . VAL A 1 378 ? 2.631 -4.254 7.131 1.00 94.25 378 VAL A CA 1
ATOM 2727 C C . VAL A 1 378 ? 3.454 -5.387 7.733 1.00 94.25 378 VAL A C 1
ATOM 2729 O O . VAL A 1 378 ? 4.268 -5.143 8.613 1.00 94.25 378 VAL A O 1
ATOM 2732 N N . LEU A 1 379 ? 3.267 -6.610 7.247 1.00 90.94 379 LEU A N 1
ATOM 2733 C CA . LEU A 1 379 ? 3.994 -7.803 7.687 1.00 90.94 379 LEU A CA 1
ATOM 2734 C C . LEU A 1 379 ? 5.326 -7.987 6.966 1.00 90.94 379 LEU A C 1
ATOM 2736 O O . LEU A 1 379 ? 6.295 -8.448 7.561 1.00 90.94 379 LEU A O 1
ATOM 2740 N N . GLN A 1 380 ? 5.364 -7.666 5.677 1.00 91.62 380 GLN A N 1
ATOM 2741 C CA . GLN A 1 380 ? 6.535 -7.867 4.836 1.00 91.62 380 GLN A CA 1
ATOM 2742 C C . GLN A 1 380 ? 6.609 -6.758 3.803 1.00 91.62 380 GLN A C 1
ATOM 2744 O O . GLN A 1 380 ? 5.588 -6.350 3.247 1.00 91.62 380 GLN A O 1
ATOM 2749 N N . LYS A 1 381 ? 7.832 -6.344 3.499 1.00 91.06 381 LYS A N 1
ATOM 2750 C CA . LYS A 1 381 ? 8.169 -5.522 2.349 1.00 91.06 381 LYS A CA 1
ATOM 2751 C C . LYS A 1 381 ? 9.450 -6.051 1.723 1.00 91.06 381 LYS A C 1
ATOM 2753 O O . LYS A 1 381 ? 10.429 -6.277 2.430 1.00 91.06 381 LYS A O 1
ATOM 2758 N N . GLU A 1 382 ? 9.440 -6.182 0.407 1.00 89.38 382 GLU A N 1
ATOM 2759 C CA . GLU A 1 382 ? 10.615 -6.534 -0.386 1.00 89.38 382 GLU A CA 1
ATOM 2760 C C . GLU A 1 382 ? 10.681 -5.629 -1.614 1.00 89.38 382 GLU A C 1
ATOM 2762 O O . GLU A 1 382 ? 9.653 -5.318 -2.225 1.00 89.38 382 GLU A O 1
ATOM 2767 N N . GLY A 1 383 ? 11.886 -5.206 -1.980 1.00 76.69 383 GLY A N 1
ATOM 2768 C CA . GLY A 1 383 ? 12.139 -4.381 -3.146 1.00 76.69 383 GLY A CA 1
ATOM 2769 C C . GLY A 1 383 ? 12.202 -2.891 -2.817 1.00 76.69 383 GLY A C 1
ATOM 2770 O O . GLY A 1 383 ? 11.231 -2.238 -2.412 1.00 76.69 383 GLY A O 1
ATOM 2771 N N . GLY A 1 384 ? 13.359 -2.291 -3.093 1.00 77.19 384 GLY A N 1
ATOM 2772 C CA . GLY A 1 384 ? 13.629 -0.878 -2.861 1.00 77.19 384 GLY A CA 1
ATOM 2773 C C . GLY A 1 384 ? 14.906 -0.655 -2.074 1.00 77.19 384 GLY A C 1
ATOM 2774 O O . GLY A 1 384 ? 15.870 -1.385 -2.239 1.00 77.19 384 GLY A O 1
ATOM 2775 N N . ARG A 1 385 ? 14.927 0.405 -1.257 1.00 68.81 385 ARG A N 1
ATOM 2776 C CA . ARG A 1 385 ? 16.071 0.698 -0.377 1.00 68.81 385 ARG A CA 1
ATOM 2777 C C . ARG A 1 385 ? 16.018 -0.064 0.950 1.00 68.81 385 ARG A C 1
ATOM 2779 O O . ARG A 1 385 ? 17.049 -0.194 1.594 1.00 68.81 385 ARG A O 1
ATOM 2786 N N . HIS A 1 386 ? 14.828 -0.490 1.375 1.00 72.81 386 HIS A N 1
ATOM 2787 C CA . HIS A 1 386 ? 14.595 -1.085 2.689 1.00 72.81 386 HIS A CA 1
ATOM 2788 C C . HIS A 1 386 ? 13.616 -2.244 2.558 1.00 72.81 386 HIS A C 1
ATOM 2790 O O . HIS A 1 386 ? 12.481 -2.024 2.120 1.00 72.81 386 HIS A O 1
ATOM 2796 N N . ASP A 1 387 ? 14.059 -3.412 3.007 1.00 85.88 387 ASP A N 1
ATOM 2797 C CA . ASP A 1 387 ? 13.286 -4.646 3.075 1.00 85.88 387 ASP A CA 1
ATOM 2798 C C . ASP A 1 387 ? 13.132 -5.048 4.543 1.00 85.88 387 ASP A C 1
ATOM 2800 O O . ASP A 1 387 ? 14.034 -4.812 5.352 1.00 85.88 387 ASP A O 1
ATOM 2804 N N . PHE A 1 388 ? 11.990 -5.635 4.901 1.00 83.75 388 PHE A N 1
ATOM 2805 C CA . PHE A 1 388 ? 11.784 -6.187 6.239 1.00 83.75 388 PHE A CA 1
ATOM 2806 C C . PHE A 1 388 ? 10.691 -7.256 6.262 1.00 83.75 388 PHE A C 1
ATOM 2808 O O . PHE A 1 388 ? 9.799 -7.290 5.412 1.00 83.75 388 PHE A O 1
ATOM 2815 N N . VAL A 1 389 ? 10.742 -8.091 7.298 1.00 84.50 389 VAL A N 1
ATOM 2816 C CA . VAL A 1 389 ? 9.697 -9.048 7.671 1.00 84.50 389 VAL A CA 1
ATOM 2817 C C . VAL A 1 389 ? 9.469 -8.918 9.176 1.00 84.50 389 VAL A C 1
ATOM 2819 O O . VAL A 1 389 ? 10.427 -8.983 9.944 1.00 84.50 389 VAL A O 1
ATOM 2822 N N . LEU A 1 390 ? 8.225 -8.719 9.609 1.00 76.12 390 LEU A N 1
ATOM 2823 C CA . LEU A 1 390 ? 7.868 -8.723 11.028 1.00 76.12 390 LEU A CA 1
ATOM 2824 C C . LEU A 1 390 ? 7.765 -10.163 11.547 1.00 76.12 390 LEU A C 1
ATOM 2826 O O . LEU A 1 390 ? 6.973 -10.969 11.053 1.00 76.12 390 LEU A O 1
ATOM 2830 N N . SER A 1 391 ? 8.550 -10.475 12.576 1.00 45.66 391 SER A N 1
ATOM 2831 C CA . SER A 1 391 ? 8.536 -11.760 13.279 1.00 45.66 391 SER A CA 1
ATOM 2832 C C . SER A 1 391 ? 7.168 -11.999 13.934 1.00 45.66 391 SER A C 1
ATOM 2834 O O . SER A 1 391 ? 6.752 -11.213 14.780 1.00 45.66 391 SER A O 1
ATOM 2836 N N . GLY A 1 392 ? 6.471 -13.083 13.571 1.00 46.84 392 GLY A N 1
ATOM 2837 C CA . GLY A 1 392 ? 5.195 -13.487 14.191 1.00 46.84 392 GLY A CA 1
ATOM 2838 C C . GLY A 1 392 ? 3.967 -13.459 13.273 1.00 46.84 392 GLY A C 1
ATOM 2839 O O . GLY A 1 392 ? 2.903 -13.925 13.676 1.00 46.84 392 GLY A O 1
ATOM 2840 N N . GLY A 1 393 ? 4.092 -12.984 12.030 1.00 38.41 393 GLY A N 1
ATOM 2841 C CA . GLY A 1 393 ? 3.089 -13.252 10.998 1.00 38.41 393 GLY A CA 1
ATOM 2842 C C . GLY A 1 393 ? 3.202 -14.707 10.552 1.00 38.41 393 GLY A C 1
ATOM 2843 O O . GLY A 1 393 ? 4.185 -15.063 9.906 1.00 38.41 393 GLY A O 1
ATOM 2844 N N . GLY A 1 394 ? 2.242 -15.560 10.921 1.00 35.75 394 GLY A N 1
ATOM 2845 C CA . GLY A 1 394 ? 2.155 -16.914 10.374 1.00 35.75 394 GLY A CA 1
ATOM 2846 C C . GLY A 1 394 ? 2.201 -16.837 8.850 1.00 35.75 394 GLY A C 1
ATOM 2847 O O . GLY A 1 394 ? 1.346 -16.201 8.240 1.00 35.75 394 GLY A O 1
ATOM 2848 N N . ALA A 1 395 ? 3.243 -17.409 8.251 1.00 33.25 395 ALA A N 1
ATOM 2849 C CA . ALA A 1 395 ? 3.428 -17.399 6.813 1.00 33.25 395 ALA A CA 1
ATOM 2850 C C . ALA A 1 395 ? 2.386 -18.324 6.176 1.00 33.25 395 ALA A C 1
ATOM 2852 O O . ALA A 1 395 ? 2.623 -19.523 6.027 1.00 33.25 395 ALA A O 1
ATOM 2853 N N . ALA A 1 396 ? 1.237 -17.776 5.786 1.00 38.03 396 ALA A N 1
ATOM 2854 C CA . ALA A 1 396 ? 0.443 -18.414 4.753 1.00 38.03 396 ALA A CA 1
ATOM 2855 C C . ALA A 1 396 ? 1.252 -18.317 3.446 1.00 38.03 396 ALA A C 1
ATOM 2857 O O . ALA A 1 396 ? 1.710 -17.222 3.079 1.00 38.03 396 ALA A O 1
ATOM 2858 N N . PRO A 1 397 ? 1.504 -19.439 2.746 1.00 34.72 397 PRO A N 1
ATOM 2859 C CA . PRO A 1 397 ? 2.212 -19.400 1.480 1.00 34.72 397 PRO A CA 1
ATOM 2860 C C . PRO A 1 397 ? 1.457 -18.446 0.557 1.00 34.72 397 PRO A C 1
ATOM 2862 O O . PRO A 1 397 ? 0.242 -18.551 0.387 1.00 34.72 397 PRO A O 1
ATOM 2865 N N . GLY A 1 398 ? 2.178 -17.477 -0.019 1.00 32.59 398 GLY A N 1
ATOM 2866 C CA . GLY A 1 398 ? 1.593 -16.643 -1.064 1.00 32.59 398 GLY A CA 1
ATOM 2867 C C . GLY A 1 398 ? 0.966 -17.545 -2.123 1.00 32.59 398 GLY A C 1
ATOM 2868 O O . GLY A 1 398 ? 1.530 -18.610 -2.388 1.00 32.59 398 GLY A O 1
ATOM 2869 N N . PRO A 1 399 ? -0.173 -17.158 -2.722 1.00 32.22 399 PRO A N 1
ATOM 2870 C CA . PRO A 1 399 ? -0.752 -17.928 -3.813 1.00 32.22 399 PRO A CA 1
ATOM 2871 C C . PRO A 1 399 ? 0.359 -18.212 -4.814 1.00 32.22 399 PRO A C 1
ATOM 2873 O O . PRO A 1 399 ? 0.987 -17.256 -5.303 1.00 32.22 399 PRO A O 1
ATOM 2876 N N . ALA A 1 400 ? 0.618 -19.509 -5.034 1.00 32.00 400 ALA A N 1
ATOM 2877 C CA . ALA A 1 400 ? 1.662 -20.012 -5.912 1.00 32.00 400 ALA A CA 1
ATOM 2878 C C . ALA A 1 400 ? 1.715 -19.122 -7.148 1.00 32.00 400 ALA A C 1
ATOM 2880 O O . ALA A 1 400 ? 0.667 -18.760 -7.699 1.00 32.00 400 ALA A O 1
ATOM 2881 N N . ALA A 1 401 ? 2.922 -18.679 -7.509 1.00 27.91 401 ALA A N 1
ATOM 2882 C CA . ALA A 1 401 ? 3.126 -17.938 -8.737 1.00 27.91 401 ALA A CA 1
ATOM 2883 C C . ALA A 1 401 ? 2.334 -18.660 -9.830 1.00 27.91 401 ALA A C 1
ATOM 2885 O O . ALA A 1 401 ? 2.586 -19.836 -10.095 1.00 27.91 401 ALA A O 1
ATOM 2886 N N . ALA A 1 402 ? 1.330 -17.986 -10.405 1.00 29.41 402 ALA A N 1
ATOM 2887 C CA . ALA A 1 402 ? 0.790 -18.454 -11.666 1.00 29.41 402 ALA A CA 1
ATOM 2888 C C . ALA A 1 402 ? 2.024 -18.601 -12.560 1.00 29.41 402 ALA A C 1
ATOM 2890 O O . ALA A 1 402 ? 2.820 -17.653 -12.591 1.00 29.41 402 ALA A O 1
ATOM 2891 N N . PRO A 1 403 ? 2.272 -19.777 -13.155 1.00 29.66 403 PRO A N 1
ATOM 2892 C CA . PRO A 1 403 ? 3.496 -20.004 -13.891 1.00 29.66 403 PRO A CA 1
ATOM 2893 C C . PRO A 1 403 ? 3.507 -19.016 -15.053 1.00 29.66 403 PRO A C 1
ATOM 2895 O O . PRO A 1 403 ? 2.857 -19.222 -16.073 1.00 29.66 403 PRO A O 1
ATOM 2898 N N . GLY A 1 404 ? 4.239 -17.915 -14.883 1.00 37.66 404 GLY A N 1
ATOM 2899 C CA . GLY A 1 404 ? 4.796 -17.180 -15.995 1.00 37.66 404 GLY A CA 1
ATOM 2900 C C . GLY A 1 404 ? 5.751 -18.162 -16.636 1.00 37.66 404 GLY A C 1
ATOM 2901 O O . GLY A 1 404 ? 6.867 -18.338 -16.160 1.00 37.66 404 GLY A O 1
ATOM 2902 N N . HIS A 1 405 ? 5.262 -18.895 -17.629 1.00 42.88 405 HIS A N 1
ATOM 2903 C CA . HIS A 1 405 ? 6.023 -19.906 -18.342 1.00 42.88 405 HIS A CA 1
ATOM 2904 C C . HIS A 1 405 ? 6.994 -19.204 -19.300 1.00 42.88 405 HIS A C 1
ATOM 2906 O O . HIS A 1 405 ? 6.925 -19.383 -20.510 1.00 42.88 405 HIS A O 1
ATOM 2912 N N . ALA A 1 406 ? 7.867 -18.346 -18.766 1.00 46.47 406 ALA A N 1
ATOM 2913 C CA . ALA A 1 406 ? 9.103 -18.000 -19.440 1.00 46.47 406 ALA A CA 1
ATOM 2914 C C . ALA A 1 406 ? 10.009 -19.228 -19.267 1.00 46.47 406 ALA A C 1
ATOM 2916 O O . ALA A 1 406 ? 10.317 -19.586 -18.125 1.00 46.47 406 ALA A O 1
ATOM 2917 N N . PRO A 1 407 ? 10.366 -19.939 -20.349 1.00 51.78 407 PRO A N 1
ATOM 2918 C CA . PRO A 1 407 ? 11.284 -21.063 -20.248 1.00 51.78 407 PRO A CA 1
ATOM 2919 C C . PRO A 1 407 ? 12.605 -20.597 -19.634 1.00 51.78 407 PRO A C 1
ATOM 2921 O O . PRO A 1 407 ? 12.983 -19.431 -19.772 1.00 51.78 407 PRO A O 1
ATOM 2924 N N . ALA A 1 408 ? 13.324 -21.508 -18.979 1.00 54.81 408 ALA A N 1
ATOM 2925 C CA . ALA A 1 408 ? 14.670 -21.202 -18.518 1.00 54.81 408 ALA A CA 1
ATOM 2926 C C . ALA A 1 408 ? 15.523 -20.732 -19.715 1.00 54.81 408 ALA A C 1
ATOM 2928 O O . ALA A 1 408 ? 15.486 -21.382 -20.767 1.00 54.81 408 ALA A O 1
ATOM 2929 N N . PRO A 1 409 ? 16.269 -19.620 -19.588 1.00 65.81 409 PRO A N 1
ATOM 2930 C CA . PRO A 1 409 ? 17.131 -19.151 -20.662 1.00 65.81 409 PRO A CA 1
ATOM 2931 C C . PRO A 1 409 ? 18.139 -20.252 -21.008 1.00 65.81 409 PRO A C 1
ATOM 2933 O O . PRO A 1 409 ? 18.829 -20.774 -20.131 1.00 65.81 409 PRO A O 1
ATOM 2936 N N . ARG A 1 410 ? 18.206 -20.622 -22.290 1.00 87.06 410 ARG A N 1
ATOM 2937 C CA . ARG A 1 410 ? 19.183 -21.581 -22.821 1.00 87.06 410 ARG A CA 1
ATOM 2938 C C . ARG A 1 410 ? 20.009 -20.940 -23.926 1.00 87.06 410 ARG A C 1
ATOM 2940 O O . ARG A 1 410 ? 19.548 -20.025 -24.610 1.00 87.06 410 ARG A O 1
ATOM 2947 N N . ALA A 1 411 ? 21.225 -21.443 -24.098 1.00 89.94 411 ALA A N 1
ATOM 2948 C CA . ALA A 1 411 ? 22.087 -21.044 -25.196 1.00 89.94 411 ALA A CA 1
ATOM 2949 C C . ALA A 1 411 ? 21.503 -21.483 -26.546 1.00 89.94 411 ALA A C 1
ATOM 2951 O O . ALA A 1 411 ? 20.900 -22.557 -26.644 1.00 89.94 411 ALA A O 1
ATOM 2952 N N . LEU A 1 412 ? 21.710 -20.651 -27.568 1.00 93.75 412 LEU A N 1
ATOM 2953 C CA . LEU A 1 412 ? 21.326 -20.933 -28.948 1.00 93.75 412 LEU A CA 1
ATOM 2954 C C . LEU A 1 412 ? 22.558 -21.087 -29.839 1.00 93.75 412 LEU A C 1
ATOM 2956 O O . LEU A 1 412 ? 23.555 -20.383 -29.659 1.00 93.75 412 LEU A O 1
ATOM 2960 N N . GLN A 1 413 ? 22.459 -21.973 -30.827 1.00 96.19 413 GLN A N 1
ATOM 2961 C CA . GLN A 1 413 ? 23.338 -21.979 -31.996 1.00 96.19 413 GLN A CA 1
ATOM 2962 C C . GLN A 1 413 ? 22.852 -20.909 -32.973 1.00 96.19 413 GLN A C 1
ATOM 2964 O O . GLN A 1 413 ? 21.728 -20.994 -33.466 1.00 96.19 413 GLN A O 1
ATOM 2969 N N . VAL A 1 414 ? 23.670 -19.899 -33.256 1.00 96.81 414 VAL A N 1
ATOM 2970 C CA . VAL A 1 414 ? 23.272 -18.762 -34.089 1.00 96.81 414 VAL A CA 1
ATOM 2971 C C . VAL A 1 414 ? 24.112 -18.630 -35.351 1.00 96.81 414 VAL A C 1
ATOM 2973 O O . VAL A 1 414 ? 25.320 -18.864 -35.349 1.00 96.81 414 VAL A O 1
ATOM 2976 N N . GLY A 1 415 ? 23.453 -18.239 -36.436 1.00 97.06 415 GLY A N 1
ATOM 2977 C CA . GLY A 1 415 ? 24.082 -17.719 -37.641 1.00 97.06 415 GLY A CA 1
ATOM 2978 C C . GLY A 1 415 ? 24.123 -16.197 -37.573 1.00 97.06 415 GLY A C 1
ATOM 2979 O O . GLY A 1 415 ? 23.135 -15.576 -37.190 1.00 97.06 415 GLY A O 1
ATOM 2980 N N . ALA A 1 416 ? 25.238 -15.579 -37.935 1.00 96.69 416 ALA A N 1
ATOM 2981 C CA . ALA A 1 416 ? 25.406 -14.135 -37.894 1.00 96.69 416 ALA A CA 1
ATOM 2982 C C . ALA A 1 416 ? 25.697 -13.570 -39.284 1.00 96.69 416 ALA A C 1
ATOM 2984 O O . ALA A 1 416 ? 26.654 -13.970 -39.942 1.00 96.69 416 ALA A O 1
ATOM 2985 N N . VAL A 1 417 ? 24.871 -12.620 -39.719 1.00 96.75 417 VAL A N 1
ATOM 2986 C CA . VAL A 1 417 ? 25.016 -11.936 -41.008 1.00 96.75 417 VAL A CA 1
ATOM 2987 C C . VAL A 1 417 ? 25.288 -10.464 -40.738 1.00 96.75 417 VAL A C 1
ATOM 2989 O O . VAL A 1 417 ? 24.411 -9.697 -40.341 1.00 96.75 417 VAL A O 1
ATOM 2992 N N . HIS A 1 418 ? 26.533 -10.056 -40.920 1.00 94.44 418 HIS A N 1
ATOM 2993 C CA . HIS A 1 418 ? 26.951 -8.677 -40.726 1.00 94.44 418 HIS A CA 1
ATOM 2994 C C . HIS A 1 418 ? 26.757 -7.911 -42.033 1.00 94.44 418 HIS A C 1
ATOM 2996 O O . HIS A 1 418 ? 27.278 -8.316 -43.069 1.00 94.44 418 HIS A O 1
ATOM 3002 N N . VAL A 1 419 ? 26.025 -6.800 -41.983 1.00 92.75 419 VAL A N 1
ATOM 3003 C CA . VAL A 1 419 ? 25.664 -6.025 -43.176 1.00 92.75 419 VAL A CA 1
ATOM 3004 C C . VAL A 1 419 ? 26.414 -4.699 -43.156 1.00 92.75 419 VAL A C 1
ATOM 3006 O O . VAL A 1 419 ? 26.184 -3.863 -42.275 1.00 92.75 419 VAL A O 1
ATOM 3009 N N . SER A 1 420 ? 27.383 -4.543 -44.066 1.00 88.00 420 SER A N 1
ATOM 3010 C CA . SER A 1 420 ? 28.086 -3.277 -44.289 1.00 88.00 420 SER A CA 1
ATOM 3011 C C . SER A 1 420 ? 28.982 -3.280 -45.535 1.00 88.00 420 SER A C 1
ATOM 3013 O O . SER A 1 420 ? 30.000 -3.975 -45.609 1.00 88.00 420 SER A O 1
ATOM 3015 N N . THR A 1 421 ? 28.724 -2.360 -46.461 1.00 81.31 421 THR A N 1
ATOM 3016 C CA . THR A 1 421 ? 29.526 -2.123 -47.673 1.00 81.31 421 THR A CA 1
ATOM 3017 C C . THR A 1 421 ? 30.929 -1.621 -47.342 1.00 81.31 421 THR A C 1
ATOM 3019 O O . THR A 1 421 ? 31.924 -2.080 -47.906 1.00 81.31 421 THR A O 1
ATOM 3022 N N . THR A 1 422 ? 31.044 -0.684 -46.398 1.00 76.69 422 THR A N 1
ATOM 3023 C CA . THR A 1 422 ? 32.343 -0.086 -46.038 1.00 76.69 422 THR A CA 1
ATOM 3024 C C . THR A 1 422 ? 33.262 -1.062 -45.303 1.00 76.69 422 THR A C 1
ATOM 3026 O O . THR A 1 422 ? 34.480 -0.996 -45.479 1.00 76.69 422 THR A O 1
ATOM 3029 N N . ARG A 1 423 ? 32.706 -1.997 -44.520 1.00 77.38 423 ARG A N 1
ATOM 3030 C CA . ARG A 1 423 ? 33.492 -3.031 -43.825 1.00 77.38 423 ARG A CA 1
ATOM 3031 C C . ARG A 1 423 ? 33.855 -4.191 -44.741 1.00 77.38 423 ARG A C 1
ATOM 3033 O O . ARG A 1 423 ? 34.990 -4.646 -44.683 1.00 77.38 423 ARG A O 1
ATOM 3040 N N . THR A 1 424 ? 32.964 -4.572 -45.657 1.00 68.19 424 THR A N 1
ATOM 3041 C CA . THR A 1 424 ? 33.273 -5.550 -46.717 1.00 68.19 424 THR A CA 1
ATOM 3042 C C . THR A 1 424 ? 34.465 -5.097 -47.572 1.00 68.19 424 THR A C 1
ATOM 3044 O O . THR A 1 424 ? 35.300 -5.905 -47.962 1.00 68.19 424 THR A O 1
ATOM 3047 N N . ARG A 1 425 ? 34.612 -3.782 -47.804 1.00 75.06 425 ARG A N 1
ATOM 3048 C CA . ARG A 1 425 ? 35.756 -3.183 -48.522 1.00 75.06 425 ARG A CA 1
ATOM 3049 C C . ARG A 1 425 ? 37.007 -2.944 -47.656 1.00 75.06 425 ARG A C 1
ATOM 3051 O O . ARG A 1 425 ? 37.974 -2.375 -48.153 1.00 75.06 425 ARG A O 1
ATOM 3058 N N . GLY A 1 426 ? 36.998 -3.317 -46.372 1.00 69.38 426 GLY A N 1
ATOM 3059 C CA . GLY A 1 426 ? 38.139 -3.154 -45.457 1.00 69.38 426 GLY A CA 1
ATOM 3060 C C . GLY A 1 426 ? 38.427 -1.713 -45.009 1.00 69.38 426 GLY A C 1
ATOM 3061 O O . GLY A 1 426 ? 39.509 -1.433 -44.503 1.00 69.38 426 GLY A O 1
ATOM 3062 N N . VAL A 1 427 ? 37.482 -0.781 -45.183 1.00 64.25 427 VAL A N 1
ATOM 3063 C CA . VAL A 1 427 ? 37.699 0.662 -44.940 1.00 64.25 427 VAL A CA 1
ATOM 3064 C C . VAL A 1 427 ? 37.566 1.039 -43.457 1.00 64.25 427 VAL A C 1
ATOM 3066 O O . VAL A 1 427 ? 38.104 2.057 -43.020 1.00 64.25 427 VAL A O 1
ATOM 3069 N N . ARG A 1 428 ? 36.849 0.245 -42.652 1.00 65.44 428 ARG A N 1
ATOM 3070 C CA . ARG A 1 428 ? 36.648 0.489 -41.213 1.00 65.44 428 ARG A CA 1
ATOM 3071 C C . ARG A 1 428 ? 36.745 -0.802 -40.394 1.00 65.44 428 ARG A C 1
ATOM 3073 O O . ARG A 1 428 ? 36.312 -1.842 -40.884 1.00 65.44 428 ARG A O 1
ATOM 3080 N N . PRO A 1 429 ? 37.228 -0.728 -39.137 1.00 65.88 429 PRO A N 1
ATOM 3081 C CA . PRO A 1 429 ? 37.236 -1.866 -38.225 1.00 65.88 429 PRO A CA 1
ATOM 3082 C C . PRO A 1 429 ? 35.814 -2.316 -37.880 1.00 65.88 429 PRO A C 1
ATOM 3084 O O . PRO A 1 429 ? 34.890 -1.503 -37.737 1.00 65.88 429 PRO A O 1
ATOM 3087 N N . ASP A 1 430 ? 35.652 -3.626 -37.736 1.00 69.94 430 ASP A N 1
ATOM 3088 C CA . ASP A 1 430 ? 34.349 -4.258 -37.635 1.00 69.94 430 ASP A CA 1
ATOM 3089 C C . ASP A 1 430 ? 33.843 -4.384 -36.194 1.00 69.94 430 ASP A C 1
ATOM 3091 O O . ASP A 1 430 ? 34.024 -5.388 -35.509 1.00 69.94 430 ASP A O 1
ATOM 3095 N N . ARG A 1 431 ? 33.155 -3.338 -35.740 1.00 77.19 431 ARG A N 1
ATOM 3096 C CA . ARG A 1 431 ? 32.587 -3.280 -34.387 1.00 77.19 431 ARG A CA 1
ATOM 3097 C C . ARG A 1 431 ? 31.373 -4.189 -34.167 1.00 77.19 431 ARG A C 1
ATOM 3099 O O . ARG A 1 431 ? 30.983 -4.367 -33.019 1.00 77.19 431 ARG A O 1
ATOM 3106 N N . SER A 1 432 ? 30.737 -4.724 -35.218 1.00 80.88 432 SER A N 1
ATOM 3107 C CA . SER A 1 432 ? 29.565 -5.600 -35.030 1.00 80.88 432 SER A CA 1
ATOM 3108 C C . SER A 1 432 ? 29.978 -7.026 -34.679 1.00 80.88 432 SER A C 1
ATOM 3110 O O . SER A 1 432 ? 29.278 -7.666 -33.901 1.00 80.88 432 SER A O 1
ATOM 3112 N N . ARG A 1 433 ? 31.139 -7.497 -35.149 1.00 86.25 433 ARG A N 1
ATOM 3113 C CA . ARG A 1 433 ? 31.735 -8.762 -34.684 1.00 86.25 433 ARG A CA 1
ATOM 3114 C C . ARG A 1 433 ? 32.118 -8.705 -33.217 1.00 86.25 433 ARG A C 1
ATOM 3116 O O . ARG A 1 433 ? 31.766 -9.594 -32.456 1.00 86.25 433 ARG A O 1
ATOM 3123 N N . GLU A 1 434 ? 32.755 -7.614 -32.800 1.00 84.06 434 GLU A N 1
ATOM 3124 C CA . GLU A 1 434 ? 33.072 -7.379 -31.387 1.00 84.06 434 GLU A CA 1
ATOM 3125 C C . GLU A 1 434 ? 31.800 -7.320 -30.523 1.00 84.06 434 GLU A C 1
ATOM 3127 O O . GLU A 1 434 ? 31.735 -7.954 -29.469 1.00 84.06 434 GLU A O 1
ATOM 3132 N N . ALA A 1 435 ? 30.761 -6.614 -30.993 1.00 85.56 435 ALA A N 1
ATOM 3133 C CA . ALA A 1 435 ? 29.461 -6.563 -30.326 1.00 85.56 435 ALA A CA 1
ATOM 3134 C C . ALA A 1 435 ? 28.871 -7.964 -30.117 1.00 85.56 435 ALA A C 1
ATOM 3136 O O . ALA A 1 435 ? 28.472 -8.308 -29.001 1.00 85.56 435 ALA A O 1
ATOM 3137 N N . LEU A 1 436 ? 28.831 -8.763 -31.186 1.00 90.12 436 LEU A N 1
ATOM 3138 C CA . LEU A 1 436 ? 28.264 -10.102 -31.164 1.00 90.12 436 LEU A CA 1
ATOM 3139 C C . LEU A 1 436 ? 29.092 -11.057 -30.300 1.00 90.12 436 LEU A C 1
ATOM 3141 O O . LEU A 1 436 ? 28.517 -11.797 -29.506 1.00 90.12 436 LEU A O 1
ATOM 3145 N N . ALA A 1 437 ? 30.421 -11.009 -30.396 1.00 87.38 437 ALA A N 1
ATOM 3146 C CA . ALA A 1 437 ? 31.312 -11.817 -29.571 1.00 87.38 437 ALA A CA 1
ATOM 3147 C C . ALA A 1 437 ? 31.106 -11.521 -28.079 1.00 87.38 437 ALA A C 1
ATOM 3149 O O . ALA A 1 437 ? 30.968 -12.442 -27.275 1.00 87.38 437 ALA A O 1
ATOM 3150 N N . GLY A 1 438 ? 31.000 -10.239 -27.709 1.00 86.81 438 GLY A N 1
ATOM 3151 C CA . GLY A 1 438 ? 30.696 -9.836 -26.337 1.00 86.81 438 GLY A CA 1
ATOM 3152 C C . GLY A 1 438 ? 29.326 -10.329 -25.863 1.00 86.81 438 GLY A C 1
ATOM 3153 O O . GLY A 1 438 ? 29.198 -10.784 -24.729 1.00 86.81 438 GLY A O 1
ATOM 3154 N N . PHE A 1 439 ? 28.308 -10.264 -26.722 1.00 89.12 439 PHE A N 1
ATOM 3155 C CA . PHE A 1 439 ? 26.970 -10.784 -26.431 1.00 89.12 439 PHE A CA 1
ATOM 3156 C C . PHE A 1 439 ? 26.966 -12.309 -26.241 1.00 89.12 439 PHE A C 1
ATOM 3158 O O . PHE A 1 439 ? 26.430 -12.810 -25.254 1.00 89.12 439 PHE A O 1
ATOM 3165 N N . CYS A 1 440 ? 27.623 -13.053 -27.130 1.00 90.81 440 CYS A N 1
ATOM 3166 C CA . CYS A 1 440 ? 27.728 -14.510 -27.046 1.00 90.81 440 CYS A CA 1
ATOM 3167 C C . CYS A 1 440 ? 28.495 -14.955 -25.794 1.00 90.81 440 CYS A C 1
ATOM 3169 O O . CYS A 1 440 ? 28.066 -15.878 -25.107 1.00 90.81 440 CYS A O 1
ATOM 3171 N N . ALA A 1 441 ? 29.568 -14.246 -25.427 1.00 87.38 441 ALA A N 1
ATOM 3172 C CA . ALA A 1 441 ? 30.326 -14.531 -24.209 1.00 87.38 441 ALA A CA 1
ATOM 3173 C C . ALA A 1 441 ? 29.486 -14.394 -22.925 1.00 87.38 441 ALA A C 1
ATOM 3175 O O . ALA A 1 441 ? 29.704 -15.141 -21.975 1.00 87.38 441 ALA A O 1
ATOM 3176 N N . ARG A 1 442 ? 28.524 -13.460 -22.886 1.00 87.44 442 ARG A N 1
ATOM 3177 C CA . ARG A 1 442 ? 27.639 -13.259 -21.722 1.00 87.44 442 ARG A CA 1
ATOM 3178 C C . ARG A 1 442 ? 26.454 -14.217 -21.691 1.00 87.44 442 ARG A C 1
ATOM 3180 O O . ARG A 1 442 ? 26.058 -14.664 -20.621 1.00 87.44 442 ARG A O 1
ATOM 3187 N N . THR A 1 443 ? 25.901 -14.537 -22.856 1.00 88.62 443 THR A N 1
ATOM 3188 C CA . THR A 1 443 ? 24.683 -15.354 -22.984 1.00 88.62 443 THR A CA 1
ATOM 3189 C C . THR A 1 443 ? 24.961 -16.849 -23.135 1.00 88.62 443 THR A C 1
ATOM 3191 O O . THR A 1 443 ? 24.047 -17.663 -23.017 1.00 88.62 443 THR A O 1
ATOM 3194 N N . GLY A 1 444 ? 26.210 -17.224 -23.421 1.00 91.56 444 GLY A N 1
ATOM 3195 C CA . GLY A 1 444 ? 26.604 -18.593 -23.749 1.00 91.56 444 GLY A CA 1
ATOM 3196 C C . GLY A 1 444 ? 26.173 -19.042 -25.147 1.00 91.56 444 GLY A C 1
ATOM 3197 O O . GLY A 1 444 ? 26.287 -20.225 -25.457 1.00 91.56 444 GLY A O 1
ATOM 3198 N N . TRP A 1 445 ? 25.653 -18.137 -25.984 1.00 94.19 445 TRP A N 1
ATOM 3199 C CA . TRP A 1 445 ? 25.261 -18.456 -27.357 1.00 94.19 445 TRP A CA 1
ATOM 3200 C C . TRP A 1 445 ? 26.495 -18.761 -28.202 1.00 94.19 445 TRP A C 1
ATOM 3202 O O . TRP A 1 445 ? 27.577 -18.223 -27.968 1.00 94.19 445 TRP A O 1
ATOM 3212 N N . VAL A 1 446 ? 26.334 -19.637 -29.188 1.00 95.31 446 VAL A N 1
ATOM 3213 C CA . VAL A 1 446 ? 27.439 -20.126 -30.014 1.00 95.31 446 VAL A CA 1
ATOM 3214 C C . VAL A 1 446 ? 27.200 -19.703 -31.451 1.00 95.31 446 VAL A C 1
ATOM 3216 O O . VAL A 1 446 ? 26.198 -20.078 -32.053 1.00 95.31 446 VAL A O 1
ATOM 3219 N N . VAL A 1 447 ? 28.128 -18.929 -32.007 1.00 95.12 447 VAL A N 1
ATOM 3220 C CA . VAL A 1 447 ? 28.100 -18.557 -33.423 1.00 95.12 447 VAL A CA 1
ATOM 3221 C C . VAL A 1 447 ? 28.614 -19.742 -34.240 1.00 95.12 447 VAL A C 1
ATOM 3223 O O . VAL A 1 447 ? 29.806 -20.037 -34.224 1.00 95.12 447 VAL A O 1
ATOM 3226 N N . ALA A 1 448 ? 27.711 -20.447 -34.919 1.00 93.19 448 ALA A N 1
ATOM 3227 C CA . ALA A 1 448 ? 28.043 -21.617 -35.739 1.00 93.19 448 ALA A CA 1
ATOM 3228 C C . ALA A 1 448 ? 28.270 -21.261 -37.217 1.00 93.19 448 ALA A C 1
ATOM 3230 O O . ALA A 1 448 ? 28.909 -22.011 -37.954 1.00 93.19 448 ALA A O 1
ATOM 3231 N N . HIS A 1 449 ? 27.761 -20.108 -37.648 1.00 94.12 449 HIS A N 1
ATOM 3232 C CA . HIS A 1 449 ? 27.954 -19.566 -38.984 1.00 94.12 449 HIS A CA 1
ATOM 3233 C C . HIS A 1 449 ? 28.086 -18.046 -38.892 1.00 94.12 449 HIS A C 1
ATOM 3235 O O . HIS A 1 449 ? 27.326 -17.410 -38.166 1.00 94.12 449 HIS A O 1
ATOM 3241 N N . GLU A 1 450 ? 29.033 -17.452 -39.614 1.00 94.69 450 GLU A N 1
ATOM 3242 C CA . GLU A 1 450 ? 29.266 -16.008 -39.576 1.00 94.69 450 GLU A CA 1
ATOM 3243 C C . GLU A 1 450 ? 29.747 -15.500 -40.936 1.00 94.69 450 GLU A C 1
ATOM 3245 O O . GLU A 1 450 ? 30.773 -15.948 -41.448 1.00 94.69 450 GLU A O 1
ATOM 3250 N N . GLU A 1 451 ? 29.034 -14.531 -41.503 1.00 93.75 451 GLU A N 1
ATOM 3251 C CA . GLU A 1 451 ? 29.321 -13.961 -42.819 1.00 93.75 451 GLU A CA 1
ATOM 3252 C C . GLU A 1 451 ? 29.217 -12.426 -42.804 1.00 93.75 451 GLU A C 1
ATOM 3254 O O . GLU A 1 451 ? 28.493 -11.834 -42.002 1.00 93.75 451 GLU A O 1
ATOM 3259 N N . MET A 1 452 ? 29.977 -11.770 -43.686 1.00 92.12 452 MET A N 1
ATOM 3260 C CA . MET A 1 452 ? 29.894 -10.333 -43.962 1.00 92.12 452 MET A CA 1
ATOM 3261 C C . MET A 1 452 ? 29.392 -10.120 -45.384 1.00 92.12 452 MET A C 1
ATOM 3263 O O . MET A 1 452 ? 29.995 -10.646 -46.317 1.00 92.12 452 MET A O 1
ATOM 3267 N N . VAL A 1 453 ? 28.374 -9.283 -45.551 1.00 94.38 453 VAL A N 1
ATOM 3268 C CA . VAL A 1 453 ? 27.823 -8.919 -46.860 1.00 94.38 453 VAL A CA 1
ATOM 3269 C C . VAL A 1 453 ? 27.736 -7.398 -47.022 1.00 94.38 453 VAL A C 1
ATOM 3271 O O . VAL A 1 453 ? 27.604 -6.670 -46.029 1.00 94.38 453 VAL A O 1
ATOM 3274 N N . PRO A 1 454 ? 27.835 -6.877 -48.260 1.00 93.31 454 PRO A N 1
ATOM 3275 C CA . PRO A 1 454 ? 27.557 -5.470 -48.527 1.00 93.31 454 PRO A CA 1
ATOM 3276 C C . PRO A 1 454 ? 26.069 -5.147 -48.307 1.00 93.31 454 PRO A C 1
ATOM 3278 O O . PRO A 1 454 ? 25.243 -6.045 -48.154 1.00 93.31 454 PRO A O 1
ATOM 3281 N N . ASP A 1 455 ? 25.744 -3.853 -48.299 1.00 92.00 455 ASP A N 1
ATOM 3282 C CA . ASP A 1 455 ? 24.379 -3.332 -48.155 1.00 92.00 455 ASP A CA 1
ATOM 3283 C C . ASP A 1 455 ? 23.577 -3.545 -49.460 1.00 92.00 455 ASP A C 1
ATOM 3285 O O . ASP A 1 455 ? 23.212 -2.604 -50.158 1.00 92.00 455 ASP A O 1
ATOM 3289 N N . ASP A 1 456 ? 23.368 -4.806 -49.835 1.00 95.94 456 ASP A N 1
ATOM 3290 C CA . ASP A 1 456 ? 22.664 -5.226 -51.046 1.00 95.94 456 ASP A CA 1
ATOM 3291 C C . ASP A 1 456 ? 21.553 -6.212 -50.681 1.00 95.94 456 ASP A C 1
ATOM 3293 O O . ASP A 1 456 ? 21.785 -7.224 -50.016 1.00 95.94 456 ASP A O 1
ATOM 3297 N N . ARG A 1 457 ? 20.328 -5.904 -51.111 1.00 97.00 457 ARG A N 1
ATOM 3298 C CA . ARG A 1 457 ? 19.119 -6.628 -50.706 1.00 97.00 457 ARG A CA 1
ATOM 3299 C C . ARG A 1 457 ? 19.178 -8.123 -51.032 1.00 97.00 457 ARG A C 1
ATOM 3301 O O . ARG A 1 457 ? 18.832 -8.937 -50.174 1.00 97.00 457 ARG A O 1
ATOM 3308 N N . ASP A 1 458 ? 19.634 -8.484 -52.229 1.00 97.44 458 ASP A N 1
ATOM 3309 C CA . ASP A 1 458 ? 19.657 -9.876 -52.688 1.00 97.44 458 ASP A CA 1
ATOM 3310 C C . ASP A 1 458 ? 20.774 -10.661 -51.996 1.00 97.44 458 ASP A C 1
ATOM 3312 O O . ASP A 1 458 ? 20.578 -11.814 -51.594 1.00 97.44 458 ASP A O 1
ATOM 3316 N N . LEU A 1 459 ? 21.934 -10.029 -51.793 1.00 97.19 459 LEU A N 1
ATOM 3317 C CA . LEU A 1 459 ? 23.052 -10.639 -51.072 1.00 97.19 459 LEU A CA 1
ATOM 3318 C C . LEU A 1 459 ? 22.721 -10.861 -49.592 1.00 97.19 459 LEU A C 1
ATOM 3320 O O . LEU A 1 459 ? 23.002 -11.938 -49.065 1.00 97.19 459 LEU A O 1
ATOM 3324 N N . ILE A 1 460 ? 22.061 -9.903 -48.933 1.00 98.12 460 ILE A N 1
ATOM 3325 C CA . ILE A 1 460 ? 21.611 -10.054 -47.542 1.00 98.12 460 ILE A CA 1
ATOM 3326 C C . ILE A 1 460 ? 20.587 -11.188 -47.432 1.00 98.12 460 ILE A C 1
ATOM 3328 O O . ILE A 1 460 ? 20.727 -12.057 -46.570 1.00 98.12 460 ILE A O 1
ATOM 3332 N N . ALA A 1 461 ? 19.577 -11.223 -48.308 1.00 98.19 461 ALA A N 1
ATOM 3333 C CA . ALA A 1 461 ? 18.560 -12.273 -48.286 1.00 98.19 461 ALA A CA 1
ATOM 3334 C C . ALA A 1 461 ? 19.176 -13.662 -48.534 1.00 98.19 461 ALA A C 1
ATOM 3336 O O . ALA A 1 461 ? 18.829 -14.631 -47.854 1.00 98.19 461 ALA A O 1
ATOM 3337 N N . THR A 1 462 ? 20.130 -13.752 -49.464 1.00 98.06 462 THR A N 1
ATOM 3338 C CA . THR A 1 462 ? 20.872 -14.986 -49.756 1.00 98.06 462 THR A CA 1
ATOM 3339 C C . THR A 1 462 ? 21.683 -15.450 -48.549 1.00 98.06 462 THR A C 1
ATOM 3341 O O . THR A 1 462 ? 21.589 -16.620 -48.179 1.00 98.06 462 THR A O 1
ATOM 3344 N N . ALA A 1 463 ? 22.405 -14.545 -47.884 1.00 98.00 463 ALA A N 1
ATOM 3345 C CA . ALA A 1 463 ? 23.180 -14.865 -46.686 1.00 98.00 463 ALA A CA 1
ATOM 3346 C C . ALA A 1 463 ? 22.291 -15.308 -45.513 1.00 98.00 463 ALA A C 1
ATOM 3348 O O . ALA A 1 463 ? 22.624 -16.264 -44.818 1.00 98.00 463 ALA A O 1
ATOM 3349 N N . ILE A 1 464 ? 21.116 -14.693 -45.322 1.00 98.31 464 ILE A N 1
ATOM 3350 C CA . ILE A 1 464 ? 20.145 -15.136 -44.306 1.00 98.31 464 ILE A CA 1
ATOM 3351 C C . ILE A 1 464 ? 19.706 -16.584 -44.568 1.00 98.31 464 ILE A C 1
ATOM 3353 O O . ILE A 1 464 ? 19.699 -17.401 -43.644 1.00 98.31 464 ILE A O 1
ATOM 3357 N N . ARG A 1 465 ? 19.364 -16.924 -45.820 1.00 98.06 465 ARG A N 1
ATOM 3358 C CA . ARG A 1 465 ? 18.965 -18.293 -46.187 1.00 98.06 465 ARG A CA 1
ATOM 3359 C C . ARG A 1 465 ? 20.118 -19.283 -46.050 1.00 98.06 465 ARG A C 1
ATOM 3361 O O . ARG A 1 465 ? 19.904 -20.381 -45.543 1.00 98.06 465 ARG A O 1
ATOM 3368 N N . ALA A 1 466 ? 21.323 -18.899 -46.470 1.00 96.81 466 ALA A N 1
ATOM 3369 C CA . ALA A 1 466 ? 22.520 -19.726 -46.347 1.00 96.81 466 ALA A CA 1
ATOM 3370 C C . ALA A 1 466 ? 22.845 -20.019 -44.877 1.00 96.81 466 ALA A C 1
ATOM 3372 O O . ALA A 1 466 ? 23.057 -21.177 -44.520 1.00 96.81 466 ALA A O 1
ATOM 3373 N N . ALA A 1 467 ? 22.783 -19.001 -44.013 1.00 97.06 467 ALA A N 1
ATOM 3374 C CA . ALA A 1 467 ? 22.957 -19.155 -42.577 1.00 97.06 467 ALA A CA 1
ATOM 3375 C C . ALA A 1 467 ? 21.909 -20.111 -41.990 1.00 97.06 467 ALA A C 1
ATOM 3377 O O . ALA A 1 467 ? 22.281 -21.073 -41.322 1.00 97.06 467 ALA A O 1
ATOM 3378 N N . ALA A 1 468 ? 20.619 -19.916 -42.288 1.00 96.31 468 ALA A N 1
ATOM 3379 C CA . ALA A 1 468 ? 19.547 -20.793 -41.803 1.00 96.31 468 ALA A CA 1
ATOM 3380 C C . ALA A 1 468 ? 19.720 -22.252 -42.270 1.00 96.31 468 ALA A C 1
ATOM 3382 O O . ALA A 1 468 ? 19.497 -23.183 -41.495 1.00 96.31 468 ALA A O 1
ATOM 3383 N N . ALA A 1 469 ? 20.189 -22.465 -43.504 1.00 95.25 469 ALA A N 1
ATOM 3384 C CA . ALA A 1 469 ? 20.429 -23.795 -44.065 1.00 95.25 469 ALA A CA 1
ATOM 3385 C C . ALA A 1 469 ? 21.536 -24.587 -43.341 1.00 95.25 469 ALA A C 1
ATOM 3387 O O . ALA A 1 469 ? 21.592 -25.807 -43.477 1.00 95.25 469 ALA A O 1
ATOM 3388 N N . THR A 1 470 ? 22.387 -23.934 -42.538 1.00 95.12 470 THR A N 1
ATOM 3389 C CA . THR A 1 470 ? 23.389 -24.627 -41.704 1.00 95.12 470 THR A CA 1
ATOM 3390 C C . THR A 1 470 ? 22.789 -25.354 -40.494 1.00 95.12 470 THR A C 1
ATOM 3392 O O . THR A 1 470 ? 23.498 -26.098 -39.819 1.00 95.12 470 THR A O 1
ATOM 3395 N N . GLY A 1 471 ? 21.494 -25.166 -40.212 1.00 92.31 471 GLY A N 1
ATOM 3396 C CA . GLY A 1 471 ? 20.804 -25.796 -39.081 1.00 92.31 471 GLY A CA 1
ATOM 3397 C C . GLY A 1 471 ? 20.888 -25.011 -37.768 1.00 92.31 471 GLY A C 1
ATOM 3398 O O . GLY A 1 471 ? 20.537 -25.546 -36.714 1.00 92.31 471 GLY A O 1
ATOM 3399 N N . VAL A 1 472 ? 21.335 -23.752 -37.816 1.00 96.12 472 VAL A N 1
ATOM 3400 C CA . VAL A 1 472 ? 21.283 -22.828 -36.672 1.00 96.12 472 VAL A CA 1
ATOM 3401 C C . VAL A 1 472 ? 19.851 -22.587 -36.199 1.00 96.12 472 VAL A C 1
ATOM 3403 O O . VAL A 1 472 ? 18.884 -22.689 -36.949 1.00 96.12 472 VAL A O 1
ATOM 3406 N N . GLU A 1 473 ? 19.723 -22.243 -34.925 1.00 96.62 473 GLU A N 1
ATOM 3407 C CA . GLU A 1 473 ? 18.454 -21.983 -34.249 1.00 96.62 473 GLU A CA 1
ATOM 3408 C C . GLU A 1 473 ? 17.948 -20.564 -34.490 1.00 96.62 473 GLU A C 1
ATOM 3410 O O . GLU A 1 473 ? 16.744 -20.334 -34.590 1.00 96.62 473 GLU A O 1
ATOM 3415 N N . ALA A 1 474 ? 18.860 -19.602 -34.608 1.00 97.25 474 ALA A N 1
ATOM 3416 C CA . ALA A 1 474 ? 18.511 -18.235 -34.954 1.00 97.25 474 ALA A CA 1
ATOM 3417 C C . ALA A 1 474 ? 19.530 -17.619 -35.912 1.00 97.25 474 ALA A C 1
ATOM 3419 O O . ALA A 1 474 ? 20.721 -17.909 -35.835 1.00 97.25 474 ALA A O 1
ATOM 3420 N N . VAL A 1 475 ? 19.063 -16.744 -36.797 1.00 98.19 475 VAL A N 1
ATOM 3421 C CA . VAL A 1 475 ? 19.901 -15.926 -37.675 1.00 98.19 475 VAL A CA 1
ATOM 3422 C C . VAL A 1 475 ? 19.807 -14.475 -37.221 1.00 98.19 475 VAL A C 1
ATOM 3424 O O . VAL A 1 475 ? 18.733 -13.875 -37.230 1.00 98.19 475 VAL A O 1
ATOM 3427 N N . LEU A 1 476 ? 20.936 -13.905 -36.814 1.00 97.75 476 LEU A N 1
ATOM 3428 C CA . LEU A 1 476 ? 21.046 -12.539 -36.324 1.00 97.75 476 LEU A CA 1
ATOM 3429 C C . LEU A 1 476 ? 21.703 -11.678 -37.397 1.00 97.75 476 LEU A C 1
ATOM 3431 O O . LEU A 1 476 ? 22.870 -11.879 -37.731 1.00 97.75 476 LEU A O 1
ATOM 3435 N N . THR A 1 477 ? 20.977 -10.697 -37.926 1.00 97.25 477 THR A N 1
ATOM 3436 C CA . THR A 1 477 ? 21.579 -9.728 -38.848 1.00 97.25 477 THR A CA 1
ATOM 3437 C C . THR A 1 477 ? 22.042 -8.500 -38.072 1.00 97.25 477 THR A C 1
ATOM 3439 O O . THR A 1 477 ? 21.278 -7.976 -37.262 1.00 97.25 477 THR A O 1
ATOM 3442 N N . LEU A 1 478 ? 23.244 -7.991 -38.335 1.00 94.19 478 LEU A N 1
ATOM 3443 C CA . LEU A 1 478 ? 23.784 -6.814 -37.648 1.00 94.19 478 LEU A CA 1
ATOM 3444 C C . LEU A 1 478 ? 24.133 -5.706 -38.647 1.00 94.19 478 LEU A C 1
ATOM 3446 O O . LEU A 1 478 ? 25.151 -5.795 -39.334 1.00 94.19 478 LEU A O 1
ATOM 3450 N N . GLY A 1 479 ? 23.332 -4.636 -38.666 1.00 89.25 479 GLY A N 1
ATOM 3451 C CA . GLY A 1 479 ? 23.509 -3.486 -39.568 1.00 89.25 479 GLY A CA 1
ATOM 3452 C C . GLY A 1 479 ? 22.409 -3.345 -40.627 1.00 89.25 479 GLY A C 1
ATOM 3453 O O . GLY A 1 479 ? 21.566 -4.228 -40.773 1.00 89.25 479 GLY A O 1
ATOM 3454 N N . GLY A 1 480 ? 22.396 -2.206 -41.327 1.00 91.44 480 GLY A N 1
ATOM 3455 C CA . GLY A 1 480 ? 21.484 -1.925 -42.447 1.00 91.44 480 GLY A CA 1
ATOM 3456 C C . GLY A 1 480 ? 20.004 -1.744 -42.077 1.00 91.44 480 GLY A C 1
ATOM 3457 O O . GLY A 1 480 ? 19.136 -2.036 -42.890 1.00 91.44 480 GLY A O 1
ATOM 3458 N N . THR A 1 481 ? 19.685 -1.335 -40.841 1.00 93.19 481 THR A N 1
ATOM 3459 C CA . THR A 1 481 ? 18.296 -1.172 -40.345 1.00 93.19 481 THR A CA 1
ATOM 3460 C C . THR A 1 481 ? 17.868 0.286 -40.141 1.00 93.19 481 THR A C 1
ATOM 3462 O O . THR A 1 481 ? 16.854 0.540 -39.479 1.00 93.19 481 THR A O 1
ATOM 3465 N N . GLY A 1 482 ? 18.678 1.244 -40.588 1.00 89.44 482 GLY A N 1
ATOM 3466 C CA . GLY A 1 482 ? 18.388 2.671 -40.488 1.00 89.44 482 GLY A CA 1
ATOM 3467 C C . GLY A 1 482 ? 17.415 3.175 -41.562 1.00 89.44 482 GLY A C 1
ATOM 3468 O O . GLY A 1 482 ? 16.527 2.454 -42.023 1.00 89.44 482 GLY A O 1
ATOM 3469 N N . LEU A 1 483 ? 17.555 4.456 -41.910 1.00 91.81 483 LEU A N 1
ATOM 3470 C CA . LEU A 1 483 ? 16.655 5.192 -42.804 1.00 91.81 483 LEU A CA 1
ATOM 3471 C C . LEU A 1 483 ? 17.287 5.560 -44.155 1.00 91.81 483 LEU A C 1
ATOM 3473 O O . LEU A 1 483 ? 16.624 6.225 -44.949 1.00 91.81 483 LEU A O 1
ATOM 3477 N N . THR A 1 484 ? 18.556 5.224 -44.404 1.00 91.44 484 THR A N 1
ATOM 3478 C CA . THR A 1 484 ? 19.206 5.555 -45.679 1.00 91.44 484 THR A CA 1
ATOM 3479 C C . THR A 1 484 ? 18.774 4.590 -46.783 1.00 91.44 484 THR A C 1
ATOM 3481 O O . THR A 1 484 ? 18.197 3.538 -46.515 1.00 91.44 484 THR A O 1
ATOM 3484 N N . GLU A 1 485 ? 19.057 4.939 -48.040 1.00 89.25 485 GLU A N 1
ATOM 3485 C CA . GLU A 1 485 ? 18.768 4.069 -49.194 1.00 89.25 485 GLU A CA 1
ATOM 3486 C C . GLU A 1 485 ? 19.533 2.736 -49.137 1.00 89.25 485 GLU A C 1
ATOM 3488 O O . GLU A 1 485 ? 19.047 1.732 -49.649 1.00 89.25 485 GLU A O 1
ATOM 3493 N N . ASP A 1 486 ? 20.681 2.720 -48.455 1.00 90.44 486 ASP A N 1
ATOM 3494 C CA . ASP A 1 486 ? 21.499 1.523 -48.240 1.00 90.44 486 ASP A CA 1
ATOM 3495 C C . ASP A 1 486 ? 20.980 0.653 -47.071 1.00 90.44 486 ASP A C 1
ATOM 3497 O O . ASP A 1 486 ? 21.372 -0.500 -46.924 1.00 90.44 486 ASP A O 1
ATOM 3501 N N . ASP A 1 487 ? 20.079 1.159 -46.220 1.00 94.31 487 ASP A N 1
ATOM 3502 C CA . ASP A 1 487 ? 19.531 0.409 -45.083 1.00 94.31 487 ASP A CA 1
ATOM 3503 C C . ASP A 1 487 ? 18.435 -0.586 -45.535 1.00 94.31 487 ASP A C 1
ATOM 3505 O O . ASP A 1 487 ? 17.233 -0.381 -45.317 1.00 94.31 487 ASP A O 1
ATOM 3509 N N . LEU A 1 488 ? 18.878 -1.669 -46.186 1.00 97.25 488 LEU A N 1
ATOM 3510 C CA . LEU A 1 488 ? 18.050 -2.667 -46.880 1.00 97.25 488 LEU A CA 1
ATOM 3511 C C . LEU A 1 488 ? 17.830 -3.975 -46.103 1.00 97.25 488 LEU A C 1
ATOM 3513 O O . LEU A 1 488 ? 17.136 -4.872 -46.586 1.00 97.25 488 LEU A O 1
ATOM 3517 N N . THR A 1 489 ? 18.392 -4.115 -44.900 1.00 97.69 489 THR A N 1
ATOM 3518 C CA . THR A 1 489 ? 18.284 -5.353 -44.111 1.00 97.69 489 THR A CA 1
ATOM 3519 C C . THR A 1 489 ? 16.829 -5.736 -43.793 1.00 97.69 489 THR A C 1
ATOM 3521 O O . THR A 1 489 ? 16.493 -6.910 -43.949 1.00 97.69 489 THR A O 1
ATOM 3524 N N . PRO A 1 490 ? 15.917 -4.814 -43.408 1.00 97.94 490 PRO A N 1
ATOM 3525 C CA . PRO A 1 490 ? 14.525 -5.175 -43.133 1.00 97.94 490 PRO A CA 1
ATOM 3526 C C . PRO A 1 490 ? 13.740 -5.662 -44.356 1.00 97.94 490 PRO A C 1
ATOM 3528 O O . PRO A 1 490 ? 12.838 -6.490 -44.221 1.00 97.94 490 PRO A O 1
ATOM 3531 N N . GLU A 1 491 ? 14.028 -5.114 -45.538 1.00 98.00 491 GLU A N 1
ATOM 3532 C CA . GLU A 1 491 ? 13.488 -5.573 -46.822 1.00 98.00 491 GLU A CA 1
ATOM 3533 C C . GLU A 1 491 ? 14.010 -6.970 -47.156 1.00 98.00 491 GLU A C 1
ATOM 3535 O O . GLU A 1 491 ? 13.218 -7.875 -47.404 1.00 98.00 491 GLU A O 1
ATOM 3540 N N . ALA A 1 492 ? 15.328 -7.163 -47.083 1.00 98.31 492 ALA A N 1
ATOM 3541 C CA . ALA A 1 492 ? 15.972 -8.441 -47.364 1.00 98.31 492 ALA A CA 1
ATOM 3542 C C . ALA A 1 492 ? 15.514 -9.554 -46.409 1.00 98.31 492 ALA A C 1
ATOM 3544 O O . ALA A 1 492 ? 15.295 -10.691 -46.823 1.00 98.31 492 ALA A O 1
ATOM 3545 N N . THR A 1 493 ? 15.318 -9.239 -45.125 1.00 98.50 493 THR A N 1
ATOM 3546 C CA . THR A 1 493 ? 14.760 -10.191 -44.162 1.00 98.50 493 THR A CA 1
ATOM 3547 C C . THR A 1 493 ? 13.330 -10.572 -44.504 1.00 98.50 493 THR A C 1
ATOM 3549 O O . THR A 1 493 ? 13.020 -11.755 -44.433 1.00 98.50 493 THR A O 1
ATOM 3552 N N . ARG A 1 494 ? 12.478 -9.624 -44.918 1.00 98.19 494 ARG A N 1
ATOM 3553 C CA . ARG A 1 494 ? 11.105 -9.930 -45.356 1.00 98.19 494 ARG A CA 1
ATOM 3554 C C . ARG A 1 494 ? 11.062 -10.814 -46.594 1.00 98.19 494 ARG A C 1
ATOM 3556 O O . ARG A 1 494 ? 10.215 -11.694 -46.659 1.00 98.19 494 ARG A O 1
ATOM 3563 N N . ASP A 1 495 ? 11.990 -10.629 -47.526 1.00 98.00 495 ASP A N 1
ATOM 3564 C CA . ASP A 1 495 ? 12.093 -11.520 -48.682 1.00 98.00 495 ASP A CA 1
ATOM 3565 C C . ASP A 1 495 ? 12.559 -12.924 -48.280 1.00 98.00 495 ASP A C 1
ATOM 3567 O O . ASP A 1 495 ? 12.175 -13.906 -48.915 1.00 98.00 495 ASP A O 1
ATOM 3571 N N . ALA A 1 496 ? 13.405 -13.028 -47.248 1.00 97.88 496 ALA A N 1
ATOM 3572 C CA . ALA A 1 496 ? 14.012 -14.280 -46.811 1.00 97.88 496 ALA A CA 1
ATOM 3573 C C . ALA A 1 496 ? 13.080 -15.177 -45.981 1.00 97.88 496 ALA A C 1
ATOM 3575 O O . ALA A 1 496 ? 13.142 -16.392 -46.142 1.00 97.88 496 ALA A O 1
ATOM 3576 N N . ILE A 1 497 ? 12.267 -14.608 -45.092 1.00 97.88 497 ILE A N 1
ATOM 3577 C CA . ILE A 1 497 ? 11.448 -15.345 -44.113 1.00 97.88 497 ILE A CA 1
ATOM 3578 C C . ILE A 1 497 ? 10.154 -15.917 -44.707 1.00 97.88 497 ILE A C 1
ATOM 3580 O O . ILE A 1 497 ? 9.580 -15.363 -45.639 1.00 97.88 497 ILE A O 1
ATOM 3584 N N . ASP A 1 498 ? 9.647 -16.989 -44.098 1.00 95.94 498 ASP A N 1
ATOM 3585 C CA . ASP A 1 498 ? 8.358 -17.599 -44.451 1.00 95.94 498 ASP A CA 1
ATOM 3586 C C . ASP A 1 498 ? 7.180 -16.894 -43.761 1.00 95.94 498 ASP A C 1
ATOM 3588 O O . ASP A 1 498 ? 6.061 -16.848 -44.276 1.00 95.94 498 ASP A O 1
ATOM 3592 N N . ARG A 1 499 ? 7.410 -16.378 -42.546 1.00 95.19 499 ARG A N 1
ATOM 3593 C CA . ARG A 1 499 ? 6.379 -15.739 -41.720 1.00 95.19 499 ARG A CA 1
ATOM 3594 C C . ARG A 1 499 ? 6.970 -14.642 -40.849 1.00 95.19 499 ARG A C 1
ATOM 3596 O O . ARG A 1 499 ? 7.947 -14.871 -40.143 1.00 95.19 499 ARG A O 1
ATOM 3603 N N . GLU A 1 500 ? 6.332 -13.477 -40.832 1.00 96.75 500 GLU A N 1
ATOM 3604 C CA . GLU A 1 500 ? 6.714 -12.385 -39.934 1.00 96.75 500 GLU A CA 1
ATOM 3605 C C . GLU A 1 500 ? 6.352 -12.670 -38.470 1.00 96.75 500 GLU A C 1
ATOM 3607 O O . GLU A 1 500 ? 5.312 -13.254 -38.159 1.00 96.75 500 GLU A O 1
ATOM 3612 N N . ILE A 1 501 ? 7.208 -12.197 -37.561 1.00 97.12 501 ILE A N 1
ATOM 3613 C CA . ILE A 1 501 ? 6.987 -12.191 -36.112 1.00 97.12 501 ILE A CA 1
ATOM 3614 C C . ILE A 1 501 ? 7.078 -10.729 -35.637 1.00 97.12 501 ILE A C 1
ATOM 3616 O O . ILE A 1 501 ? 8.083 -10.318 -35.043 1.00 97.12 501 ILE A O 1
ATOM 3620 N N . PRO A 1 502 ? 6.042 -9.907 -35.898 1.00 92.12 502 PRO A N 1
ATOM 3621 C CA . PRO A 1 502 ? 6.094 -8.465 -35.645 1.00 92.12 502 PRO A CA 1
ATOM 3622 C C . PRO A 1 502 ? 6.333 -8.132 -34.166 1.00 92.12 502 PRO A C 1
ATOM 3624 O O . PRO A 1 502 ? 7.040 -7.173 -33.858 1.00 92.12 502 PRO A O 1
ATOM 3627 N N . GLY A 1 503 ? 5.846 -8.975 -33.249 1.00 93.88 503 GLY A N 1
ATOM 3628 C CA . GLY A 1 503 ? 6.003 -8.783 -31.806 1.00 93.88 503 GLY A CA 1
ATOM 3629 C C . GLY A 1 503 ? 7.460 -8.744 -31.326 1.00 93.88 503 GLY A C 1
ATOM 3630 O O . GLY A 1 503 ? 7.769 -7.999 -30.399 1.00 93.88 503 GLY A O 1
ATOM 3631 N N . ILE A 1 504 ? 8.385 -9.469 -31.975 1.00 95.19 504 ILE A N 1
ATOM 3632 C CA . ILE A 1 504 ? 9.819 -9.378 -31.638 1.00 95.19 504 ILE A CA 1
ATOM 3633 C C . ILE A 1 504 ? 10.345 -7.990 -32.016 1.00 95.19 504 ILE A C 1
ATOM 3635 O O . ILE A 1 504 ? 10.989 -7.331 -31.205 1.00 95.19 504 ILE A O 1
ATOM 3639 N N . ALA A 1 505 ? 10.025 -7.503 -33.216 1.00 94.38 505 ALA A N 1
ATOM 3640 C CA . ALA A 1 505 ? 10.452 -6.187 -33.681 1.00 94.38 505 ALA A CA 1
ATOM 3641 C C . ALA A 1 505 ? 9.859 -5.037 -32.844 1.00 94.38 505 ALA A C 1
ATOM 3643 O O . ALA A 1 505 ? 10.542 -4.058 -32.534 1.00 94.38 505 ALA A O 1
ATOM 3644 N N . GLU A 1 506 ? 8.592 -5.158 -32.446 1.00 94.94 506 GLU A N 1
ATOM 3645 C CA . GLU A 1 506 ? 7.934 -4.244 -31.510 1.00 94.94 506 GLU A CA 1
ATOM 3646 C C . GLU A 1 506 ? 8.608 -4.258 -30.138 1.00 94.94 506 GLU A C 1
ATOM 3648 O O . GLU A 1 506 ? 8.911 -3.189 -29.606 1.00 94.94 506 GLU A O 1
ATOM 3653 N N . GLY A 1 507 ? 8.917 -5.446 -29.612 1.00 93.06 507 GLY A N 1
ATOM 3654 C CA . GLY A 1 507 ? 9.646 -5.622 -28.360 1.00 93.06 507 GLY A CA 1
ATOM 3655 C C . GLY A 1 507 ? 11.027 -4.970 -28.391 1.00 93.06 507 GLY A C 1
ATOM 3656 O O . GLY A 1 507 ? 11.367 -4.229 -27.472 1.00 93.06 507 GLY A O 1
ATOM 3657 N N . LEU A 1 508 ? 11.799 -5.161 -29.469 1.00 94.12 508 LEU A N 1
ATOM 3658 C CA . LEU A 1 508 ? 13.119 -4.534 -29.629 1.00 94.12 508 LEU A CA 1
ATOM 3659 C C . LEU A 1 508 ? 13.012 -3.005 -29.609 1.00 94.12 508 LEU A C 1
ATOM 3661 O O . LEU A 1 508 ? 13.778 -2.338 -28.912 1.00 94.12 508 LEU A O 1
ATOM 3665 N N . ARG A 1 509 ? 12.031 -2.436 -30.325 1.00 94.06 509 ARG A N 1
ATOM 3666 C CA . ARG A 1 509 ? 11.774 -0.988 -30.304 1.00 94.06 509 ARG A CA 1
ATOM 3667 C C . ARG A 1 509 ? 11.345 -0.509 -28.921 1.00 94.06 509 ARG A C 1
ATOM 3669 O O . ARG A 1 509 ? 11.815 0.539 -28.493 1.00 94.06 509 ARG A O 1
ATOM 3676 N N . ALA A 1 510 ? 10.465 -1.235 -28.236 1.00 91.69 510 ALA A N 1
ATOM 3677 C CA . ALA A 1 510 ? 9.997 -0.878 -26.900 1.00 91.69 510 ALA A CA 1
ATOM 3678 C C . ALA A 1 510 ? 11.145 -0.890 -25.880 1.00 91.69 510 ALA A C 1
ATOM 3680 O O . ALA A 1 510 ? 11.347 0.110 -25.198 1.00 91.69 510 ALA A O 1
ATOM 3681 N N . ALA A 1 511 ? 11.951 -1.953 -25.858 1.00 90.00 511 ALA A N 1
ATOM 3682 C CA . ALA A 1 511 ? 13.111 -2.067 -24.977 1.00 90.00 511 ALA A CA 1
ATOM 3683 C C . ALA A 1 511 ? 14.167 -0.990 -25.275 1.00 90.00 511 ALA A C 1
ATOM 3685 O O . ALA A 1 511 ? 14.667 -0.334 -24.370 1.00 90.00 511 ALA A O 1
ATOM 3686 N N . SER A 1 512 ? 14.460 -0.718 -26.552 1.00 92.12 512 SER A N 1
ATOM 3687 C CA . SER A 1 512 ? 15.415 0.339 -26.921 1.00 92.12 512 SER A CA 1
ATOM 3688 C C . SER A 1 512 ? 14.935 1.757 -26.569 1.00 92.12 512 SER A C 1
ATOM 3690 O O . SER A 1 512 ? 15.769 2.637 -26.341 1.00 92.12 512 SER A O 1
ATOM 3692 N N . ARG A 1 513 ? 13.616 2.011 -26.495 1.00 90.69 513 ARG A N 1
ATOM 3693 C CA . ARG A 1 513 ? 13.070 3.330 -26.107 1.00 90.69 513 ARG A CA 1
ATOM 3694 C C . ARG A 1 513 ? 13.407 3.718 -24.670 1.00 90.69 513 ARG A C 1
ATOM 3696 O O . ARG A 1 513 ? 13.415 4.911 -24.379 1.00 90.69 513 ARG A O 1
ATOM 3703 N N . GLU A 1 514 ? 13.705 2.753 -23.800 1.00 87.75 514 GLU A N 1
ATOM 3704 C CA . GLU A 1 514 ? 14.161 3.033 -22.433 1.00 87.75 514 GLU A CA 1
ATOM 3705 C C . GLU A 1 514 ? 15.518 3.753 -22.416 1.00 87.75 514 GLU A C 1
ATOM 3707 O O . GLU A 1 514 ? 15.788 4.547 -21.516 1.00 87.75 514 GLU A O 1
ATOM 3712 N N . PHE A 1 515 ? 16.346 3.527 -23.441 1.00 87.38 515 PHE A N 1
ATOM 3713 C CA . PHE A 1 515 ? 17.706 4.058 -23.536 1.00 87.38 515 PHE A CA 1
ATOM 3714 C C . PHE A 1 515 ? 17.828 5.228 -24.516 1.00 87.38 515 PHE A C 1
ATOM 3716 O O . PHE A 1 515 ? 18.669 6.110 -24.328 1.00 87.38 515 PHE A O 1
ATOM 3723 N N . THR A 1 516 ? 17.015 5.256 -25.579 1.00 87.81 516 THR A N 1
ATOM 3724 C CA . THR A 1 516 ? 17.044 6.343 -26.563 1.00 87.81 516 THR A CA 1
ATOM 3725 C C . THR A 1 516 ? 15.709 6.542 -27.291 1.00 87.81 516 THR A C 1
ATOM 3727 O O . THR A 1 516 ? 15.142 5.587 -27.827 1.00 87.81 516 THR A O 1
ATOM 3730 N N . PRO A 1 517 ? 15.224 7.792 -27.439 1.00 87.75 517 PRO A N 1
ATOM 3731 C CA . PRO A 1 517 ? 14.038 8.076 -28.251 1.00 87.75 517 PRO A CA 1
ATOM 3732 C C . PRO A 1 517 ? 14.250 7.745 -29.737 1.00 87.75 517 PRO A C 1
ATOM 3734 O O . PRO A 1 517 ? 13.284 7.502 -30.460 1.00 87.75 517 PRO A O 1
ATOM 3737 N N . MET A 1 518 ? 15.506 7.672 -30.198 1.00 92.75 518 MET A N 1
ATOM 3738 C CA . MET A 1 518 ? 15.845 7.321 -31.584 1.00 92.75 518 MET A CA 1
ATOM 3739 C C . MET A 1 518 ? 15.470 5.877 -31.942 1.00 92.75 518 MET A C 1
ATOM 3741 O O . MET A 1 518 ? 15.399 5.545 -33.122 1.00 92.75 518 MET A O 1
ATOM 3745 N N . ALA A 1 519 ? 15.155 5.031 -30.955 1.00 90.50 519 ALA A N 1
ATOM 3746 C CA . ALA A 1 519 ? 14.632 3.684 -31.174 1.00 90.50 519 ALA A CA 1
ATOM 3747 C C . ALA A 1 519 ? 13.367 3.665 -32.053 1.00 90.50 519 ALA A C 1
ATOM 3749 O O . ALA A 1 519 ? 13.124 2.690 -32.764 1.00 90.50 519 ALA A O 1
ATOM 3750 N N . ALA A 1 520 ? 12.582 4.750 -32.047 1.00 90.94 520 ALA A N 1
ATOM 3751 C CA . ALA A 1 520 ? 11.406 4.901 -32.902 1.00 90.94 520 ALA A CA 1
ATOM 3752 C C . ALA A 1 520 ? 11.730 4.895 -34.409 1.00 90.94 520 ALA A C 1
ATOM 3754 O O . ALA A 1 520 ? 10.850 4.591 -35.206 1.00 90.94 520 ALA A O 1
ATOM 3755 N N . LEU A 1 521 ? 12.973 5.205 -34.793 1.00 92.44 521 LEU A N 1
ATOM 3756 C CA . LEU A 1 521 ? 13.418 5.249 -36.189 1.00 92.44 521 LEU A CA 1
ATOM 3757 C C . LEU A 1 521 ? 13.906 3.890 -36.710 1.00 92.44 521 LEU A C 1
ATOM 3759 O O . LEU A 1 521 ? 14.147 3.749 -37.905 1.00 92.44 521 LEU A O 1
ATOM 3763 N N . SER A 1 522 ? 14.076 2.893 -35.836 1.00 93.38 522 SER A N 1
ATOM 3764 C CA . SER A 1 522 ? 14.553 1.571 -36.245 1.00 93.38 522 SER A CA 1
ATOM 3765 C C . SER A 1 522 ? 13.518 0.845 -37.101 1.00 93.38 522 SER A C 1
ATOM 3767 O O . SER A 1 522 ? 12.383 0.613 -36.668 1.00 93.38 522 SER A O 1
ATOM 3769 N N . ARG A 1 523 ? 13.946 0.406 -38.288 1.00 95.94 523 ARG A N 1
ATOM 3770 C CA . ARG A 1 523 ? 13.135 -0.382 -39.226 1.00 95.94 523 ARG A CA 1
ATOM 3771 C C . ARG A 1 523 ? 13.312 -1.891 -39.058 1.00 95.94 523 ARG A C 1
ATOM 3773 O O . ARG A 1 523 ? 12.806 -2.645 -39.877 1.00 95.94 523 ARG A O 1
ATOM 3780 N N . ALA A 1 524 ? 14.001 -2.334 -38.003 1.00 96.12 524 ALA A N 1
ATOM 3781 C CA . ALA A 1 524 ? 14.230 -3.749 -37.717 1.00 96.12 524 ALA A CA 1
ATOM 3782 C C . ALA A 1 524 ? 12.933 -4.580 -37.777 1.00 96.12 524 ALA A C 1
ATOM 3784 O O . ALA A 1 524 ? 11.883 -4.144 -37.286 1.00 96.12 524 ALA A O 1
ATOM 3785 N N . THR A 1 525 ? 13.037 -5.780 -38.349 1.00 97.88 525 THR A N 1
ATOM 3786 C CA . THR A 1 525 ? 11.981 -6.795 -38.388 1.00 97.88 525 THR A CA 1
ATOM 3787 C C . THR A 1 525 ? 12.493 -8.147 -37.872 1.00 97.88 525 THR A C 1
ATOM 3789 O O . THR A 1 525 ? 13.675 -8.308 -37.550 1.00 97.88 525 THR A O 1
ATOM 3792 N N . ALA A 1 526 ? 11.585 -9.109 -37.741 1.00 98.25 526 ALA A N 1
ATOM 3793 C CA . ALA A 1 526 ? 11.879 -10.477 -37.345 1.00 98.25 526 ALA A CA 1
ATOM 3794 C C . ALA A 1 526 ? 10.877 -11.451 -37.975 1.00 98.25 526 ALA A C 1
ATOM 3796 O O . ALA A 1 526 ? 9.740 -11.082 -38.281 1.00 98.25 526 ALA A O 1
ATOM 3797 N N . GLY A 1 527 ? 11.282 -12.707 -38.137 1.00 97.62 527 GLY A N 1
ATOM 3798 C CA . GLY A 1 527 ? 10.449 -13.736 -38.747 1.00 97.62 527 GLY A CA 1
ATOM 3799 C C . GLY A 1 527 ? 10.950 -15.154 -38.525 1.00 97.62 527 GLY A C 1
ATOM 3800 O O . GLY A 1 527 ? 12.024 -15.366 -37.973 1.00 97.62 527 GLY A O 1
ATOM 3801 N N . ALA A 1 528 ? 10.160 -16.125 -38.965 1.00 96.94 528 ALA A N 1
ATOM 3802 C CA . ALA A 1 528 ? 10.539 -17.529 -39.036 1.00 96.94 528 ALA A CA 1
ATOM 3803 C C . ALA A 1 528 ? 11.004 -17.878 -40.455 1.00 96.94 528 ALA A C 1
ATOM 3805 O O . ALA A 1 528 ? 10.368 -17.468 -41.427 1.00 96.94 528 ALA A O 1
ATOM 3806 N N . LEU A 1 529 ? 12.084 -18.649 -40.562 1.00 96.25 529 LEU A N 1
ATOM 3807 C CA . LEU A 1 529 ? 12.572 -19.246 -41.803 1.00 96.25 529 LEU A CA 1
ATOM 3808 C C . LEU A 1 529 ? 12.886 -20.721 -41.544 1.00 96.25 529 LEU A C 1
ATOM 3810 O O . LEU A 1 529 ? 13.868 -21.045 -40.871 1.00 96.25 529 LEU A O 1
ATOM 3814 N N . GLY A 1 530 ? 12.034 -21.615 -42.040 1.00 91.38 530 GLY A N 1
ATOM 3815 C CA . GLY A 1 530 ? 12.074 -23.032 -41.697 1.00 91.38 530 GLY A CA 1
ATOM 3816 C C . GLY A 1 530 ? 12.064 -23.236 -40.178 1.00 91.38 530 GLY A C 1
ATOM 3817 O O . GLY A 1 530 ? 11.142 -22.807 -39.489 1.00 91.38 530 GLY A O 1
ATOM 3818 N N . GLY A 1 531 ? 13.106 -23.888 -39.654 1.00 90.88 531 GLY A N 1
ATOM 3819 C CA . GLY A 1 531 ? 13.284 -24.146 -38.219 1.00 90.88 531 GLY A CA 1
ATOM 3820 C C . GLY A 1 531 ? 13.975 -23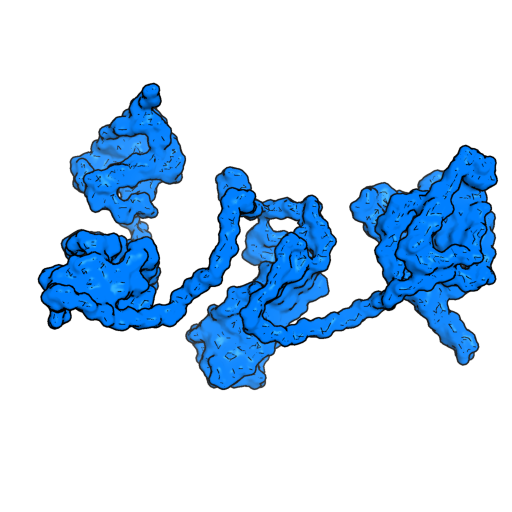.037 -37.420 1.00 90.88 531 GLY A C 1
ATOM 3821 O O . GLY A 1 531 ? 14.205 -23.236 -36.228 1.00 90.88 531 GLY A O 1
ATOM 3822 N N . ALA A 1 532 ? 14.334 -21.914 -38.052 1.00 95.94 532 ALA A N 1
ATOM 3823 C CA . ALA A 1 532 ? 15.125 -20.849 -37.442 1.00 95.94 532 ALA A CA 1
ATOM 3824 C C . ALA A 1 532 ? 14.328 -19.549 -37.255 1.00 95.94 532 ALA A C 1
ATOM 3826 O O . ALA A 1 532 ? 13.453 -19.207 -38.055 1.00 95.94 532 ALA A O 1
ATOM 3827 N N . VAL A 1 533 ? 14.679 -18.782 -36.220 1.00 97.62 533 VAL A N 1
ATOM 3828 C CA . VAL A 1 533 ? 14.189 -17.406 -36.027 1.00 97.62 533 VAL A CA 1
ATOM 3829 C C . VAL A 1 533 ? 15.188 -16.418 -36.628 1.00 97.62 533 VAL A C 1
ATOM 3831 O O . VAL A 1 533 ? 16.350 -16.401 -36.237 1.00 97.62 533 VAL A O 1
ATOM 3834 N N . VAL A 1 534 ? 14.751 -15.554 -37.539 1.00 98.44 534 VAL A N 1
ATOM 3835 C CA . VAL A 1 534 ? 15.562 -14.476 -38.123 1.00 98.44 534 VAL A CA 1
ATOM 3836 C C . VAL A 1 534 ? 15.233 -13.157 -37.427 1.00 98.44 534 VAL A C 1
ATOM 3838 O O . VAL A 1 534 ? 14.060 -12.796 -37.324 1.00 98.44 534 VAL A O 1
ATOM 3841 N N . VAL A 1 535 ? 16.244 -12.422 -36.956 1.00 98.19 535 VAL A N 1
ATOM 3842 C CA . VAL A 1 535 ? 16.057 -11.156 -36.224 1.00 98.19 535 VAL A CA 1
ATOM 3843 C C . VAL A 1 535 ? 17.057 -10.102 -36.679 1.00 98.19 535 VAL A C 1
ATOM 3845 O O . VAL A 1 535 ? 18.264 -10.353 -36.714 1.00 98.19 535 VAL A O 1
ATOM 3848 N N . ASN A 1 536 ? 16.568 -8.889 -36.954 1.00 97.88 536 ASN A N 1
ATOM 3849 C CA . ASN A 1 536 ? 17.442 -7.749 -37.201 1.00 97.88 536 ASN A CA 1
ATOM 3850 C C . ASN A 1 536 ? 17.858 -7.063 -35.903 1.00 97.88 536 ASN A C 1
ATOM 3852 O O . ASN A 1 536 ? 17.020 -6.570 -35.148 1.00 97.88 536 ASN A O 1
ATOM 3856 N N . LEU A 1 537 ? 19.166 -6.985 -35.673 1.00 95.50 537 LEU A N 1
ATOM 3857 C CA . LEU A 1 537 ? 19.767 -6.398 -34.485 1.00 95.50 537 LEU A CA 1
ATOM 3858 C C . LEU A 1 537 ? 20.568 -5.133 -34.822 1.00 95.50 537 LEU A C 1
ATOM 3860 O O . LEU A 1 537 ? 21.096 -4.985 -35.931 1.00 95.50 537 LEU A O 1
ATOM 3864 N N . PRO A 1 538 ? 20.697 -4.199 -33.863 1.00 89.94 538 PRO A N 1
ATOM 3865 C CA . PRO A 1 538 ? 21.518 -3.015 -34.057 1.00 89.94 538 PRO A CA 1
ATOM 3866 C C . PRO A 1 538 ? 23.002 -3.386 -34.170 1.00 89.94 538 PRO A C 1
ATOM 3868 O O . PRO A 1 538 ? 23.510 -4.247 -33.458 1.00 89.94 538 PRO A O 1
ATOM 3871 N N . GLY A 1 539 ? 23.740 -2.663 -35.014 1.00 79.44 539 GLY A N 1
ATOM 3872 C CA . GLY A 1 539 ? 25.175 -2.900 -35.218 1.00 79.44 539 GLY A CA 1
ATOM 3873 C C . GLY A 1 539 ? 26.102 -2.331 -34.131 1.00 79.44 539 GLY A C 1
ATOM 3874 O O . GLY A 1 539 ? 27.320 -2.465 -34.255 1.00 79.44 539 GLY A O 1
ATOM 3875 N N . SER A 1 540 ? 25.570 -1.648 -33.106 1.00 84.56 540 SER A N 1
ATOM 3876 C CA . SER A 1 540 ? 26.380 -1.038 -32.040 1.00 84.56 540 SER A CA 1
ATOM 3877 C C . SER A 1 540 ? 26.494 -1.961 -30.815 1.00 84.56 540 SER A C 1
ATOM 3879 O O . SER A 1 540 ? 25.458 -2.448 -30.355 1.00 84.56 540 SER A O 1
ATOM 3881 N N . PRO A 1 541 ? 27.697 -2.143 -30.227 1.00 84.38 541 PRO A N 1
ATOM 3882 C CA . PRO A 1 541 ? 27.876 -2.972 -29.030 1.00 84.38 541 PRO A CA 1
ATOM 3883 C C . PRO A 1 541 ? 26.977 -2.572 -27.860 1.00 84.38 541 PRO A C 1
ATOM 3885 O O . PRO A 1 541 ? 26.409 -3.430 -27.190 1.00 84.38 541 PRO A O 1
ATOM 3888 N N . LYS A 1 542 ? 26.812 -1.260 -27.647 1.00 87.12 542 LYS A N 1
ATOM 3889 C CA . LYS A 1 542 ? 25.981 -0.715 -26.571 1.00 87.12 542 LYS A CA 1
ATOM 3890 C C . LYS A 1 542 ? 24.512 -1.119 -26.736 1.00 87.12 542 LYS A C 1
ATOM 3892 O O . LYS A 1 542 ? 23.950 -1.705 -25.822 1.00 87.12 542 LYS A O 1
ATOM 3897 N N . ALA A 1 543 ? 23.927 -0.865 -27.908 1.00 88.12 543 ALA A N 1
ATOM 3898 C CA . ALA A 1 543 ? 22.519 -1.180 -28.154 1.00 88.12 543 ALA A CA 1
ATOM 3899 C C . ALA A 1 543 ? 22.241 -2.691 -28.107 1.00 88.12 543 ALA A C 1
ATOM 3901 O O . ALA A 1 543 ? 21.181 -3.110 -27.657 1.00 88.12 543 ALA A O 1
ATOM 3902 N N . LEU A 1 544 ? 23.192 -3.522 -28.548 1.00 89.38 544 LEU A N 1
ATOM 3903 C CA . LEU A 1 544 ? 23.043 -4.973 -28.458 1.00 89.38 544 LEU A CA 1
ATOM 3904 C C . LEU A 1 544 ? 23.051 -5.461 -26.999 1.00 89.38 544 LEU A C 1
ATOM 3906 O O . LEU A 1 544 ? 22.250 -6.319 -26.644 1.00 89.38 544 LEU A O 1
ATOM 3910 N N . ALA A 1 545 ? 23.909 -4.890 -26.148 1.00 87.50 545 ALA A N 1
ATOM 3911 C CA . ALA A 1 545 ? 23.934 -5.203 -24.718 1.00 87.50 545 ALA A CA 1
ATOM 3912 C C . ALA A 1 545 ? 22.647 -4.759 -23.996 1.00 87.50 545 ALA A C 1
ATOM 3914 O O . ALA A 1 545 ? 22.140 -5.482 -23.147 1.00 87.50 545 ALA A O 1
ATOM 3915 N N . GLU A 1 546 ? 22.085 -3.605 -24.363 1.00 90.00 546 GLU A N 1
ATOM 3916 C CA . GLU A 1 546 ? 20.812 -3.099 -23.821 1.00 90.00 546 GLU A CA 1
ATOM 3917 C C . GLU A 1 546 ? 19.617 -4.016 -24.148 1.00 90.00 546 GLU A C 1
ATOM 3919 O O . GLU A 1 546 ? 18.673 -4.115 -23.367 1.00 90.00 546 GLU A O 1
ATOM 3924 N N . LEU A 1 547 ? 19.666 -4.726 -25.280 1.00 92.62 547 LEU A N 1
ATOM 3925 C CA . LEU A 1 547 ? 18.609 -5.638 -25.736 1.00 92.62 547 LEU A CA 1
ATOM 3926 C C . LEU A 1 547 ? 18.758 -7.076 -25.219 1.00 92.62 547 LEU A C 1
ATOM 3928 O O . LEU A 1 547 ? 17.869 -7.903 -25.428 1.00 92.62 547 LEU A O 1
ATOM 3932 N N . GLU A 1 548 ? 19.856 -7.391 -24.535 1.00 91.25 548 GLU A N 1
ATOM 3933 C CA . GLU A 1 548 ? 20.184 -8.746 -24.091 1.00 91.25 548 GLU A CA 1
ATOM 3934 C C . GLU A 1 548 ? 19.117 -9.414 -23.205 1.00 91.25 548 GLU A C 1
ATOM 3936 O O . GLU A 1 548 ? 18.765 -10.565 -23.493 1.00 91.25 548 GLU A O 1
ATOM 3941 N N . PRO A 1 549 ? 18.519 -8.737 -22.201 1.00 88.56 549 PRO A N 1
ATOM 3942 C CA . PRO A 1 549 ? 17.479 -9.349 -21.372 1.00 88.56 549 PRO A CA 1
ATOM 3943 C C . PRO A 1 549 ? 16.250 -9.784 -22.179 1.00 88.56 549 PRO A C 1
ATOM 3945 O O . PRO A 1 549 ? 15.679 -10.843 -21.933 1.00 88.56 549 PRO A O 1
ATOM 3948 N N . LEU A 1 550 ? 15.863 -8.993 -23.184 1.00 91.12 550 LEU A N 1
ATOM 3949 C CA . LEU A 1 550 ? 14.735 -9.318 -24.054 1.00 91.12 550 LEU A CA 1
ATOM 3950 C C . LEU A 1 550 ? 15.072 -10.499 -24.972 1.00 91.12 550 LEU A C 1
ATOM 3952 O O . LEU A 1 550 ? 14.292 -11.444 -25.082 1.00 91.12 550 LEU A O 1
ATOM 3956 N N . LEU A 1 551 ? 16.237 -10.454 -25.625 1.00 92.69 551 LEU A N 1
ATOM 3957 C CA . LEU A 1 551 ? 16.661 -11.477 -26.585 1.00 92.69 551 LEU A CA 1
ATOM 3958 C C . LEU A 1 551 ? 16.807 -12.856 -25.927 1.00 92.69 551 LEU A C 1
ATOM 3960 O O . LEU A 1 551 ? 16.356 -13.854 -26.490 1.00 92.69 551 LEU A O 1
ATOM 3964 N N . THR A 1 552 ? 17.385 -12.908 -24.726 1.00 90.50 552 THR A N 1
ATOM 3965 C CA . THR A 1 552 ? 17.579 -14.157 -23.968 1.00 90.50 552 THR A CA 1
ATOM 3966 C C . THR A 1 552 ? 16.276 -14.736 -23.419 1.00 90.50 552 THR A C 1
ATOM 3968 O O . THR A 1 552 ? 16.155 -15.956 -23.325 1.00 90.50 552 THR A O 1
ATOM 3971 N N . ALA A 1 553 ? 15.287 -13.893 -23.111 1.00 86.06 553 ALA A N 1
ATOM 3972 C CA . ALA A 1 553 ? 13.969 -14.337 -22.665 1.00 86.06 553 ALA A CA 1
ATOM 3973 C C . ALA A 1 553 ? 13.078 -14.834 -23.818 1.00 86.06 553 ALA A C 1
ATOM 3975 O O . ALA A 1 553 ? 12.316 -15.784 -23.645 1.00 86.06 553 ALA A O 1
ATOM 3976 N N . VAL A 1 554 ? 13.146 -14.192 -24.990 1.00 90.44 554 VAL A N 1
ATOM 3977 C CA . VAL A 1 554 ? 12.172 -14.409 -26.075 1.00 90.44 554 VAL A CA 1
ATOM 3978 C C . VAL A 1 554 ? 12.653 -15.417 -27.116 1.00 90.44 554 VAL A C 1
ATOM 3980 O O . VAL A 1 554 ? 11.882 -16.293 -27.515 1.00 90.44 554 VAL A O 1
ATOM 3983 N N . LEU A 1 555 ? 13.905 -15.318 -27.576 1.00 93.38 555 LEU A N 1
ATOM 3984 C CA . LEU A 1 555 ? 14.357 -16.093 -28.738 1.00 93.38 555 LEU A CA 1
ATOM 3985 C C . LEU A 1 555 ? 14.390 -17.609 -28.500 1.00 93.38 555 LEU A C 1
ATOM 3987 O O . LEU A 1 555 ? 13.891 -18.324 -29.369 1.00 93.38 555 LEU A O 1
ATOM 3991 N N . PRO A 1 556 ? 14.855 -18.135 -27.349 1.00 92.12 556 PRO A N 1
ATOM 3992 C CA . PRO A 1 556 ? 14.820 -19.577 -27.119 1.00 92.12 556 PRO A CA 1
ATOM 3993 C C . PRO A 1 556 ? 13.406 -20.161 -27.152 1.00 92.12 556 PRO A C 1
ATOM 3995 O O . PRO A 1 556 ? 13.184 -21.219 -27.735 1.00 92.12 556 PRO A O 1
ATOM 3998 N N . HIS A 1 557 ? 12.430 -19.435 -26.602 1.00 89.62 557 HIS A N 1
ATOM 3999 C CA . HIS A 1 557 ? 11.038 -19.866 -26.637 1.00 89.62 557 HIS A CA 1
ATOM 4000 C C . HIS A 1 557 ? 10.467 -19.869 -28.059 1.00 89.62 557 HIS A C 1
ATOM 4002 O O . HIS A 1 557 ? 9.782 -20.816 -28.443 1.00 89.62 557 HIS A O 1
ATOM 4008 N N . ALA A 1 558 ? 10.762 -18.832 -28.849 1.00 91.19 558 ALA A N 1
ATOM 4009 C CA . ALA A 1 558 ? 10.320 -18.749 -30.239 1.00 91.19 558 ALA A CA 1
ATOM 4010 C C . ALA A 1 558 ? 10.877 -19.912 -31.082 1.00 91.19 558 ALA A C 1
ATOM 4012 O O . ALA A 1 558 ? 10.131 -20.527 -31.843 1.00 91.19 558 ALA A O 1
ATOM 4013 N N . VAL A 1 559 ? 12.153 -20.263 -30.892 1.00 92.50 559 VAL A N 1
ATOM 4014 C CA . VAL A 1 559 ? 12.786 -21.424 -31.541 1.00 92.50 559 VAL A CA 1
ATOM 4015 C C . VAL A 1 559 ? 12.075 -22.724 -31.165 1.00 92.50 559 VAL A C 1
ATOM 4017 O O . VAL A 1 559 ? 11.715 -23.506 -32.046 1.00 92.50 559 VAL A O 1
ATOM 4020 N N . ASP A 1 560 ? 11.841 -22.950 -29.871 1.00 89.56 560 ASP A N 1
ATOM 4021 C CA . ASP A 1 560 ? 11.187 -24.170 -29.389 1.00 89.56 560 ASP A CA 1
ATOM 4022 C C . ASP A 1 560 ? 9.761 -24.309 -29.949 1.00 89.56 560 ASP A C 1
ATOM 4024 O O . ASP A 1 560 ? 9.345 -25.406 -30.321 1.00 89.56 560 ASP A O 1
ATOM 4028 N N . GLN A 1 561 ? 9.014 -23.204 -30.057 1.00 89.31 561 GLN A N 1
ATOM 4029 C CA . GLN A 1 561 ? 7.679 -23.209 -30.662 1.00 89.31 561 GLN A CA 1
ATOM 4030 C C . GLN A 1 561 ? 7.709 -23.560 -32.154 1.00 89.31 561 GLN A C 1
ATOM 4032 O O . GLN A 1 561 ? 6.901 -24.376 -32.601 1.00 89.31 561 GLN A O 1
ATOM 4037 N N . ILE A 1 562 ? 8.634 -22.974 -32.920 1.00 89.62 562 ILE A N 1
ATOM 4038 C CA . ILE A 1 562 ? 8.766 -23.246 -34.359 1.00 89.62 562 ILE A CA 1
ATOM 4039 C C . ILE A 1 562 ? 9.123 -24.716 -34.595 1.00 89.62 562 ILE A C 1
ATOM 4041 O O . ILE A 1 562 ? 8.488 -25.379 -35.414 1.00 89.62 562 ILE A O 1
ATOM 4045 N N . ARG A 1 563 ? 10.088 -25.254 -33.839 1.00 85.56 563 ARG A N 1
ATOM 4046 C CA . ARG A 1 563 ? 10.516 -26.655 -33.968 1.00 85.56 563 ARG A CA 1
ATOM 4047 C C . ARG A 1 563 ? 9.404 -27.648 -33.652 1.00 85.56 563 ARG A C 1
ATOM 4049 O O . ARG A 1 563 ? 9.164 -28.540 -34.459 1.00 85.56 563 ARG A O 1
ATOM 4056 N N . ARG A 1 564 ? 8.660 -27.443 -32.558 1.00 84.94 564 ARG A N 1
ATOM 4057 C CA . ARG A 1 564 ? 7.496 -28.287 -32.223 1.00 84.94 564 ARG A CA 1
ATOM 4058 C C . ARG A 1 564 ? 6.452 -28.304 -33.341 1.00 84.94 564 ARG A C 1
ATOM 4060 O O . ARG A 1 564 ? 5.857 -29.341 -33.609 1.00 84.94 564 ARG A O 1
ATOM 4067 N N . GLY A 1 565 ? 6.229 -27.164 -34.000 1.00 80.00 565 GLY A N 1
ATOM 4068 C CA . GLY A 1 565 ? 5.312 -27.077 -35.139 1.00 80.00 565 GLY A CA 1
ATOM 4069 C C . GLY A 1 565 ? 5.773 -27.891 -36.353 1.00 80.00 565 GLY A C 1
ATOM 4070 O O . GLY A 1 565 ? 4.949 -28.516 -37.021 1.00 80.00 565 GLY A O 1
ATOM 4071 N N . LEU A 1 566 ? 7.081 -27.919 -36.624 1.00 79.31 566 LEU A N 1
ATOM 4072 C CA . LEU A 1 566 ? 7.666 -28.707 -37.714 1.00 79.31 566 LEU A CA 1
ATOM 4073 C C . LEU A 1 566 ? 7.628 -30.212 -37.426 1.00 79.31 566 LEU A C 1
ATOM 4075 O O . LEU A 1 566 ? 7.273 -30.988 -38.311 1.00 79.31 566 LEU A O 1
ATOM 4079 N N . GLU A 1 567 ? 7.937 -30.619 -36.193 1.00 78.12 567 GLU A N 1
ATOM 4080 C CA . GLU A 1 567 ? 7.860 -32.018 -35.747 1.00 78.12 567 GLU A CA 1
ATOM 4081 C C . GLU A 1 567 ? 6.428 -32.556 -35.882 1.00 78.12 567 GLU A C 1
ATOM 4083 O O . GLU A 1 567 ? 6.209 -33.570 -36.543 1.00 78.12 567 GLU A O 1
ATOM 4088 N N . ALA A 1 568 ? 5.435 -31.808 -35.387 1.00 71.06 568 ALA A N 1
ATOM 4089 C CA . ALA A 1 568 ? 4.022 -32.174 -35.504 1.00 71.06 568 ALA A CA 1
ATOM 4090 C C . ALA A 1 568 ? 3.521 -32.248 -36.960 1.00 71.06 568 ALA A C 1
ATOM 4092 O O . ALA A 1 568 ? 2.598 -33.001 -37.253 1.00 71.06 568 ALA A O 1
ATOM 4093 N N . SER A 1 569 ? 4.125 -31.480 -37.874 1.00 67.12 569 SER A N 1
ATOM 4094 C CA . SER A 1 569 ? 3.795 -31.515 -39.309 1.00 67.12 569 SER A CA 1
ATOM 4095 C C . SER A 1 569 ? 4.504 -32.643 -40.067 1.00 67.12 569 SER A C 1
ATOM 4097 O O . SER A 1 569 ? 4.154 -32.906 -41.209 1.00 67.12 569 SER A O 1
ATOM 4099 N N . THR A 1 570 ? 5.521 -33.269 -39.466 1.00 65.81 570 THR A N 1
ATOM 4100 C CA . THR A 1 570 ? 6.269 -34.398 -40.051 1.00 65.81 570 THR A CA 1
ATOM 4101 C C . THR A 1 570 ? 5.693 -35.746 -39.595 1.00 65.81 570 THR A C 1
ATOM 4103 O O . THR A 1 570 ? 5.858 -36.749 -40.285 1.00 65.81 570 THR A O 1
ATOM 4106 N N . GLU A 1 571 ? 5.015 -35.776 -38.440 1.00 54.38 571 GLU A N 1
ATOM 4107 C CA . GLU A 1 571 ? 4.299 -36.950 -37.912 1.00 54.38 571 GLU A CA 1
ATOM 4108 C C . GLU A 1 571 ? 2.863 -37.111 -38.457 1.00 54.38 571 GLU A C 1
ATOM 4110 O O . GLU A 1 571 ? 2.295 -38.200 -38.344 1.00 54.38 571 GLU A O 1
ATOM 4115 N N . ALA A 1 572 ? 2.283 -36.051 -39.031 1.00 48.09 572 ALA A N 1
ATOM 4116 C CA . ALA A 1 572 ? 0.965 -36.032 -39.680 1.00 48.09 572 ALA A CA 1
ATOM 4117 C C . ALA A 1 572 ? 1.081 -36.236 -41.196 1.00 48.09 572 ALA A C 1
ATOM 4119 O O . ALA A 1 572 ? 0.179 -36.900 -41.762 1.00 48.09 572 ALA A O 1
#

Radius of gyration: 38.16 Å; Cα contacts (8 Å, |Δi|>4): 1162; chains: 1; bounding box: 66×86×113 Å

Secondary structure (DSSP, 8-state):
-PPEEEEEEEE-HHHHHHHSSSEEEEEEETT-BHHHHHHHHHHHTT-GGGTTTPEEEETTEEE-TTPBP-TT-EEEEEPPPSSSPPPEEEEEEESSPP-HHHHHHHT--TT-SEEEEEEE---SSSEEEEEE-HHHHHHHHHHHHHHHHHHHT-SEEEEEEE-EEEETTS-SEEEEEEESSHHHHHHHHHHHHHHHHHHS-EEEEEEETTEEEE--PPP-TT-----------TTS--TTB-TTS-B-PPP-TTSPPEEEEEEEEEEEE--HHHHHHHHTT-BTTB-HHHHHHHHHHHHHHTHHHHSTTPPP--EEEEEEEEEEETTTTEEEEEEEEEEEESS--HHHHHHHHHHHHHHHHHHHTTT-S--EEEEEEEEEEESSS--EE-TT---PPPP-------PPP---EEEEEEE-HHHHTTSS--HHHHHHHHHHHHH--EEEEEEEE-S-HHHHHHHHHHHHHTT-SEEEEES--SSSTT--HHHHHHHH-SEE-HHHHHHHHHHHHTT-GGGGG----EEEETTEEEEEE-SSHHHHHHTHHHHHHHHHHHHHHHHHHHHHHHH-

Nearest PDB structures (foldseek):
  4pyd-assembly1_D  TM=9.850E-01  e=3.496E-19  Escherichia coli K-12
  4pyd-assembly1_A  TM=9.845E-01  e=5.981E-18  Escherichia coli K-12
  1ekr-assembly1_A  TM=9.887E-01  e=1.862E-17  Escherichia coli
  3jqj-assembly1_B  TM=9.610E-01  e=3.681E-17  Thermus thermophilus HB8
  1eks-assembly1_A  TM=9.647E-01  e=9.370E-16  Escherichia coli

Foldseek 3Di:
DQAWAKEKEAEDDPLCVLVVHRIDIDTHGQFQFLLNVLCVSCVVSVNNQQSVQWFWDWPNHTDDRNHGDHHYIYIYTHGPDPDDDAAAEAEAEEQDADDQVVQCVRRDDPLFPDKDKDFDFDDPFQKKAKDDDRVQLRVQLSVLQVVLCVVLVFNYKYWYAHHGIGGRVGTRIMIMTTHNDHVSNVVSSVSSVVSSLQARPMWIWGHHPPDIHGDDRPDNPDDPPPPPPPPPPPPDPPQQADPVRDGAAHDLPPFDFAKKKWKKKKKKADALVLLVCQVVQVFPQGNQQVQLFVQLVVQLQCLCVVPVRDDRFDWPDKGKDWDGDSVRRMIMIMIMTIGGGRDHSHSSNLRSNVRSNVSSCVRCCVPPVPIDMDRIDIQWIDDDPDTDGDPPPPDDDDDPPPPPPLDDQDAWAEEEEEEAPCVVVVNDDQQLVVLVVVLCVVSVHHDPHYDYDYLDLQRLLVSQQVRVVVVTAEYEYEDLFADDPSSNNLVSQVVNAPFWDAVLLVLLLVLCVVVPVCSVRGNWTWHHHQLYIYTYAYSHSVSSVSCSVVCRRPSVVVSVVNVVVVVVVVVD

Sequence (572 aa):
MTADLTITLRLFAQVRVAAGAATVERRVPSGSTAGDVARALLEELGLSGMAGQVVLAIDAEFARPDVVLSDGDWLSIVPPVSGGAGPVIDVVVTEGPLDIAAALAVVADRAAGGTVLFQGTPRDVDALEFEAHEALAQAELARIGADLVSRHGLTGIALHHRLGLVPATEAAIVVVAASPRRGAAFDAARAALDEVKRRVPIWKAEVVGEERALVEGQVVEGVPTLAAQPQVSTADRLTHVAPDGSARMVDVTGKAVTDRLARATATVRMSPATAQLVADGSGPKGEVLATARLAGVLAAKRTAELVPLAHPLPLSKIDVQAEVDVATGRVRLEGFAKTTGKTGVEIEALTAVLIAALTVYDMIKAVERHAVIEGVQVLQKEGGRHDFVLSGGGAAPGPAAAPGHAPAPRALQVGAVHVSTTRTRGVRPDRSREALAGFCARTGWVVAHEEMVPDDRDLIATAIRAAAATGVEAVLTLGGTGLTEDDLTPEATRDAIDREIPGIAEGLRAASREFTPMAALSRATAGALGGAVVVNLPGSPKALAELEPLLTAVLPHAVDQIRRGLEASTEA